Protein AF-0000000078220845 (afdb_homodimer)

Sequence (632 aa):
MKTGILKKDYKSREFAQQSPALMDVDVTKWDPEFFGVSPREAKYVDVLQRFMMRSVVRCMENAGWTSIPKETGIFIGVSGSDFNNRVYSEVKGDISGYFGVGSSASCVAGRIAHWLQAEGPAMVVDTACSSSFVALTSALDAITHGKCDHAIVGGVNVILHDTITQVLRNAGVLSAKGVCRVFDAGADGYVRSEAVGCILLSTNSSGAEFRITHWAIGHNGKASSLQVPNGSSQERLMRALNSGNIDHVECHGTGTTLGDPIEIRAVSRCYGAATISSIKSLLGHAEAASGIVSLLACLQQMKHNYRAPQSCFTCPMKTGILKKDYKSREFAQQSPALMDVDVTKWDPEFFGVSPREAKYVDVLQRFMMRSVVRCMENAGWTSIPKETGIFIGVSGSDFNNRVYSEVKGDISGYFGVGSSASCVAGRIAHWLQAEGPAMVVDTACSSSFVALTSALDAITHGKCDHAIVGGVNVILHDTITQVLRNAGVLSAKGVCRVFDAGADGYVRSEAVGCILLSTNSSGAEFRITHWAIGHNGKASSLQVPNGSSQERLMRALNSGNIDHVECHGTGTTLGDPIEIRAVSRCYGAATISSIKSLLGHAEAASGIVSLLACLQQMKHNYRAPQSCFTCP

Foldseek 3Di:
DFAWQQDDPQQQPFPPPDDQSAPPPPLVPQDCVLLVHDPVLSVQAASLLSRQLVQVVVSCVSLVHPADDQQEEEFEFDADDPCVVPCVVPDDDDDDPSNVLRVDPQNSFVSSCVSRNHDAHTGYAYPKQCRQVVSVVVNVVCCVVPRGFKYKTKYWFDDDDCVVVVVCVVVQADDPVQAQQFLAQPQRHWHEGTHIHITMDGPDNVPHLDDDDFDDDDAQPDDPDRPAHRLVVLLVRLVVRVDPAAQEDADLRGRHNRRRVSRVVSCCVRHPPHHYAYCCRGNIRHISRRVVVSVSQVSVCVVVVHDDDNPNHDHD/DAFFQQDDPQPQDFLDPDDFSAPVPPLVPQDCVLLVHDPVLVVQAASLLSVQLVQVVVSCVSLVHPADDQQEEEFEEDADDPVVVPCVVPDDDDDDPSNVLRVDPQNSFVSSCVSRNHDAHTGYAYPKQCRQVVSVVVNVVCCVVVRGFKYKTKYWFDDDDCVVVVVCVVVQADDPVQAQQFLAQPQRHWHEGTDIHITMDGPDNVSHLDDDDFDDDDAQPDDPDRPAHRLVVLLVGLVVRVDPAAQEDADLRGSHNRRRVSRVVSCCVRHPPHHYAYCCRGNIRHISRRVVVSVSQVSVCVVVVHDDDNPPHDHD

Structure (mmCIF, N/CA/C/O backbone):
data_AF-0000000078220845-model_v1
#
loop_
_entity.id
_entity.type
_entity.pdbx_description
1 polymer 'Beta-ketoacyl synthase protein'
#
loop_
_atom_site.group_PDB
_atom_site.id
_atom_site.type_symbol
_atom_site.label_atom_id
_atom_site.label_alt_id
_atom_site.label_comp_id
_atom_site.label_asym_id
_atom_site.label_entity_id
_atom_site.label_seq_id
_atom_site.pdbx_PDB_ins_code
_atom_site.Cartn_x
_atom_site.Cartn_y
_atom_site.Cartn_z
_atom_site.occupancy
_atom_site.B_iso_or_equiv
_atom_site.auth_seq_id
_atom_site.auth_comp_id
_atom_site.auth_asym_id
_atom_site.auth_atom_id
_atom_site.pdbx_PDB_model_num
ATOM 1 N N . MET A 1 1 ? -7.883 -18.891 12.102 1 25.86 1 MET A N 1
ATOM 2 C CA . MET A 1 1 ? -8.766 -17.875 11.531 1 25.86 1 MET A CA 1
ATOM 3 C C . MET A 1 1 ? -9.656 -18.484 10.445 1 25.86 1 MET A C 1
ATOM 5 O O . MET A 1 1 ? -9.203 -19.328 9.664 1 25.86 1 MET A O 1
ATOM 9 N N . LYS A 1 2 ? -10.977 -18.422 10.664 1 33.16 2 LYS A N 1
ATOM 10 C CA . LYS A 1 2 ? -12.031 -18.984 9.82 1 33.16 2 LYS A CA 1
ATOM 11 C C . LYS A 1 2 ? -11.883 -18.531 8.375 1 33.16 2 LYS A C 1
ATOM 13 O O . LYS A 1 2 ? -11.367 -17.438 8.109 1 33.16 2 LYS A O 1
ATOM 18 N N . THR A 1 3 ? -12.359 -19.641 7.352 1 35.28 3 THR A N 1
ATOM 19 C CA . THR A 1 3 ? -12.281 -19.922 5.922 1 35.28 3 THR A CA 1
ATOM 20 C C . THR A 1 3 ? -13.273 -19.062 5.148 1 35.28 3 THR A C 1
ATOM 22 O O . THR A 1 3 ? -14.32 -18.672 5.684 1 35.28 3 THR A O 1
ATOM 25 N N . GLY A 1 4 ? -12.805 -18.312 4.238 1 38 4 GLY A N 1
ATOM 26 C CA . GLY A 1 4 ? -13.602 -17.531 3.311 1 38 4 GLY A CA 1
ATOM 27 C C . GLY A 1 4 ? -14.461 -18.375 2.391 1 38 4 GLY A C 1
ATOM 28 O O . GLY A 1 4 ? -14.32 -19.594 2.352 1 38 4 GLY A O 1
ATOM 29 N N . ILE A 1 5 ? -15.68 -17.938 2.115 1 32.38 5 ILE A N 1
ATOM 30 C CA . ILE A 1 5 ? -16.656 -18.531 1.195 1 32.38 5 ILE A CA 1
ATOM 31 C C . ILE A 1 5 ? -16.188 -18.312 -0.245 1 32.38 5 ILE A C 1
ATOM 33 O O . ILE A 1 5 ? -15.953 -17.188 -0.668 1 32.38 5 ILE A O 1
ATOM 37 N N . LEU A 1 6 ? -15.664 -19.453 -0.718 1 33.78 6 LEU A N 1
ATOM 38 C CA . LEU A 1 6 ? -15.156 -19.391 -2.082 1 33.78 6 LEU A CA 1
ATOM 39 C C . LEU A 1 6 ? -16.234 -19.781 -3.086 1 33.78 6 LEU A C 1
ATOM 41 O O . LEU A 1 6 ? -16.734 -20.906 -3.057 1 33.78 6 LEU A O 1
ATOM 45 N N . LYS A 1 7 ? -17.344 -19.109 -3.281 1 30.05 7 LYS A N 1
ATOM 46 C CA . LYS A 1 7 ? -18.094 -19.688 -4.395 1 30.05 7 LYS A CA 1
ATOM 47 C C . LYS A 1 7 ? -17.312 -19.562 -5.703 1 30.05 7 LYS A C 1
ATOM 49 O O . LYS A 1 7 ? -16.484 -18.672 -5.855 1 30.05 7 LYS A O 1
ATOM 54 N N . LYS A 1 8 ? -17.656 -20.531 -6.617 1 30.11 8 LYS A N 1
ATOM 55 C CA . LYS A 1 8 ? -17.094 -20.984 -7.887 1 30.11 8 LYS A CA 1
ATOM 56 C C . LYS A 1 8 ? -16.984 -19.844 -8.891 1 30.11 8 LYS A C 1
ATOM 58 O O . LYS A 1 8 ? -16.688 -20.062 -10.062 1 30.11 8 LYS A O 1
ATOM 63 N N . ASP A 1 9 ? -17.406 -18.766 -8.562 1 27.05 9 ASP A N 1
ATOM 64 C CA . ASP A 1 9 ? -17.656 -18.125 -9.844 1 27.05 9 ASP A CA 1
ATOM 65 C C . ASP A 1 9 ? -16.359 -17.609 -10.469 1 27.05 9 ASP A C 1
ATOM 67 O O . ASP A 1 9 ? -16.188 -16.406 -10.656 1 27.05 9 ASP A O 1
ATOM 71 N N . TYR A 1 10 ? -15.336 -18.422 -10.078 1 24.97 10 TYR A N 1
ATOM 72 C CA . TYR A 1 10 ? -14.164 -17.969 -10.82 1 24.97 10 TYR A CA 1
ATOM 73 C C . TYR A 1 10 ? -14.211 -18.484 -12.258 1 24.97 10 TYR A C 1
ATOM 75 O O . TYR A 1 10 ? -14.656 -19.594 -12.516 1 24.97 10 TYR A O 1
ATOM 83 N N . LYS A 1 11 ? -14.656 -17.797 -13.141 1 25.44 11 LYS A N 1
ATOM 84 C CA . LYS A 1 11 ? -14.578 -18.219 -14.531 1 25.44 11 LYS A CA 1
ATOM 85 C C . LYS A 1 11 ? -13.133 -18.188 -15.039 1 25.44 11 LYS A C 1
ATOM 87 O O . LYS A 1 11 ? -12.445 -17.172 -14.906 1 25.44 11 LYS A O 1
ATOM 92 N N . SER A 1 12 ? -12.445 -19.281 -14.727 1 24.83 12 SER A N 1
ATOM 93 C CA . SER A 1 12 ? -11.133 -19.391 -15.367 1 24.83 12 SER A CA 1
ATOM 94 C C . SER A 1 12 ? -11.273 -19.641 -16.859 1 24.83 12 SER A C 1
ATOM 96 O O . SER A 1 12 ? -12.094 -20.469 -17.281 1 24.83 12 SER A O 1
ATOM 98 N N . ARG A 1 13 ? -11.32 -18.656 -17.703 1 27.47 13 ARG A N 1
ATOM 99 C CA . ARG A 1 13 ? -11.281 -19.031 -19.109 1 27.47 13 ARG A CA 1
ATOM 100 C C . ARG A 1 13 ? -9.977 -19.75 -19.453 1 27.47 13 ARG A C 1
ATOM 102 O O . ARG A 1 13 ? -8.922 -19.422 -18.906 1 27.47 13 ARG A O 1
ATOM 109 N N . GLU A 1 14 ? -10 -20.875 -19.75 1 26.89 14 GLU A N 1
ATOM 110 C CA . GLU A 1 14 ? -8.93 -21.578 -20.469 1 26.89 14 GLU A CA 1
ATOM 111 C C . GLU A 1 14 ? -8.141 -20.609 -21.359 1 26.89 14 GLU A C 1
ATOM 113 O O . GLU A 1 14 ? -8.719 -19.828 -22.094 1 26.89 14 GLU A O 1
ATOM 118 N N . PHE A 1 15 ? -6.984 -20.156 -20.906 1 30.08 15 PHE A N 1
ATOM 119 C CA . PHE A 1 15 ? -6.109 -19.469 -21.844 1 30.08 15 PHE A CA 1
ATOM 120 C C . PHE A 1 15 ? -5.973 -20.25 -23.141 1 30.08 15 PHE A C 1
ATOM 122 O O . PHE A 1 15 ? -4.988 -20.969 -23.328 1 30.08 15 PHE A O 1
ATOM 129 N N . ALA A 1 16 ? -6.738 -21.125 -23.656 1 29.73 16 ALA A N 1
ATOM 130 C CA . ALA A 1 16 ? -6.297 -21.375 -25.031 1 29.73 16 ALA A CA 1
ATOM 131 C C . ALA A 1 16 ? -5.664 -20.109 -25.625 1 29.73 16 ALA A C 1
ATOM 133 O O . ALA A 1 16 ? -5.855 -19.016 -25.109 1 29.73 16 ALA A O 1
ATOM 134 N N . GLN A 1 17 ? -5.145 -19.969 -27.047 1 30.25 17 GLN A N 1
ATOM 135 C CA . GLN A 1 17 ? -4.828 -18.797 -27.859 1 30.25 17 GLN A CA 1
ATOM 136 C C . GLN A 1 17 ? -5.637 -17.578 -27.391 1 30.25 17 GLN A C 1
ATOM 138 O O . GLN A 1 17 ? -5.098 -16.484 -27.266 1 30.25 17 GLN A O 1
ATOM 143 N N . GLN A 1 18 ? -6.938 -17.406 -27.672 1 28.75 18 GLN A N 1
ATOM 144 C CA . GLN A 1 18 ? -7.727 -16.188 -27.594 1 28.75 18 GLN A CA 1
ATOM 145 C C . GLN A 1 18 ? -8.141 -15.867 -26.172 1 28.75 18 GLN A C 1
ATOM 147 O O . GLN A 1 18 ? -8.711 -14.812 -25.891 1 28.75 18 GLN A O 1
ATOM 152 N N . SER A 1 19 ? -8.688 -16.797 -25.344 1 30.38 19 SER A N 1
ATOM 153 C CA . SER A 1 19 ? -9.672 -16.344 -24.359 1 30.38 19 SER A CA 1
ATOM 154 C C . SER A 1 19 ? -8.984 -15.82 -23.094 1 30.38 19 SER A C 1
ATOM 156 O O . SER A 1 19 ? -8.234 -16.547 -22.453 1 30.38 19 SER A O 1
ATOM 158 N N . PRO A 1 20 ? -8.734 -14.664 -22.875 1 33.31 20 PRO A N 1
ATOM 159 C CA . PRO A 1 20 ? -8.367 -13.977 -21.641 1 33.31 20 PRO A CA 1
ATOM 160 C C . PRO A 1 20 ? -9.172 -14.445 -20.438 1 33.31 20 PRO A C 1
ATOM 162 O O . PRO A 1 20 ? -10.406 -14.391 -20.453 1 33.31 20 PRO A O 1
ATOM 165 N N . ALA A 1 21 ? -9.102 -15.641 -19.906 1 33.94 21 ALA A N 1
ATOM 166 C CA . ALA A 1 21 ? -9.875 -16.031 -18.734 1 33.94 21 ALA A CA 1
ATOM 167 C C . ALA A 1 21 ? -10.336 -14.797 -17.953 1 33.94 21 ALA A C 1
ATOM 169 O O . ALA A 1 21 ? -10.891 -14.922 -16.859 1 33.94 21 ALA A O 1
ATOM 170 N N . LEU A 1 22 ? -9.461 -13.992 -17.953 1 41.22 22 LEU A N 1
ATOM 171 C CA . LEU A 1 22 ? -9.648 -12.898 -17.016 1 41.22 22 LEU A CA 1
ATOM 172 C C . LEU A 1 22 ? -11.102 -12.438 -17 1 41.22 22 LEU A C 1
ATOM 174 O O . LEU A 1 22 ? -11.898 -12.852 -17.844 1 41.22 22 LEU A O 1
ATOM 178 N N . MET A 1 23 ? -11.359 -11.141 -16.812 1 39.91 23 MET A N 1
ATOM 179 C CA . MET A 1 23 ? -12.547 -10.391 -16.406 1 39.91 23 MET A CA 1
ATOM 180 C C . MET A 1 23 ? -13.617 -10.438 -17.5 1 39.91 23 MET A C 1
ATOM 182 O O . MET A 1 23 ? -13.43 -9.875 -18.578 1 39.91 23 MET A O 1
ATOM 186 N N . ASP A 1 24 ? -14.141 -11.578 -17.703 1 41.84 24 ASP A N 1
ATOM 187 C CA . ASP A 1 24 ? -15.352 -11.25 -18.438 1 41.84 24 ASP A CA 1
ATOM 188 C C . ASP A 1 24 ? -16.031 -10 -17.8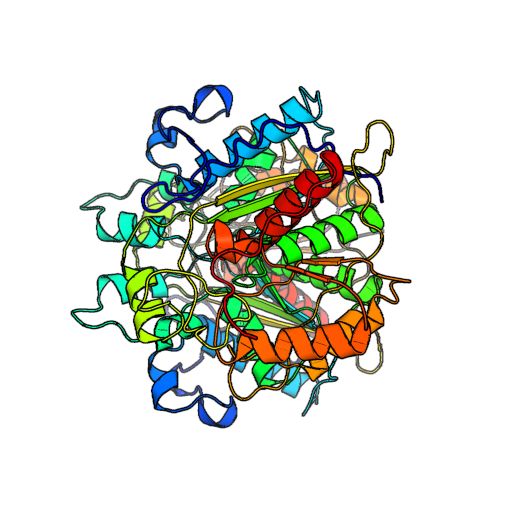59 1 41.84 24 ASP A C 1
ATOM 190 O O . ASP A 1 24 ? -17.234 -9.984 -17.656 1 41.84 24 ASP A O 1
ATOM 194 N N . VAL A 1 25 ? -15.336 -9.273 -17.172 1 46.22 25 VAL A N 1
ATOM 195 C CA . VAL A 1 25 ? -15.984 -8.078 -16.641 1 46.22 25 VAL A CA 1
ATOM 196 C C . VAL A 1 25 ? -16.234 -7.082 -17.766 1 46.22 25 VAL A C 1
ATOM 198 O O . VAL A 1 25 ? -15.289 -6.559 -18.375 1 46.22 25 VAL A O 1
ATOM 201 N N . ASP A 1 26 ? -17.344 -7.391 -18.406 1 52.75 26 ASP A N 1
ATOM 202 C CA . ASP A 1 26 ? -17.828 -6.305 -19.266 1 52.75 26 ASP A CA 1
ATOM 203 C C . ASP A 1 26 ? -17.781 -4.973 -18.516 1 52.75 26 ASP A C 1
ATOM 205 O O . ASP A 1 26 ? -18.594 -4.734 -17.625 1 52.75 26 ASP A O 1
ATOM 209 N N . VAL A 1 27 ? -16.703 -4.328 -18.703 1 57.69 27 VAL A N 1
ATOM 210 C CA . VAL A 1 27 ? -16.562 -3.002 -18.125 1 57.69 27 VAL A CA 1
ATOM 211 C C . VAL A 1 27 ? -17.875 -2.232 -18.266 1 57.69 27 VAL A C 1
ATOM 213 O O . VAL A 1 27 ? -18.188 -1.361 -17.438 1 57.69 27 VAL A O 1
ATOM 216 N N . THR A 1 28 ? -18.609 -2.648 -19.219 1 61.16 28 THR A N 1
ATOM 217 C CA . THR A 1 28 ? -19.859 -1.937 -19.453 1 61.16 28 THR A CA 1
ATOM 218 C C . THR A 1 28 ? -20.938 -2.346 -18.453 1 61.16 28 THR A C 1
ATOM 220 O O . THR A 1 28 ? -21.953 -1.673 -18.312 1 61.16 28 THR A O 1
ATOM 223 N N . LYS A 1 29 ? -20.578 -3.273 -17.688 1 73.62 29 LYS A N 1
ATOM 224 C CA . LYS A 1 29 ? -21.609 -3.77 -16.766 1 73.62 29 LYS A CA 1
ATOM 225 C C . LYS A 1 29 ? -21.406 -3.199 -15.359 1 73.62 29 LYS A C 1
ATOM 227 O O . LYS A 1 29 ? -22.047 -3.639 -14.406 1 73.62 29 LYS A O 1
ATOM 232 N N . TRP A 1 30 ? -20.562 -2.379 -15.227 1 84.88 30 TRP A N 1
ATOM 233 C CA . TRP A 1 30 ? -20.438 -1.714 -13.938 1 84.88 30 TRP A CA 1
ATOM 234 C C . TRP A 1 30 ? -21.5 -0.643 -13.766 1 84.88 30 TRP A C 1
ATOM 236 O O . TRP A 1 30 ? -21.562 0.32 -14.531 1 84.88 30 TRP A O 1
ATOM 246 N N . ASP A 1 31 ? -22.453 -0.848 -12.812 1 90.5 31 ASP A N 1
ATOM 247 C CA . ASP A 1 31 ? -23.578 0.048 -12.555 1 90.5 31 ASP A CA 1
ATOM 248 C C . ASP A 1 31 ? -23.219 1.108 -11.523 1 90.5 31 ASP A C 1
ATOM 250 O O . ASP A 1 31 ? -23.219 0.84 -10.32 1 90.5 31 ASP A O 1
ATOM 254 N N . PRO A 1 32 ? -22.938 2.258 -11.984 1 93 32 PRO A N 1
ATOM 255 C CA . PRO A 1 32 ? -22.5 3.297 -11.047 1 93 32 PRO A CA 1
ATOM 256 C C . PRO A 1 32 ? -23.516 3.57 -9.938 1 93 32 PRO A C 1
ATOM 258 O O . PRO A 1 32 ? -23.125 3.793 -8.789 1 93 32 PRO A O 1
ATOM 261 N N . GLU A 1 33 ? -24.781 3.561 -10.227 1 92.75 33 GLU A N 1
ATOM 262 C CA . GLU A 1 33 ? -25.828 3.855 -9.242 1 92.75 33 GLU A CA 1
ATOM 263 C C . GLU A 1 33 ? -25.844 2.811 -8.125 1 92.75 33 GLU A C 1
ATOM 265 O O . GLU A 1 33 ? -26 3.148 -6.953 1 92.75 33 GLU A O 1
ATOM 270 N N . PHE A 1 34 ? -25.734 1.576 -8.516 1 93.94 34 PHE A N 1
ATOM 271 C CA . PHE A 1 34 ? -25.688 0.496 -7.539 1 93.94 34 PHE A CA 1
ATOM 272 C C . PHE A 1 34 ? -24.531 0.715 -6.559 1 93.94 34 PHE A C 1
ATOM 274 O O . PHE A 1 34 ? -24.656 0.412 -5.367 1 93.94 34 PHE A O 1
ATOM 281 N N . PHE A 1 35 ? -23.406 1.302 -7.039 1 95.19 35 PHE A N 1
ATOM 282 C CA . PHE A 1 35 ? -22.203 1.485 -6.23 1 95.19 35 PHE A CA 1
ATOM 283 C C . PHE A 1 35 ? -22.188 2.873 -5.602 1 95.19 35 PHE A C 1
ATOM 285 O O . PHE A 1 35 ? -21.172 3.285 -5.031 1 95.19 35 PHE A O 1
ATOM 292 N N . GLY A 1 36 ? -23.203 3.662 -5.781 1 93.12 36 GLY A N 1
ATOM 293 C CA . GLY A 1 36 ? -23.297 4.977 -5.168 1 93.12 36 GLY A CA 1
ATOM 294 C C . GLY A 1 36 ? -22.438 6.023 -5.863 1 93.12 36 GLY A C 1
ATOM 295 O O . GLY A 1 36 ? -22 6.988 -5.238 1 93.12 36 GLY A O 1
ATOM 296 N N . VAL A 1 37 ? -22.125 5.855 -7.098 1 94.62 37 VAL A N 1
ATOM 297 C CA . VAL A 1 37 ? -21.312 6.789 -7.883 1 94.62 37 VAL A CA 1
ATOM 298 C C . VAL A 1 37 ? -22.203 7.547 -8.859 1 94.62 37 VAL A C 1
ATOM 300 O O . VAL A 1 37 ? -22.984 6.938 -9.594 1 94.62 37 VAL A O 1
ATOM 303 N N . SER A 1 38 ? -22.172 8.875 -8.875 1 93.25 38 SER A N 1
ATOM 304 C CA . SER A 1 38 ? -22.984 9.672 -9.797 1 93.25 38 SER A CA 1
ATOM 305 C C . SER A 1 38 ? -22.547 9.453 -11.242 1 93.25 38 SER A C 1
ATOM 307 O O . SER A 1 38 ? -21.391 9.102 -11.508 1 93.25 38 SER A O 1
ATOM 309 N N . PRO A 1 39 ? -23.438 9.68 -12.18 1 90.31 39 PRO A N 1
ATOM 310 C CA . PRO A 1 39 ? -23.062 9.547 -13.594 1 90.31 39 PRO A CA 1
ATOM 311 C C . PRO A 1 39 ? -21.906 10.453 -13.992 1 90.31 39 PRO A C 1
ATOM 313 O O . PRO A 1 39 ? -21.062 10.062 -14.797 1 90.31 39 PRO A O 1
ATOM 316 N N . ARG A 1 40 ? -21.875 11.625 -13.445 1 91.44 40 ARG A N 1
ATOM 317 C CA . ARG A 1 40 ? -20.812 12.57 -13.758 1 91.44 40 ARG A CA 1
ATOM 318 C C . ARG A 1 40 ? -19.453 12.039 -13.297 1 91.44 40 ARG A C 1
ATOM 320 O O . ARG A 1 40 ? -18.469 12.117 -14.023 1 91.44 40 ARG A O 1
ATOM 327 N N . GLU A 1 41 ? -19.438 11.453 -12.141 1 92.75 41 GLU A N 1
ATOM 328 C CA . GLU A 1 41 ? -18.219 10.914 -11.562 1 92.75 41 GLU A CA 1
ATOM 329 C C . GLU A 1 41 ? -17.812 9.602 -12.234 1 92.75 41 GLU A C 1
ATOM 331 O O . GLU A 1 41 ? -16.641 9.328 -12.422 1 92.75 41 GLU A O 1
ATOM 336 N N . ALA A 1 42 ? -18.734 8.836 -12.672 1 93 42 ALA A N 1
ATOM 337 C CA . ALA A 1 42 ? -18.547 7.48 -13.18 1 93 42 ALA A CA 1
ATOM 338 C C . ALA A 1 42 ? -17.625 7.473 -14.391 1 93 42 ALA A C 1
ATOM 340 O O . ALA A 1 42 ? -16.859 6.527 -14.586 1 93 42 ALA A O 1
ATOM 341 N N . LYS A 1 43 ? -17.625 8.531 -15.133 1 88.62 43 LYS A N 1
ATOM 342 C CA . LYS A 1 43 ? -16.844 8.633 -16.359 1 88.62 43 LYS A CA 1
ATOM 343 C C . LYS A 1 43 ? -15.344 8.617 -16.062 1 88.62 43 LYS A C 1
ATOM 345 O O . LYS A 1 43 ? -14.539 8.258 -16.922 1 88.62 43 LYS A O 1
ATOM 350 N N . TYR A 1 44 ? -15.062 8.914 -14.82 1 90.38 44 TYR A N 1
ATOM 351 C CA . TYR A 1 44 ? -13.656 9.148 -14.508 1 90.38 44 TYR A CA 1
ATOM 352 C C . TYR A 1 44 ? -13.117 8.055 -13.586 1 90.38 44 TYR A C 1
ATOM 354 O O . TYR A 1 44 ? -11.945 8.078 -13.203 1 90.38 44 TYR A O 1
ATOM 362 N N . VAL A 1 45 ? -13.945 7.078 -13.273 1 92.19 45 VAL A N 1
ATOM 363 C CA . VAL A 1 45 ? -13.531 6.027 -12.352 1 92.19 45 VAL A CA 1
ATOM 364 C C . VAL A 1 45 ? -12.695 4.988 -13.102 1 92.19 45 VAL A C 1
ATOM 366 O O . VAL A 1 45 ? -13.133 4.434 -14.109 1 92.19 45 VAL A O 1
ATOM 369 N N . ASP A 1 46 ? -11.523 4.758 -12.594 1 90.5 46 ASP A N 1
ATOM 370 C CA . ASP A 1 46 ? -10.562 3.805 -13.148 1 90.5 46 ASP A CA 1
ATOM 371 C C . ASP A 1 46 ? -11.164 2.402 -13.219 1 90.5 46 ASP A C 1
ATOM 373 O O . ASP A 1 46 ? -11.906 1.993 -12.32 1 90.5 46 ASP A O 1
ATOM 377 N N . VAL A 1 47 ? -10.797 1.617 -14.211 1 89.19 47 VAL A N 1
ATOM 378 C CA . VAL A 1 47 ? -11.328 0.276 -14.438 1 89.19 47 VAL A CA 1
ATOM 379 C C . VAL A 1 47 ? -10.898 -0.646 -13.297 1 89.19 47 VAL A C 1
ATOM 381 O O . VAL A 1 47 ? -11.625 -1.58 -12.945 1 89.19 47 VAL A O 1
ATOM 384 N N . LEU A 1 48 ? -9.75 -0.389 -12.656 1 92.25 48 LEU A N 1
ATOM 385 C CA . LEU A 1 48 ? -9.328 -1.2 -11.516 1 92.25 48 LEU A CA 1
ATOM 386 C C . LEU A 1 48 ? -10.359 -1.131 -10.391 1 92.25 48 LEU A C 1
ATOM 388 O O . LEU A 1 48 ? -10.695 -2.152 -9.789 1 92.25 48 LEU A O 1
ATOM 392 N N . GLN A 1 49 ? -10.812 0.102 -10.148 1 94.69 49 GLN A N 1
ATOM 393 C CA . GLN A 1 49 ? -11.812 0.281 -9.102 1 94.69 49 GLN A CA 1
ATOM 394 C C . GLN A 1 49 ? -13.117 -0.434 -9.461 1 94.69 49 GLN A C 1
ATOM 396 O O . GLN A 1 49 ? -13.703 -1.118 -8.617 1 94.69 49 GLN A O 1
ATOM 401 N N . ARG A 1 50 ? -13.477 -0.331 -10.719 1 93 50 ARG A N 1
ATOM 402 C CA . ARG A 1 50 ? -14.719 -0.934 -11.195 1 93 50 ARG A CA 1
ATOM 403 C C . ARG A 1 50 ? -14.664 -2.453 -11.078 1 93 50 ARG A C 1
ATOM 405 O O . ARG A 1 50 ? -15.57 -3.072 -10.516 1 93 50 ARG A O 1
ATOM 412 N N . PHE A 1 51 ? -13.586 -3.006 -11.547 1 91 51 PHE A N 1
ATOM 413 C CA . PHE A 1 51 ? -13.445 -4.457 -11.547 1 91 51 PHE A CA 1
ATOM 414 C C . PHE A 1 51 ? -13.359 -4.992 -10.125 1 91 51 PHE A C 1
ATOM 416 O O . PHE A 1 51 ? -13.961 -6.023 -9.805 1 91 51 PHE A O 1
ATOM 423 N N . MET A 1 52 ? -12.641 -4.297 -9.328 1 94.69 52 MET A N 1
ATOM 424 C CA . MET A 1 52 ? -12.5 -4.77 -7.949 1 94.69 52 MET A CA 1
ATOM 425 C C . MET A 1 52 ? -13.836 -4.719 -7.215 1 94.69 52 MET A C 1
ATOM 427 O O . MET A 1 52 ? -14.172 -5.637 -6.469 1 94.69 52 MET A O 1
ATOM 431 N N . MET A 1 53 ? -14.633 -3.67 -7.402 1 95.56 53 MET A N 1
ATOM 432 C CA . MET A 1 53 ? -15.945 -3.557 -6.773 1 95.56 53 MET A CA 1
ATOM 433 C C . MET A 1 53 ? -16.875 -4.68 -7.234 1 95.56 53 MET A C 1
ATOM 435 O O . MET A 1 53 ? -17.594 -5.266 -6.426 1 95.56 53 MET A O 1
ATOM 439 N N . ARG A 1 54 ? -16.812 -4.984 -8.477 1 93.19 54 ARG A N 1
ATOM 440 C CA . ARG A 1 54 ? -17.625 -6.082 -8.992 1 93.19 54 ARG A CA 1
ATOM 441 C C . ARG A 1 54 ? -17.188 -7.414 -8.391 1 93.19 54 ARG A C 1
ATOM 443 O O . ARG A 1 54 ? -18.031 -8.266 -8.094 1 93.19 54 ARG A O 1
ATOM 450 N N . SER A 1 55 ? -15.883 -7.555 -8.289 1 92.62 55 SER A N 1
ATOM 451 C CA . SER A 1 55 ? -15.375 -8.773 -7.672 1 92.62 55 SER A CA 1
ATOM 452 C C . SER A 1 55 ? -15.875 -8.914 -6.238 1 92.62 55 SER A C 1
ATOM 454 O O . SER A 1 55 ? -16.172 -10.016 -5.781 1 92.62 55 SER A O 1
ATOM 456 N N . VAL A 1 56 ? -15.992 -7.828 -5.547 1 94.69 56 VAL A N 1
ATOM 457 C CA . VAL A 1 56 ? -16.469 -7.836 -4.168 1 94.69 56 VAL A CA 1
ATOM 458 C C . VAL A 1 56 ? -17.938 -8.25 -4.129 1 94.69 56 VAL A C 1
ATOM 460 O O . VAL A 1 56 ? -18.359 -9.008 -3.25 1 94.69 56 VAL A O 1
ATOM 463 N N . VAL A 1 57 ? -18.734 -7.793 -5.098 1 92.5 57 VAL A N 1
ATOM 464 C CA . VAL A 1 57 ? -20.141 -8.18 -5.188 1 92.5 57 VAL A CA 1
ATOM 465 C C . VAL A 1 57 ? -20.25 -9.703 -5.305 1 92.5 57 VAL A C 1
ATOM 467 O O . VAL A 1 57 ? -21.016 -10.336 -4.574 1 92.5 57 VAL A O 1
ATOM 470 N N . ARG A 1 58 ? -19.438 -10.234 -6.172 1 89.94 58 ARG A N 1
ATOM 471 C CA . ARG A 1 58 ? -19.469 -11.68 -6.395 1 89.94 58 ARG A CA 1
ATOM 472 C C . ARG A 1 58 ? -19.062 -12.43 -5.137 1 89.94 58 ARG A C 1
ATOM 474 O O . ARG A 1 58 ? -19.641 -13.461 -4.793 1 89.94 58 ARG A O 1
ATOM 481 N N . CYS A 1 59 ? -18.047 -11.906 -4.516 1 89.94 59 CYS A N 1
ATOM 482 C CA . CYS A 1 59 ? -17.562 -12.516 -3.283 1 89.94 59 CYS A CA 1
ATOM 483 C C . CYS A 1 59 ? -18.641 -12.516 -2.209 1 89.94 59 CYS A C 1
ATOM 485 O O . CYS A 1 59 ? -18.844 -13.523 -1.526 1 89.94 59 CYS A O 1
ATOM 487 N N . MET A 1 60 ? -19.375 -11.453 -2.061 1 91.62 60 MET A N 1
ATOM 488 C CA . MET A 1 60 ? -20.438 -11.336 -1.081 1 91.62 60 MET A CA 1
ATOM 489 C C . MET A 1 60 ? -21.609 -12.266 -1.428 1 91.62 60 MET A C 1
ATOM 491 O O . MET A 1 60 ? -22.156 -12.922 -0.548 1 91.62 60 MET A O 1
ATOM 495 N N . GLU A 1 61 ? -21.922 -12.305 -2.727 1 89.06 61 GLU A N 1
ATOM 496 C CA . GLU A 1 61 ? -22.984 -13.195 -3.184 1 89.06 61 GLU A CA 1
ATOM 497 C C . GLU A 1 61 ? -22.656 -14.656 -2.861 1 89.06 61 GLU A C 1
ATOM 499 O O . GLU A 1 61 ? -23.516 -15.398 -2.377 1 89.06 61 GLU A O 1
ATOM 504 N N . ASN A 1 62 ? -21.406 -15.023 -3.123 1 84.62 62 ASN A N 1
ATOM 505 C CA . ASN A 1 62 ? -20.969 -16.391 -2.842 1 84.62 62 ASN A CA 1
ATOM 506 C C . ASN A 1 62 ? -21.047 -16.703 -1.352 1 84.62 62 ASN A C 1
ATOM 508 O O . ASN A 1 62 ? -21.297 -17.844 -0.969 1 84.62 62 ASN A O 1
ATOM 512 N N . ALA A 1 63 ? -20.844 -15.688 -0.543 1 86.44 63 ALA A N 1
ATOM 513 C CA . ALA A 1 63 ? -20.891 -15.867 0.905 1 86.44 63 ALA A CA 1
ATOM 514 C C . ALA A 1 63 ? -22.328 -15.766 1.424 1 86.44 63 ALA A C 1
ATOM 516 O O . ALA A 1 63 ? -22.578 -15.984 2.609 1 86.44 63 ALA A O 1
ATOM 517 N N . GLY A 1 64 ? -23.281 -15.344 0.574 1 88.25 64 GLY A N 1
ATOM 518 C CA . GLY A 1 64 ? -24.656 -15.133 0.987 1 88.25 64 GLY A CA 1
ATOM 519 C C . GLY A 1 64 ? -24.859 -13.852 1.773 1 88.25 64 GLY A C 1
ATOM 520 O O . GLY A 1 64 ? -25.781 -13.758 2.588 1 88.25 64 GLY A O 1
ATOM 521 N N . TRP A 1 65 ? -23.922 -12.945 1.562 1 88.94 65 TRP A N 1
ATOM 522 C CA . TRP A 1 65 ? -24 -11.688 2.291 1 88.94 65 TRP A CA 1
ATOM 523 C C . TRP A 1 65 ? -24.672 -10.609 1.446 1 88.94 65 TRP A C 1
ATOM 525 O O . TRP A 1 65 ? -24.344 -10.438 0.27 1 88.94 65 TRP A O 1
ATOM 535 N N . THR A 1 66 ? -25.656 -9.93 2.061 1 89.94 66 THR A N 1
ATOM 536 C CA . THR A 1 66 ? -26.281 -8.789 1.402 1 89.94 66 THR A CA 1
ATOM 537 C C . THR A 1 66 ? -25.734 -7.477 1.971 1 89.94 66 THR A C 1
ATOM 539 O O . THR A 1 66 ? -25.906 -6.414 1.369 1 89.94 66 THR A O 1
ATOM 542 N N . SER A 1 67 ? -25.172 -7.555 3.127 1 91.94 67 SER A N 1
ATOM 543 C CA . SER A 1 67 ? -24.469 -6.465 3.799 1 91.94 67 SER A CA 1
ATOM 544 C C . SER A 1 67 ? -23.297 -6.98 4.609 1 91.94 67 SER A C 1
ATOM 546 O O . SER A 1 67 ? -23.125 -8.188 4.773 1 91.94 67 SER A O 1
ATOM 548 N N . ILE A 1 68 ? -22.453 -6.023 4.953 1 92.88 68 ILE A N 1
ATOM 549 C CA . ILE A 1 68 ? -21.312 -6.445 5.746 1 92.88 68 ILE A CA 1
ATOM 550 C C . ILE A 1 68 ? -21.312 -5.719 7.086 1 92.88 68 ILE A C 1
ATOM 552 O O . ILE A 1 68 ? -21.844 -4.609 7.199 1 92.88 68 ILE A O 1
ATOM 556 N N . PRO A 1 69 ? -20.719 -6.348 8.102 1 94.88 69 PRO A N 1
ATOM 557 C CA . PRO A 1 69 ? -20.531 -5.613 9.352 1 94.88 69 PRO A CA 1
ATOM 558 C C . PRO A 1 69 ? -19.703 -4.344 9.18 1 94.88 69 PRO A C 1
ATOM 560 O O . PRO A 1 69 ? -18.75 -4.328 8.406 1 94.88 69 PRO A O 1
ATOM 563 N N . LYS A 1 70 ? -19.984 -3.35 9.969 1 95.06 70 LYS A N 1
ATOM 564 C CA . LYS A 1 70 ? -19.391 -2.018 9.875 1 95.06 70 LYS A CA 1
ATOM 565 C C . LYS A 1 70 ? -17.891 -2.068 10.078 1 95.06 70 LYS A C 1
ATOM 567 O O . LYS A 1 70 ? -17.141 -1.291 9.477 1 95.06 70 LYS A O 1
ATOM 572 N N . GLU A 1 71 ? -17.406 -2.967 10.836 1 95.19 71 GLU A N 1
ATOM 573 C CA . GLU A 1 71 ? -16 -3.016 11.211 1 95.19 71 GLU A CA 1
ATOM 574 C C . GLU A 1 71 ? -15.195 -3.84 10.211 1 95.19 71 GLU A C 1
ATOM 576 O O . GLU A 1 71 ? -14.016 -4.121 10.438 1 95.19 71 GLU A O 1
ATOM 581 N N . THR A 1 72 ? -15.781 -4.195 9.078 1 97.56 72 THR A N 1
ATOM 582 C CA . THR A 1 72 ? -15.109 -5.012 8.078 1 97.56 72 THR A CA 1
ATOM 583 C C . THR A 1 72 ? -13.93 -4.266 7.469 1 97.56 72 THR A C 1
ATOM 585 O O . THR A 1 72 ? -14.047 -3.092 7.109 1 97.56 72 THR A O 1
ATOM 588 N N . GLY A 1 73 ? -12.727 -4.957 7.391 1 98.62 73 GLY A N 1
ATOM 589 C CA . GLY A 1 73 ? -11.555 -4.379 6.746 1 98.62 73 GLY A CA 1
ATOM 590 C C . GLY A 1 73 ? -11.508 -4.641 5.25 1 98.62 73 GLY A C 1
ATOM 591 O O . GLY A 1 73 ? -12.07 -5.625 4.77 1 98.62 73 GLY A O 1
ATOM 592 N N . ILE A 1 74 ? -10.922 -3.729 4.523 1 98.88 74 ILE A N 1
ATOM 593 C CA . ILE A 1 74 ? -10.703 -3.854 3.086 1 98.88 74 ILE A CA 1
ATOM 594 C C . ILE A 1 74 ? -9.211 -3.766 2.777 1 98.88 74 ILE A C 1
ATOM 596 O O . ILE A 1 74 ? -8.586 -2.73 3.01 1 98.88 74 ILE A O 1
ATOM 600 N N . PHE A 1 75 ? -8.609 -4.812 2.275 1 98.88 75 PHE A N 1
ATOM 601 C CA . PHE A 1 75 ? -7.188 -4.891 1.951 1 98.88 75 PHE A CA 1
ATOM 602 C C . PHE A 1 75 ? -6.984 -5.316 0.502 1 98.88 75 PHE A C 1
ATOM 604 O O . PHE A 1 75 ? -7.336 -6.438 0.125 1 98.88 75 PHE A O 1
ATOM 611 N N . ILE A 1 76 ? -6.402 -4.441 -0.327 1 98.81 76 ILE A N 1
ATOM 612 C CA . ILE A 1 76 ? -6.309 -4.742 -1.75 1 98.81 76 ILE A CA 1
ATOM 613 C C . ILE A 1 76 ? -4.863 -4.59 -2.217 1 98.81 76 ILE A C 1
ATOM 615 O O . ILE A 1 76 ? -4.211 -3.588 -1.915 1 98.81 76 ILE A O 1
ATOM 619 N N . GLY A 1 77 ? -4.316 -5.617 -2.898 1 98.62 77 GLY A N 1
ATOM 620 C CA . GLY A 1 77 ? -3.029 -5.52 -3.566 1 98.62 77 GLY A CA 1
ATOM 621 C C . GLY A 1 77 ? -3.117 -4.879 -4.941 1 98.62 77 GLY A C 1
ATOM 622 O O . GLY A 1 77 ? -3.844 -5.367 -5.809 1 98.62 77 GLY A O 1
ATOM 623 N N . VAL A 1 78 ? -2.42 -3.764 -5.125 1 96.75 78 VAL A N 1
ATOM 624 C CA . VAL A 1 78 ? -2.334 -3.062 -6.402 1 96.75 78 VAL A CA 1
ATOM 625 C C . VAL A 1 78 ? -0.89 -2.639 -6.664 1 96.75 78 VAL A C 1
ATOM 627 O O . VAL A 1 78 ? -0.182 -2.227 -5.742 1 96.75 78 VAL A O 1
ATOM 630 N N . SER A 1 79 ? -0.425 -2.885 -7.828 1 92.88 79 SER A N 1
ATOM 631 C CA . SER A 1 79 ? 0.897 -2.4 -8.211 1 92.88 79 SER A CA 1
ATOM 632 C C . SER A 1 79 ? 0.85 -1.67 -9.547 1 92.88 79 SER A C 1
ATOM 634 O O . SER A 1 79 ? 0.721 -2.299 -10.602 1 92.88 79 SER A O 1
ATOM 636 N N . GLY A 1 80 ? 0.941 -0.381 -9.516 1 76.75 80 GLY A N 1
ATOM 637 C CA . GLY A 1 80 ? 0.963 0.418 -10.727 1 76.75 80 GLY A CA 1
ATOM 638 C C . GLY A 1 80 ? -0.411 0.608 -11.344 1 76.75 80 GLY A C 1
ATOM 639 O O . GLY A 1 80 ? -1.395 0.035 -10.867 1 76.75 80 GLY A O 1
ATOM 640 N N . SER A 1 81 ? -0.562 1.566 -12.148 1 67.62 81 SER A N 1
ATOM 641 C CA . SER A 1 81 ? -1.787 1.785 -12.914 1 67.62 81 SER A CA 1
ATOM 642 C C . SER A 1 81 ? -1.481 2.287 -14.32 1 67.62 81 SER A C 1
ATOM 644 O O . SER A 1 81 ? -0.887 3.355 -14.484 1 67.62 81 SER A O 1
ATOM 646 N N . ASP A 1 82 ? -1.867 1.461 -15.219 1 66.12 82 ASP A N 1
ATOM 647 C CA . ASP A 1 82 ? -1.733 1.865 -16.609 1 66.12 82 ASP A CA 1
ATOM 648 C C . ASP A 1 82 ? -2.717 2.982 -16.953 1 66.12 82 ASP A C 1
ATOM 650 O O . ASP A 1 82 ? -2.496 3.74 -17.906 1 66.12 82 ASP A O 1
ATOM 654 N N . PHE A 1 83 ? -3.744 3.006 -16.203 1 63.19 83 PHE A N 1
ATOM 655 C CA . PHE A 1 83 ? -4.781 3.994 -16.469 1 63.19 83 PHE A CA 1
ATOM 656 C C . PHE A 1 83 ? -4.234 5.41 -16.328 1 63.19 83 PHE A C 1
ATOM 658 O O . PHE A 1 83 ? -4.445 6.258 -17.188 1 63.19 83 PHE A O 1
ATOM 665 N N . ASN A 1 84 ? -3.549 5.664 -15.266 1 67.62 84 ASN A N 1
ATOM 666 C CA . ASN A 1 84 ? -2.992 6.988 -15.008 1 67.62 84 ASN A CA 1
ATOM 667 C C . ASN A 1 84 ? -1.997 7.395 -16.094 1 67.62 84 ASN A C 1
ATOM 669 O O . ASN A 1 84 ? -2.004 8.539 -16.547 1 67.62 84 ASN A O 1
ATOM 673 N N . ASN A 1 85 ? -1.282 6.492 -16.5 1 65.81 85 ASN A N 1
ATOM 674 C CA . ASN A 1 85 ? -0.315 6.758 -17.562 1 65.81 85 ASN A CA 1
ATOM 675 C C . ASN A 1 85 ? -1.004 7.145 -18.859 1 65.81 85 ASN A C 1
ATOM 677 O O . ASN A 1 85 ? -0.526 8.016 -19.594 1 65.81 85 ASN A O 1
ATOM 681 N N . ARG A 1 86 ? -2.064 6.574 -19.031 1 64.56 86 ARG A N 1
ATOM 682 C CA . ARG A 1 86 ? -2.785 6.801 -20.281 1 64.56 86 ARG A CA 1
ATOM 683 C C . ARG A 1 86 ? -3.598 8.086 -20.219 1 64.56 86 ARG A C 1
ATOM 685 O O . ARG A 1 86 ? -3.49 8.938 -21.109 1 64.56 86 ARG A O 1
ATOM 692 N N . VAL A 1 87 ? -4.336 8.195 -19.188 1 66 87 VAL A N 1
ATOM 693 C CA . VAL A 1 87 ? -5.34 9.258 -19.125 1 66 87 VAL A CA 1
ATOM 694 C C . VAL A 1 87 ? -4.648 10.617 -19.062 1 66 87 VAL A C 1
ATOM 696 O O . VAL A 1 87 ? -5.043 11.555 -19.766 1 66 87 VAL A O 1
ATOM 699 N N . TYR A 1 88 ? -3.607 10.711 -18.375 1 67.31 88 TYR A N 1
ATOM 700 C CA . TYR A 1 88 ? -2.979 12.016 -18.188 1 67.31 88 TYR A CA 1
ATOM 701 C C . TYR A 1 88 ? -2.174 12.406 -19.422 1 67.31 88 TYR A C 1
ATOM 703 O O . TYR A 1 88 ? -1.924 13.594 -19.656 1 67.31 88 TYR A O 1
ATOM 711 N N . SER A 1 89 ? -1.832 11.344 -20.125 1 67.5 89 SER A N 1
ATOM 712 C CA . SER A 1 89 ? -1.147 11.641 -21.375 1 67.5 89 SER A CA 1
ATOM 713 C C . SER A 1 89 ? -2.137 12.039 -22.469 1 67.5 89 SER A C 1
ATOM 715 O O . SER A 1 89 ? -1.792 12.789 -23.375 1 67.5 89 SER A O 1
ATOM 717 N N . GLU A 1 90 ? -3.309 11.562 -22.281 1 67.62 90 GLU A N 1
ATOM 718 C CA . GLU A 1 90 ? -4.27 11.719 -23.359 1 67.62 90 GLU A CA 1
ATOM 719 C C . GLU A 1 90 ? -5.168 12.93 -23.141 1 67.62 90 GLU A C 1
ATOM 721 O O . GLU A 1 90 ? -5.738 13.477 -24.078 1 67.62 90 GLU A O 1
ATOM 726 N N . VAL A 1 91 ? -5.363 13.258 -21.953 1 65.44 91 VAL A N 1
ATOM 727 C CA . VAL A 1 91 ? -6.273 14.359 -21.641 1 65.44 91 VAL A CA 1
ATOM 728 C C . VAL A 1 91 ? -5.703 15.664 -22.188 1 65.44 91 VAL A C 1
ATOM 730 O O . VAL A 1 91 ? -4.559 16.016 -21.906 1 65.44 91 VAL A O 1
ATOM 733 N N . LYS A 1 92 ? -6.508 16.125 -23.312 1 65.38 92 LYS A N 1
ATOM 734 C CA . LYS A 1 92 ? -6.227 17.422 -23.922 1 65.38 92 LYS A CA 1
ATOM 735 C C . LYS A 1 92 ? -7.102 18.516 -23.312 1 65.38 92 LYS A C 1
ATOM 737 O O . LYS A 1 92 ? -8.32 18.375 -23.234 1 65.38 92 LYS A O 1
ATOM 742 N N . GLY A 1 93 ? -6.5 19.406 -22.609 1 67.31 93 GLY A N 1
ATOM 743 C CA . GLY A 1 93 ? -7.285 20.516 -22.078 1 67.31 93 GLY A CA 1
ATOM 744 C C . GLY A 1 93 ? -7.473 20.453 -20.578 1 67.31 93 GLY A C 1
ATOM 745 O O . GLY A 1 93 ? -6.566 20.031 -19.844 1 67.31 93 GLY A O 1
ATOM 746 N N . ASP A 1 94 ? -8.781 20.844 -20.172 1 79.44 94 ASP A N 1
ATOM 747 C CA . ASP A 1 94 ? -9.062 20.938 -18.75 1 79.44 94 ASP A CA 1
ATOM 748 C C . ASP A 1 94 ? -9.312 19.562 -18.141 1 79.44 94 ASP A C 1
ATOM 750 O O . ASP A 1 94 ? -10.164 18.812 -18.625 1 79.44 94 ASP A O 1
ATOM 754 N N . ILE A 1 95 ? -8.562 19.219 -17.219 1 86.25 95 ILE A N 1
ATOM 755 C CA . ILE A 1 95 ? -8.648 17.906 -16.594 1 86.25 95 ILE A CA 1
ATOM 756 C C . ILE A 1 95 ? -9.633 17.969 -15.43 1 86.25 95 ILE A C 1
ATOM 758 O O . ILE A 1 95 ? -9.578 18.875 -14.602 1 86.25 95 ILE A O 1
ATOM 762 N N . SER A 1 96 ? -10.555 17.062 -15.375 1 90.25 96 SER A N 1
ATOM 763 C CA . SER A 1 96 ? -11.617 17.031 -14.367 1 90.25 96 SER A CA 1
ATOM 764 C C . SER A 1 96 ? -11.055 16.734 -12.984 1 90.25 96 SER A C 1
ATOM 766 O O . SER A 1 96 ? -10.148 15.914 -12.836 1 90.25 96 SER A O 1
ATOM 768 N N . GLY A 1 97 ? -11.688 17.312 -11.977 1 91.19 97 GLY A N 1
ATOM 769 C CA . GLY A 1 97 ? -11.352 17.031 -10.594 1 91.19 97 GLY A CA 1
ATOM 770 C C . GLY A 1 97 ? -11.727 15.625 -10.164 1 91.19 97 GLY A C 1
ATOM 771 O O . GLY A 1 97 ? -11.164 15.094 -9.203 1 91.19 97 GLY A O 1
ATOM 772 N N . TYR A 1 98 ? -12.617 14.992 -10.898 1 91.56 98 TYR A N 1
ATOM 773 C CA . TYR A 1 98 ? -13.094 13.656 -10.562 1 91.56 98 TYR A CA 1
ATOM 774 C C . TYR A 1 98 ? -12 12.617 -10.766 1 91.56 98 TYR A C 1
ATOM 776 O O . TYR A 1 98 ? -12.078 11.508 -10.234 1 91.56 98 TYR A O 1
ATOM 784 N N . PHE A 1 99 ? -10.93 12.984 -11.445 1 88.38 99 PHE A N 1
ATOM 785 C CA . PHE A 1 99 ? -9.805 12.078 -11.633 1 88.38 99 PHE A CA 1
ATOM 786 C C . PHE A 1 99 ? -9.062 11.852 -10.32 1 88.38 99 PHE A C 1
ATOM 788 O O . PHE A 1 99 ? -8.414 10.828 -10.133 1 88.38 99 PHE A O 1
ATOM 795 N N . GLY A 1 100 ? -9.172 12.82 -9.422 1 89.62 100 GLY A N 1
ATOM 796 C CA . GLY A 1 100 ? -8.531 12.641 -8.125 1 89.62 100 GLY A CA 1
ATOM 797 C C . GLY A 1 100 ? -8.914 11.344 -7.445 1 89.62 100 GLY A C 1
ATOM 798 O O . GLY A 1 100 ? -8.086 10.438 -7.305 1 89.62 100 GLY A O 1
ATOM 799 N N . VAL A 1 101 ? -10.172 11.148 -7.242 1 91.62 101 VAL A N 1
ATOM 800 C CA . VAL A 1 101 ? -10.664 9.945 -6.574 1 91.62 101 VAL A CA 1
ATOM 801 C C . VAL A 1 101 ? -10.852 8.828 -7.598 1 91.62 101 VAL A C 1
ATOM 803 O O . VAL A 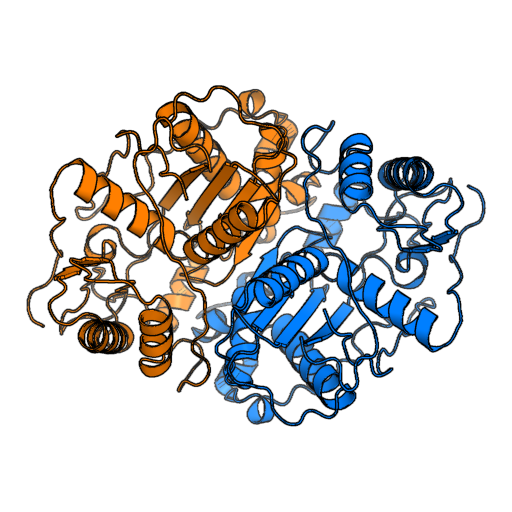1 101 ? -10.82 7.645 -7.25 1 91.62 101 VAL A O 1
ATOM 806 N N . GLY A 1 102 ? -10.984 9.195 -8.805 1 91.94 102 GLY A N 1
ATOM 807 C CA . GLY A 1 102 ? -11.281 8.219 -9.844 1 91.94 102 GLY A CA 1
ATOM 808 C C . GLY A 1 102 ? -10.07 7.414 -10.266 1 91.94 102 GLY A C 1
ATOM 809 O O . GLY A 1 102 ? -10.203 6.285 -10.734 1 91.94 102 GLY A O 1
ATOM 810 N N . SER A 1 103 ? -8.914 7.977 -10.047 1 89.31 103 SER A N 1
ATOM 811 C CA . SER A 1 103 ? -7.734 7.32 -10.609 1 89.31 103 SER A CA 1
ATOM 812 C C . SER A 1 103 ? -6.719 6.977 -9.523 1 89.31 103 SER A C 1
ATOM 814 O O . SER A 1 103 ? -5.715 6.316 -9.789 1 89.31 103 SER A O 1
ATOM 816 N N . SER A 1 104 ? -6.984 7.379 -8.312 1 92.19 104 SER A N 1
ATOM 817 C CA . SER A 1 104 ? -6.07 7.074 -7.219 1 92.19 104 SER A CA 1
ATOM 818 C C . SER A 1 104 ? -6.125 5.594 -6.852 1 92.19 104 SER A C 1
ATOM 820 O O . SER A 1 104 ? -7.207 5.02 -6.719 1 92.19 104 SER A O 1
ATOM 822 N N . ALA A 1 105 ? -4.945 5.016 -6.617 1 94.44 105 ALA A N 1
ATOM 823 C CA . ALA A 1 105 ? -4.887 3.6 -6.254 1 94.44 105 ALA A CA 1
ATOM 824 C C . ALA A 1 105 ? -5.547 3.354 -4.902 1 94.44 105 ALA A C 1
ATOM 826 O O . ALA A 1 105 ? -6.18 2.314 -4.691 1 94.44 105 ALA A O 1
ATOM 827 N N . SER A 1 106 ? -5.367 4.305 -3.996 1 96.5 106 SER A N 1
ATOM 828 C CA . SER A 1 106 ? -5.957 4.148 -2.67 1 96.5 106 SER A CA 1
ATOM 829 C C . SER A 1 106 ? -7.465 3.961 -2.754 1 96.5 106 SER A C 1
ATOM 831 O O . SER A 1 106 ? -8.062 3.303 -1.899 1 96.5 106 SER A O 1
ATOM 833 N N . CYS A 1 107 ? -8.047 4.504 -3.783 1 96.5 107 CYS A N 1
ATOM 834 C CA . CYS A 1 107 ? -9.508 4.504 -3.902 1 96.5 107 CYS A CA 1
ATOM 835 C C . CYS A 1 107 ? -10.016 3.133 -4.336 1 96.5 107 CYS A C 1
ATOM 837 O O . CYS A 1 107 ? -11.211 2.852 -4.242 1 96.5 107 CYS A O 1
ATOM 839 N N . VAL A 1 108 ? -9.125 2.246 -4.742 1 97.12 108 VAL A N 1
ATOM 840 C CA . VAL A 1 108 ? -9.562 0.882 -5.023 1 97.12 108 VAL A CA 1
ATOM 841 C C . VAL A 1 108 ? -10.117 0.244 -3.754 1 97.12 108 VAL A C 1
ATOM 843 O O . VAL A 1 108 ? -11.164 -0.408 -3.783 1 97.12 108 VAL A O 1
ATOM 846 N N . ALA A 1 109 ? -9.445 0.461 -2.682 1 98.62 109 ALA A N 1
ATOM 847 C CA . ALA A 1 109 ? -9.922 -0.029 -1.391 1 98.62 109 ALA A CA 1
ATOM 848 C C . ALA A 1 109 ? -10.898 0.958 -0.758 1 98.62 109 ALA A C 1
ATOM 850 O O . ALA A 1 109 ? -11.938 0.557 -0.218 1 98.62 109 ALA A O 1
ATOM 851 N N . GLY A 1 110 ? -10.57 2.225 -0.844 1 98.19 110 GLY A N 1
ATOM 852 C CA . GLY A 1 110 ? -11.359 3.254 -0.186 1 98.19 110 GLY A CA 1
ATOM 853 C C . GLY A 1 110 ? -12.789 3.318 -0.687 1 98.19 110 GLY A C 1
ATOM 854 O O . GLY A 1 110 ? -13.719 3.49 0.102 1 98.19 110 GLY A O 1
ATOM 855 N N . ARG A 1 111 ? -12.984 3.197 -1.963 1 97.94 111 ARG A N 1
ATOM 856 C CA . ARG A 1 111 ? -14.32 3.283 -2.541 1 97.94 111 ARG A CA 1
ATOM 857 C C . ARG A 1 111 ? -15.164 2.078 -2.146 1 97.94 111 ARG A C 1
ATOM 859 O O . ARG A 1 111 ? -16.375 2.195 -1.971 1 97.94 111 ARG A O 1
ATOM 866 N N . ILE A 1 112 ? -14.523 0.946 -2.062 1 98 112 ILE A N 1
ATOM 867 C CA . ILE A 1 112 ? -15.234 -0.242 -1.606 1 98 112 ILE A CA 1
ATOM 868 C C . ILE A 1 112 ? -15.719 -0.034 -0.174 1 98 112 ILE A C 1
ATOM 870 O O . ILE A 1 112 ? -16.875 -0.314 0.141 1 98 112 ILE A O 1
ATOM 874 N N . ALA A 1 113 ? -14.844 0.498 0.691 1 98.44 113 ALA A N 1
ATOM 875 C CA . ALA A 1 113 ? -15.211 0.762 2.08 1 98.44 113 ALA A CA 1
ATOM 876 C C . ALA A 1 113 ? -16.344 1.773 2.166 1 98.44 113 ALA A C 1
ATOM 878 O O . ALA A 1 113 ? -17.281 1.605 2.957 1 98.44 113 ALA A O 1
ATOM 879 N N . HIS A 1 114 ? -16.234 2.768 1.348 1 97.81 114 HIS A N 1
ATOM 880 C CA . HIS A 1 114 ? -17.281 3.797 1.317 1 97.81 114 HIS A CA 1
ATOM 881 C C . HIS A 1 114 ? -18.609 3.223 0.863 1 97.81 114 HIS A C 1
ATOM 883 O O . HIS A 1 114 ? -19.641 3.453 1.502 1 97.81 114 HIS A O 1
ATOM 889 N N . TRP A 1 115 ? -18.547 2.463 -0.213 1 96.94 115 TRP A N 1
ATOM 890 C CA . TRP A 1 115 ? -19.75 1.87 -0.805 1 96.94 115 TRP A CA 1
ATOM 891 C C . TRP A 1 115 ? -20.438 0.936 0.183 1 96.94 115 TRP A C 1
ATOM 893 O O . TRP A 1 115 ? -21.656 0.987 0.344 1 96.94 115 TRP A O 1
ATOM 903 N N . LEU A 1 116 ? -19.672 0.2 0.921 1 97.5 116 LEU A N 1
ATOM 904 C CA . LEU A 1 116 ? -20.203 -0.795 1.844 1 97.5 116 LEU A CA 1
ATOM 905 C C . LEU A 1 116 ? -20.406 -0.201 3.234 1 97.5 116 LEU A C 1
ATOM 907 O O . LEU A 1 116 ? -20.875 -0.879 4.145 1 97.5 116 LEU A O 1
ATOM 911 N N . GLN A 1 117 ? -19.953 1.043 3.424 1 97.5 117 GLN A N 1
ATOM 912 C CA . GLN A 1 117 ? -20.016 1.75 4.699 1 97.5 117 GLN A CA 1
ATOM 913 C C . GLN A 1 117 ? -19.219 1.021 5.77 1 97.5 117 GLN A C 1
ATOM 915 O O . GLN A 1 117 ? -19.656 0.922 6.922 1 97.5 117 GLN A O 1
ATOM 920 N N . ALA A 1 118 ? -18.125 0.423 5.34 1 97.94 118 ALA A N 1
ATOM 921 C CA . ALA A 1 118 ? -17.219 -0.277 6.242 1 97.94 118 ALA A CA 1
ATOM 922 C C . ALA A 1 118 ? -16.281 0.702 6.945 1 97.94 118 ALA A C 1
ATOM 924 O O . ALA A 1 118 ? -15.719 1.595 6.309 1 97.94 118 ALA A O 1
ATOM 925 N N . GLU A 1 119 ? -16.078 0.511 8.258 1 98 119 GLU A N 1
ATOM 926 C CA . GLU A 1 119 ? -15.266 1.445 9.023 1 98 119 GLU A CA 1
ATOM 927 C C . GLU A 1 119 ? -13.992 0.775 9.539 1 98 119 GLU A C 1
ATOM 929 O O . GLU A 1 119 ? -13.219 1.384 10.273 1 98 119 GLU A O 1
ATOM 934 N N . GLY A 1 120 ? -13.727 -0.52 9.148 1 98 120 GLY A N 1
ATOM 935 C CA . GLY A 1 120 ? -12.469 -1.179 9.469 1 98 120 GLY A CA 1
ATOM 936 C C . GLY A 1 120 ? -11.289 -0.627 8.688 1 98 120 GLY A C 1
ATOM 937 O O . GLY A 1 120 ? -11.43 0.359 7.957 1 98 120 GLY A O 1
ATOM 938 N N . PRO A 1 121 ? -10.133 -1.227 8.883 1 98.38 121 PRO A N 1
ATOM 939 C CA . PRO A 1 121 ? -8.969 -0.796 8.102 1 98.38 121 PRO A CA 1
ATOM 940 C C . PRO A 1 121 ? -9.203 -0.907 6.594 1 98.38 121 PRO A C 1
ATOM 942 O O . PRO A 1 121 ? -9.812 -1.875 6.129 1 98.38 121 PRO A O 1
ATOM 945 N N . ALA A 1 122 ? -8.852 0.091 5.875 1 98.69 122 ALA A N 1
ATOM 946 C CA . ALA A 1 122 ? -8.906 0.081 4.418 1 98.69 122 ALA A CA 1
ATOM 947 C C . ALA A 1 122 ? -7.598 0.578 3.811 1 98.69 122 ALA A C 1
ATOM 949 O O . ALA A 1 122 ? -7.168 1.701 4.086 1 98.69 122 ALA A O 1
ATOM 950 N N . MET A 1 123 ? -6.945 -0.287 3.01 1 98.69 123 MET A N 1
ATOM 951 C CA . MET A 1 123 ? -5.656 0.143 2.475 1 98.69 123 MET A CA 1
ATOM 952 C C . MET A 1 123 ? -5.324 -0.604 1.188 1 98.69 123 MET A C 1
ATOM 954 O O . MET A 1 123 ? -5.824 -1.708 0.96 1 98.69 123 MET A O 1
ATOM 958 N N . VAL A 1 124 ? -4.59 0.062 0.41 1 98.56 124 VAL A N 1
ATOM 959 C CA . VAL A 1 124 ? -3.918 -0.562 -0.724 1 98.56 124 VAL A CA 1
ATOM 960 C C . VAL A 1 124 ? -2.457 -0.833 -0.371 1 98.56 124 VAL A C 1
ATOM 962 O O . VAL A 1 124 ? -1.792 0.007 0.24 1 98.56 124 VAL A O 1
ATOM 965 N N . VAL A 1 125 ? -2.025 -2.055 -0.76 1 98.5 125 VAL A N 1
ATOM 966 C CA . VAL A 1 125 ? -0.654 -2.486 -0.509 1 98.5 125 VAL A CA 1
ATOM 967 C C . VAL A 1 125 ? 0.058 -2.744 -1.835 1 98.5 125 VAL A C 1
ATOM 969 O O . VAL A 1 125 ? -0.507 -3.363 -2.74 1 98.5 125 VAL A O 1
ATOM 972 N N . ASP A 1 126 ? 1.297 -2.207 -1.925 1 98 126 ASP A N 1
ATOM 973 C CA . ASP A 1 126 ? 2.1 -2.428 -3.123 1 98 126 ASP A CA 1
ATOM 974 C C . ASP A 1 126 ? 3.461 -3.023 -2.771 1 98 126 ASP A C 1
ATOM 976 O O . ASP A 1 126 ? 4.32 -2.336 -2.219 1 98 126 ASP A O 1
ATOM 980 N N . THR A 1 127 ? 3.604 -4.266 -3.086 1 97.94 127 THR A N 1
ATOM 981 C CA . THR A 1 127 ? 4.867 -4.988 -2.982 1 97.94 127 THR A CA 1
ATOM 982 C C . THR A 1 127 ? 5.18 -5.719 -4.285 1 97.94 127 THR A C 1
ATOM 984 O O . THR A 1 127 ? 5.703 -6.836 -4.266 1 97.94 127 THR A O 1
ATOM 987 N N . ALA A 1 128 ? 4.727 -5.195 -5.363 1 96.06 128 ALA A N 1
ATOM 988 C CA . ALA A 1 128 ? 4.879 -5.762 -6.699 1 96.06 128 ALA A CA 1
ATOM 989 C C . ALA A 1 128 ? 4.027 -7.016 -6.867 1 96.06 128 ALA A C 1
ATOM 991 O O . ALA A 1 128 ? 2.816 -6.988 -6.633 1 96.06 128 ALA A O 1
ATOM 992 N N . CYS A 1 129 ? 4.645 -8.102 -7.262 1 96.44 129 CYS A N 1
ATOM 993 C CA . CYS A 1 129 ? 3.863 -9.289 -7.602 1 96.44 129 CYS A CA 1
ATOM 994 C C . CYS A 1 129 ? 3.309 -9.953 -6.348 1 96.44 129 CYS A C 1
ATOM 996 O O . CYS A 1 129 ? 2.387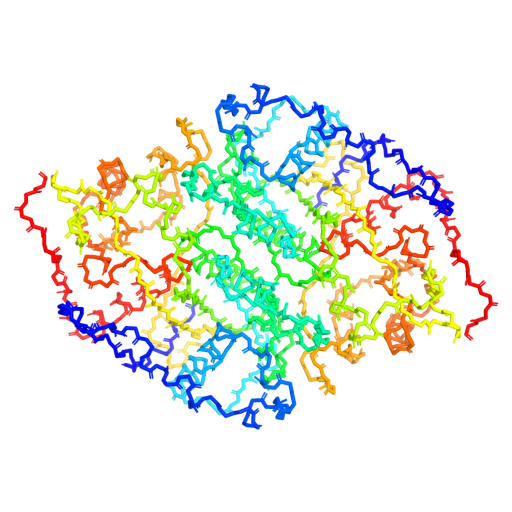 -10.766 -6.426 1 96.44 129 CYS A O 1
ATOM 998 N N . SER A 1 130 ? 3.826 -9.664 -5.184 1 97.62 130 SER A N 1
ATOM 999 C CA . SER A 1 130 ? 3.373 -10.266 -3.934 1 97.62 130 SER A CA 1
ATOM 1000 C C . SER A 1 130 ? 2.309 -9.406 -3.262 1 97.62 130 SER A C 1
ATOM 1002 O O . SER A 1 130 ? 1.902 -9.68 -2.131 1 97.62 130 SER A O 1
ATOM 1004 N N . SER A 1 131 ? 1.821 -8.383 -3.889 1 98.56 131 SER A N 1
ATOM 1005 C CA . SER A 1 131 ? 0.977 -7.355 -3.291 1 98.56 131 SER A CA 1
ATOM 1006 C C . SER A 1 131 ? -0.278 -7.961 -2.67 1 98.56 131 SER A C 1
ATOM 1008 O O . SER A 1 131 ? -0.618 -7.66 -1.524 1 98.56 131 SER A O 1
ATOM 1010 N N . SER A 1 132 ? -0.986 -8.797 -3.381 1 98.31 132 SER A N 1
ATOM 1011 C CA . SER A 1 132 ? -2.248 -9.312 -2.857 1 98.31 132 SER A CA 1
ATOM 1012 C C . SER A 1 132 ? -2.018 -10.266 -1.691 1 98.31 132 SER A C 1
ATOM 1014 O O . SER A 1 132 ? -2.844 -10.352 -0.781 1 98.31 132 SER A O 1
ATOM 1016 N N . PHE A 1 133 ? -0.874 -10.969 -1.608 1 98.25 133 PHE A N 1
ATOM 1017 C CA . PHE A 1 133 ? -0.569 -11.836 -0.476 1 98.25 133 PHE A CA 1
ATOM 1018 C C . PHE A 1 133 ? -0.129 -11.016 0.731 1 98.25 133 PHE A C 1
ATOM 1020 O O . PHE A 1 133 ? -0.407 -11.383 1.874 1 98.25 133 PHE A O 1
ATOM 1027 N N . VAL A 1 134 ? 0.567 -9.969 0.42 1 98.5 134 VAL A N 1
ATOM 1028 C CA . VAL A 1 134 ? 0.912 -9.086 1.53 1 98.5 134 VAL A CA 1
ATOM 1029 C C . VAL A 1 134 ? -0.351 -8.422 2.076 1 98.5 134 VAL A C 1
ATOM 1031 O O . VAL A 1 134 ? -0.495 -8.25 3.289 1 98.5 134 VAL A O 1
ATOM 1034 N N . ALA A 1 135 ? -1.268 -8.07 1.178 1 98.62 135 ALA A N 1
ATOM 1035 C CA . ALA A 1 135 ? -2.574 -7.602 1.631 1 98.62 135 ALA A CA 1
ATOM 1036 C C . ALA A 1 135 ? -3.256 -8.641 2.512 1 98.62 135 ALA A C 1
ATOM 1038 O O . ALA A 1 135 ? -3.855 -8.305 3.535 1 98.62 135 ALA A O 1
ATOM 1039 N N . LEU A 1 136 ? -3.129 -9.852 2.131 1 98.38 136 LEU A N 1
ATOM 1040 C CA . LEU A 1 136 ? -3.699 -10.953 2.902 1 98.38 136 LEU A CA 1
ATOM 1041 C C . LEU A 1 136 ? -3.066 -11.031 4.289 1 98.38 136 LEU A C 1
ATOM 1043 O O . LEU A 1 136 ? -3.773 -11.125 5.293 1 98.38 136 LEU A O 1
ATOM 1047 N N . THR A 1 137 ? -1.771 -10.977 4.383 1 97.19 137 THR A N 1
ATOM 1048 C CA . THR A 1 137 ? -1.094 -11.031 5.672 1 97.19 137 THR A CA 1
ATOM 1049 C C . THR A 1 137 ? -1.501 -9.852 6.551 1 97.19 137 THR A C 1
ATOM 1051 O O . THR A 1 137 ? -1.685 -10.008 7.762 1 97.19 137 THR A O 1
ATOM 1054 N N . SER A 1 138 ? -1.638 -8.719 5.902 1 97.75 138 SER A N 1
ATOM 1055 C CA . SER A 1 138 ? -2.066 -7.539 6.637 1 97.75 138 SER A CA 1
ATOM 1056 C C . SER A 1 138 ? -3.469 -7.719 7.207 1 97.75 138 SER A C 1
ATOM 1058 O O . SER A 1 138 ? -3.74 -7.324 8.344 1 97.75 138 SER A O 1
ATOM 1060 N N . ALA A 1 139 ? -4.32 -8.281 6.422 1 98.12 139 ALA A N 1
ATOM 1061 C CA . ALA A 1 139 ? -5.695 -8.523 6.859 1 98.12 139 ALA A CA 1
ATOM 1062 C C . ALA A 1 139 ? -5.734 -9.523 8.008 1 98.12 139 ALA A C 1
ATOM 1064 O O . ALA A 1 139 ? -6.453 -9.328 8.992 1 98.12 139 ALA A O 1
ATOM 1065 N N . LEU A 1 140 ? -4.957 -10.547 7.867 1 96.62 140 LEU A N 1
ATOM 1066 C CA . LEU A 1 140 ? -4.922 -11.57 8.906 1 96.62 140 LEU A CA 1
ATOM 1067 C C . LEU A 1 140 ? -4.367 -11.008 10.211 1 96.62 140 LEU A C 1
ATOM 1069 O O . LEU A 1 140 ? -4.875 -11.32 11.289 1 96.62 140 LEU A O 1
ATOM 1073 N N . ASP A 1 141 ? -3.367 -10.227 10.109 1 95.69 141 ASP A N 1
ATOM 1074 C CA . ASP A 1 141 ? -2.844 -9.555 11.297 1 95.69 141 ASP A CA 1
ATOM 1075 C C . ASP A 1 141 ? -3.908 -8.672 11.938 1 95.69 141 ASP A C 1
ATOM 1077 O O . ASP A 1 141 ? -4.055 -8.664 13.164 1 95.69 141 ASP A O 1
ATOM 1081 N N . ALA A 1 142 ? -4.617 -7.891 11.109 1 96.44 142 ALA A N 1
ATOM 1082 C CA . ALA A 1 142 ? -5.652 -7 11.617 1 96.44 142 ALA A CA 1
ATOM 1083 C C . ALA A 1 142 ? -6.73 -7.785 12.367 1 96.44 142 ALA A C 1
ATOM 1085 O O . ALA A 1 142 ? -7.18 -7.371 13.438 1 96.44 142 ALA A O 1
ATOM 1086 N N . ILE A 1 143 ? -7.09 -8.852 11.812 1 95.56 143 ILE A N 1
ATOM 1087 C CA . ILE A 1 143 ? -8.117 -9.695 12.422 1 95.56 143 ILE A CA 1
ATOM 1088 C C . ILE A 1 143 ? -7.59 -10.266 13.734 1 95.56 143 ILE A C 1
ATOM 1090 O O . ILE A 1 143 ? -8.281 -10.219 14.758 1 95.56 143 ILE A O 1
ATOM 1094 N N . THR A 1 144 ? -6.371 -10.75 13.734 1 92.81 144 THR A N 1
ATOM 1095 C CA . THR A 1 144 ? -5.805 -11.406 14.906 1 92.81 144 THR A CA 1
ATOM 1096 C C . THR A 1 144 ? -5.539 -10.391 16.016 1 92.81 144 THR A C 1
ATOM 1098 O O . THR A 1 144 ? -5.574 -10.734 17.203 1 92.81 144 THR A O 1
ATOM 1101 N N . HIS A 1 145 ? -5.363 -9.117 15.617 1 91.06 145 HIS A N 1
ATOM 1102 C CA . HIS A 1 145 ? -5.129 -8.062 16.594 1 91.06 145 HIS A CA 1
ATOM 1103 C C . HIS A 1 145 ? -6.438 -7.43 17.047 1 91.06 145 HIS A C 1
ATOM 1105 O O . HIS A 1 145 ? -6.434 -6.473 17.828 1 91.06 145 HIS A O 1
ATOM 1111 N N . GLY A 1 146 ? -7.535 -7.887 16.5 1 92.31 146 GLY A N 1
ATOM 1112 C CA . GLY A 1 146 ? -8.836 -7.418 16.938 1 92.31 146 GLY A CA 1
ATOM 1113 C C . GLY A 1 146 ? -9.242 -6.098 16.312 1 92.31 146 GLY A C 1
ATOM 1114 O O . GLY A 1 146 ? -10.117 -5.398 16.828 1 92.31 146 GLY A O 1
ATOM 1115 N N . LYS A 1 147 ? -8.594 -5.723 15.234 1 93.56 147 LYS A N 1
ATOM 1116 C CA . LYS A 1 147 ? -8.93 -4.473 14.562 1 93.56 147 LYS A CA 1
ATOM 1117 C C . LYS A 1 147 ? -10.195 -4.621 13.727 1 93.56 147 LYS A C 1
ATOM 1119 O O . LYS A 1 147 ? -10.875 -3.631 13.438 1 93.56 147 LYS A O 1
ATOM 1124 N N . CYS A 1 148 ? -10.461 -5.75 13.289 1 95.62 148 CYS A N 1
ATOM 1125 C CA . CYS A 1 148 ? -11.688 -6.113 12.594 1 95.62 148 CYS A CA 1
ATOM 1126 C C . CYS A 1 148 ? -11.977 -7.602 12.734 1 95.62 148 CYS A C 1
ATOM 1128 O O . CYS A 1 148 ? -11.07 -8.398 12.977 1 95.62 148 CYS A O 1
ATOM 1130 N N . ASP A 1 149 ? -13.227 -7.922 12.523 1 95.06 149 ASP A N 1
ATOM 1131 C CA . ASP A 1 149 ? -13.625 -9.32 12.633 1 95.06 149 ASP A CA 1
ATOM 1132 C C . ASP A 1 149 ? -13.773 -9.961 11.258 1 95.06 149 ASP A C 1
ATOM 1134 O O . ASP A 1 149 ? -13.805 -11.188 11.133 1 95.06 149 ASP A O 1
ATOM 1138 N N . HIS A 1 150 ? -13.977 -9.109 10.25 1 96.12 150 HIS A N 1
ATOM 1139 C CA . HIS A 1 150 ? -14.102 -9.523 8.859 1 96.12 150 HIS A CA 1
ATOM 1140 C C . HIS A 1 150 ? -13.219 -8.68 7.949 1 96.12 150 HIS A C 1
ATOM 1142 O O . HIS A 1 150 ? -12.914 -7.523 8.266 1 96.12 150 HIS A O 1
ATOM 1148 N N . ALA A 1 151 ? -12.797 -9.312 6.887 1 98.12 151 ALA A N 1
ATOM 1149 C CA . ALA A 1 151 ? -12 -8.555 5.922 1 98.12 151 ALA A CA 1
ATOM 1150 C C . ALA A 1 151 ? -12.234 -9.062 4.5 1 98.12 151 ALA A C 1
ATOM 1152 O O . ALA A 1 151 ? -12.367 -10.266 4.277 1 98.12 151 ALA A O 1
ATOM 1153 N N . ILE A 1 152 ? -12.375 -8.148 3.643 1 97.94 152 ILE A N 1
ATOM 1154 C CA . ILE A 1 152 ? -12.305 -8.445 2.215 1 97.94 152 ILE A CA 1
ATOM 1155 C C . ILE A 1 152 ? -10.875 -8.219 1.718 1 97.94 152 ILE A C 1
ATOM 1157 O O . ILE A 1 152 ? -10.312 -7.137 1.899 1 97.94 152 ILE A O 1
ATOM 1161 N N . VAL A 1 153 ? -10.273 -9.266 1.173 1 98.56 153 VAL A N 1
ATOM 1162 C CA . VAL A 1 153 ? -8.898 -9.227 0.686 1 98.56 153 VAL A CA 1
ATOM 1163 C C . VAL A 1 153 ? -8.867 -9.57 -0.802 1 98.56 153 VAL A C 1
ATOM 1165 O O . VAL A 1 153 ? -9.477 -10.547 -1.232 1 98.56 153 VAL A O 1
ATOM 1168 N N . GLY A 1 154 ? -8.156 -8.742 -1.589 1 97.44 154 GLY A N 1
ATOM 1169 C CA . GLY A 1 154 ? -8.141 -9.016 -3.016 1 97.44 154 GLY A CA 1
ATOM 1170 C C . GLY A 1 154 ? -6.957 -8.398 -3.732 1 97.44 154 GLY A C 1
ATOM 1171 O O . GLY A 1 154 ? -6.012 -7.938 -3.092 1 97.44 154 GLY A O 1
ATOM 1172 N N . GLY A 1 155 ? -6.922 -8.531 -4.992 1 97.06 155 GLY A N 1
ATOM 1173 C CA . GLY A 1 155 ? -5.953 -7.949 -5.91 1 97.06 155 GLY A CA 1
ATOM 1174 C C . GLY A 1 155 ? -6.492 -7.781 -7.32 1 97.06 155 GLY A C 1
ATOM 1175 O O . GLY A 1 155 ? -7.461 -8.445 -7.699 1 97.06 155 GLY A O 1
ATOM 1176 N N . VAL A 1 156 ? -5.871 -6.871 -8.016 1 93.81 156 VAL A N 1
ATOM 1177 C CA . VAL A 1 156 ? -6.328 -6.582 -9.375 1 93.81 156 VAL A CA 1
ATOM 1178 C C . VAL A 1 156 ? -5.141 -6.172 -10.242 1 93.81 156 VAL A C 1
ATOM 1180 O O . VAL A 1 156 ? -4.234 -5.477 -9.781 1 93.81 156 VAL A O 1
ATOM 1183 N N . ASN A 1 157 ? -5.109 -6.684 -11.375 1 92.38 157 ASN A N 1
ATOM 1184 C CA . ASN A 1 157 ? -4.176 -6.301 -12.43 1 92.38 157 ASN A CA 1
ATOM 1185 C C . ASN A 1 157 ? -4.855 -6.238 -13.789 1 92.38 157 ASN A C 1
ATOM 1187 O O . ASN A 1 157 ? -5.449 -7.223 -14.234 1 92.38 157 ASN A O 1
ATOM 1191 N N . VAL A 1 158 ? -4.832 -5.066 -14.383 1 87.75 158 VAL A N 1
ATOM 1192 C CA . VAL A 1 158 ? -5.375 -4.863 -15.727 1 87.75 158 VAL A CA 1
ATOM 1193 C C . VAL A 1 158 ? -4.316 -4.223 -16.625 1 87.75 158 VAL A C 1
ATOM 1195 O O . VAL A 1 158 ? -3.654 -3.262 -16.219 1 87.75 158 VAL A O 1
ATOM 1198 N N . ILE A 1 159 ? -4.148 -4.781 -17.797 1 86.19 159 ILE A N 1
ATOM 1199 C CA . ILE A 1 159 ? -3.152 -4.297 -18.75 1 86.19 159 ILE A CA 1
ATOM 1200 C C . ILE A 1 159 ? -3.814 -3.367 -19.766 1 86.19 159 ILE A C 1
ATOM 1202 O O . ILE A 1 159 ? -4.562 -3.82 -20.625 1 86.19 159 ILE A O 1
ATOM 1206 N N . LEU A 1 160 ? -3.539 -2.057 -19.641 1 78.88 160 LEU A N 1
ATOM 1207 C CA . LEU A 1 160 ? -4.27 -1.097 -20.469 1 78.88 160 LEU A CA 1
ATOM 1208 C C . LEU A 1 160 ? -3.342 -0.416 -21.469 1 78.88 160 LEU A C 1
ATOM 1210 O O . LEU A 1 160 ? -3.803 0.262 -22.391 1 78.88 160 LEU A O 1
ATOM 1214 N N . HIS A 1 161 ? -2.064 -0.543 -21.266 1 76.31 161 HIS A N 1
ATOM 1215 C CA . HIS A 1 161 ? -1.099 0.103 -22.156 1 76.31 161 HIS A CA 1
ATOM 1216 C C . HIS A 1 161 ? 0.146 -0.76 -22.328 1 76.31 161 HIS A C 1
ATOM 1218 O O . HIS A 1 161 ? 0.466 -1.583 -21.469 1 76.31 161 HIS A O 1
ATOM 1224 N N . ASP A 1 162 ? 0.888 -0.452 -23.328 1 79 162 ASP A N 1
ATOM 1225 C CA . ASP A 1 162 ? 2.006 -1.306 -23.719 1 79 162 ASP A CA 1
ATOM 1226 C C . ASP A 1 162 ? 3.295 -0.875 -23.016 1 79 162 ASP A C 1
ATOM 1228 O O . ASP A 1 162 ? 4.281 -1.613 -23.016 1 79 162 ASP A O 1
ATOM 1232 N N . THR A 1 163 ? 3.244 0.255 -22.438 1 80.94 163 THR A N 1
ATOM 1233 C CA . THR A 1 163 ? 4.484 0.81 -21.906 1 80.94 163 THR A CA 1
ATOM 1234 C C . THR A 1 163 ? 5.105 -0.135 -20.891 1 80.94 163 THR A C 1
ATOM 1236 O O . THR A 1 163 ? 6.289 -0.466 -20.984 1 80.94 163 THR A O 1
ATOM 1239 N N . ILE A 1 164 ? 4.32 -0.566 -19.969 1 85.19 164 ILE A N 1
ATOM 1240 C CA . ILE A 1 164 ? 4.84 -1.452 -18.938 1 85.19 164 ILE A CA 1
ATOM 1241 C C . ILE A 1 164 ? 5.266 -2.779 -19.562 1 85.19 164 ILE A C 1
ATOM 1243 O O . ILE A 1 164 ? 6.27 -3.369 -19.156 1 85.19 164 ILE A O 1
ATOM 1247 N N . THR A 1 165 ? 4.535 -3.215 -20.531 1 88.25 165 THR A N 1
ATOM 1248 C CA . THR A 1 165 ? 4.902 -4.434 -21.25 1 88.25 165 THR A CA 1
ATOM 1249 C C . THR A 1 165 ? 6.277 -4.285 -21.891 1 88.25 165 THR A C 1
ATOM 1251 O O . THR A 1 165 ? 7.102 -5.195 -21.828 1 88.25 165 THR A O 1
ATOM 1254 N N . GLN A 1 166 ? 6.504 -3.164 -22.484 1 88.25 166 GLN A N 1
ATOM 1255 C CA . GLN A 1 166 ? 7.793 -2.904 -23.125 1 88.25 166 GLN A CA 1
ATOM 1256 C C . GLN A 1 166 ? 8.914 -2.852 -22.094 1 88.25 166 GLN A C 1
ATOM 1258 O O . GLN A 1 166 ? 10.008 -3.375 -22.328 1 88.25 166 GLN A O 1
ATOM 1263 N N . VAL A 1 167 ? 8.648 -2.203 -21.016 1 89.5 167 VAL A N 1
ATOM 1264 C CA . VAL A 1 167 ? 9.633 -2.109 -19.938 1 89.5 167 VAL A CA 1
ATOM 1265 C C . VAL A 1 167 ? 10.008 -3.51 -19.453 1 89.5 167 VAL A C 1
ATOM 1267 O O . VAL A 1 167 ? 11.188 -3.828 -19.328 1 89.5 167 VAL A O 1
ATOM 1270 N N . LEU A 1 168 ? 9.031 -4.332 -19.25 1 91.31 168 LEU A N 1
ATOM 1271 C CA . LEU A 1 168 ? 9.25 -5.68 -18.734 1 91.31 168 LEU A CA 1
ATOM 1272 C C . LEU A 1 168 ? 9.945 -6.551 -19.781 1 91.31 168 LEU A C 1
ATOM 1274 O O . LEU A 1 168 ? 10.781 -7.391 -19.438 1 91.31 168 LEU A O 1
ATOM 1278 N N . ARG A 1 169 ? 9.578 -6.359 -21 1 92.19 169 ARG A N 1
ATOM 1279 C CA . ARG A 1 169 ? 10.258 -7.066 -22.078 1 92.19 169 ARG A CA 1
ATOM 1280 C C . ARG A 1 169 ? 11.734 -6.707 -22.125 1 92.19 169 ARG A C 1
ATOM 1282 O O . ARG A 1 169 ? 12.594 -7.594 -22.219 1 92.19 169 ARG A O 1
ATOM 1289 N N . ASN A 1 170 ? 11.992 -5.453 -22.031 1 92.88 170 ASN A N 1
ATOM 1290 C CA . ASN A 1 170 ? 13.367 -4.969 -22.094 1 92.88 170 ASN A CA 1
ATOM 1291 C C . ASN A 1 170 ? 14.156 -5.348 -20.844 1 92.88 170 ASN A C 1
ATOM 1293 O O . ASN A 1 170 ? 15.383 -5.387 -20.875 1 92.88 170 ASN A O 1
ATOM 1297 N N . ALA A 1 171 ? 13.406 -5.602 -19.781 1 92.38 171 ALA A N 1
ATOM 1298 C CA . ALA A 1 171 ? 14.031 -6.09 -18.562 1 92.38 171 ALA A CA 1
ATOM 1299 C C . ALA A 1 171 ? 14.352 -7.578 -18.656 1 92.38 171 ALA A C 1
ATOM 1301 O O . ALA A 1 171 ? 15.047 -8.133 -17.797 1 92.38 171 ALA A O 1
ATOM 1302 N N . GLY A 1 172 ? 13.805 -8.25 -19.609 1 92.38 172 GLY A N 1
ATOM 1303 C CA . GLY A 1 172 ? 14.125 -9.648 -19.875 1 92.38 172 GLY A CA 1
ATOM 1304 C C . GLY A 1 172 ? 13.305 -10.617 -19.047 1 92.38 172 GLY A C 1
ATOM 1305 O O . GLY A 1 172 ? 13.695 -11.773 -18.859 1 92.38 172 GLY A O 1
ATOM 1306 N N . VAL A 1 173 ? 12.133 -10.125 -18.547 1 92.81 173 VAL A N 1
ATOM 1307 C CA . VAL A 1 173 ? 11.391 -10.984 -17.625 1 92.81 173 VAL A CA 1
ATOM 1308 C C . VAL A 1 173 ? 10.203 -11.609 -18.344 1 92.81 173 VAL A C 1
ATOM 1310 O O . VAL A 1 173 ? 9.586 -12.547 -17.844 1 92.81 173 VAL A O 1
ATOM 1313 N N . LEU A 1 174 ? 9.938 -11.141 -19.562 1 94.44 174 LEU A N 1
ATOM 1314 C CA . LEU A 1 174 ? 8.812 -11.703 -20.312 1 94.44 174 LEU A CA 1
ATOM 1315 C C . LEU A 1 174 ? 9.289 -12.812 -21.25 1 94.44 174 LEU A C 1
ATOM 1317 O O . LEU A 1 174 ? 10.359 -12.711 -21.844 1 94.44 174 LEU A O 1
ATOM 1321 N N . SER A 1 175 ? 8.461 -13.781 -21.375 1 94.31 175 SER A N 1
ATOM 1322 C CA . SER A 1 175 ? 8.758 -14.891 -22.281 1 94.31 175 SER A CA 1
ATOM 1323 C C . SER A 1 175 ? 8.734 -14.445 -23.734 1 94.31 175 SER A C 1
ATOM 1325 O O . SER A 1 175 ? 7.773 -13.812 -24.172 1 94.31 175 SER A O 1
ATOM 1327 N N . ALA A 1 176 ? 9.734 -14.828 -24.453 1 91.88 176 ALA A N 1
ATOM 1328 C CA . ALA A 1 176 ? 9.781 -14.562 -25.891 1 91.88 176 ALA A CA 1
ATOM 1329 C C . ALA A 1 176 ? 8.859 -15.516 -26.656 1 91.88 176 ALA A C 1
ATOM 1331 O O . ALA A 1 176 ? 8.383 -15.188 -27.75 1 91.88 176 ALA A O 1
ATOM 1332 N N . LYS A 1 177 ? 8.555 -16.625 -26.062 1 88.69 177 LYS A N 1
ATOM 1333 C CA . LYS A 1 177 ? 7.75 -17.656 -26.703 1 88.69 177 LYS A CA 1
ATOM 1334 C C . LYS A 1 177 ? 6.266 -17.469 -26.406 1 88.69 177 LYS A C 1
ATOM 1336 O O . LYS A 1 177 ? 5.414 -18.156 -26.984 1 88.69 177 LYS A O 1
ATOM 1341 N N . GLY A 1 178 ? 5.961 -16.609 -25.453 1 88.12 178 GLY A N 1
ATOM 1342 C CA . GLY A 1 178 ? 4.57 -16.281 -25.172 1 88.12 178 GLY A CA 1
ATOM 1343 C C . GLY A 1 178 ? 3.881 -17.328 -24.312 1 88.12 178 GLY A C 1
ATOM 1344 O O . GLY A 1 178 ? 2.656 -17.469 -24.359 1 88.12 178 GLY A O 1
ATOM 1345 N N . VAL A 1 179 ? 4.664 -18.094 -23.656 1 87.25 179 VAL A N 1
ATOM 1346 C CA . VAL A 1 179 ? 4.129 -19.109 -22.75 1 87.25 179 VAL A CA 1
ATOM 1347 C C . VAL A 1 179 ? 4.934 -19.109 -21.453 1 87.25 179 VAL A C 1
ATOM 1349 O O . VAL A 1 179 ? 6.148 -18.906 -21.469 1 87.25 179 VAL A O 1
ATOM 1352 N N . CYS A 1 180 ? 4.234 -19.266 -20.375 1 89.75 180 CYS A N 1
ATOM 1353 C CA . CYS A 1 180 ? 4.918 -19.422 -19.094 1 89.75 180 CYS A CA 1
ATOM 1354 C C . CYS A 1 180 ? 5.32 -20.875 -18.875 1 89.75 180 CYS A C 1
ATOM 1356 O O . CYS A 1 180 ? 4.504 -21.703 -18.453 1 89.75 180 CYS A O 1
ATOM 1358 N N . ARG A 1 181 ? 6.523 -21.219 -19.047 1 89.56 181 ARG A N 1
ATOM 1359 C CA . ARG A 1 181 ? 7.016 -22.578 -18.859 1 89.56 181 ARG A CA 1
ATOM 1360 C C . ARG A 1 181 ? 7.555 -22.781 -17.438 1 89.56 181 ARG A C 1
ATOM 1362 O O . ARG A 1 181 ? 8.75 -23.016 -17.25 1 89.56 181 ARG A O 1
ATOM 1369 N N . VAL A 1 182 ? 6.703 -22.797 -16.562 1 90.5 182 VAL A N 1
ATOM 1370 C CA . VAL A 1 182 ? 7.027 -22.844 -15.141 1 90.5 182 VAL A CA 1
ATOM 1371 C C . VAL A 1 182 ? 7.832 -24.109 -14.836 1 90.5 182 VAL A C 1
ATOM 1373 O O . VAL A 1 182 ? 7.449 -25.203 -15.227 1 90.5 182 VAL A O 1
ATOM 1376 N N . PHE A 1 183 ? 9 -23.938 -14.172 1 89.5 183 PHE A N 1
ATOM 1377 C CA . PHE A 1 183 ? 9.891 -24.969 -13.656 1 89.5 183 PHE A CA 1
ATOM 1378 C C . PHE A 1 183 ? 10.469 -25.812 -14.797 1 89.5 183 PHE A C 1
ATOM 1380 O O . PHE A 1 183 ? 11.023 -26.891 -14.562 1 89.5 183 PHE A O 1
ATOM 1387 N N . ASP A 1 184 ? 10.32 -25.344 -15.984 1 88.5 184 ASP A N 1
ATOM 1388 C CA . ASP A 1 184 ? 10.836 -26.047 -17.156 1 88.5 184 ASP A CA 1
ATOM 1389 C C . ASP A 1 184 ? 12.219 -25.531 -17.531 1 88.5 184 ASP A C 1
ATOM 1391 O O . ASP A 1 184 ? 12.539 -24.359 -17.328 1 88.5 184 ASP A O 1
ATOM 1395 N N . ALA A 1 185 ? 13.008 -26.453 -18.094 1 89.25 185 ALA A N 1
ATOM 1396 C CA . ALA A 1 185 ? 14.352 -26.078 -18.531 1 89.25 185 ALA A CA 1
ATOM 1397 C C . ALA A 1 185 ? 14.281 -24.984 -19.609 1 89.25 185 ALA A C 1
ATOM 1399 O O . ALA A 1 185 ? 15.234 -24.219 -19.766 1 89.25 185 ALA A O 1
ATOM 1400 N N . GLY A 1 186 ? 13.25 -24.922 -20.266 1 90 186 GLY A N 1
ATOM 1401 C CA . GLY A 1 186 ? 13.062 -23.938 -21.312 1 90 186 GLY A CA 1
ATOM 1402 C C . GLY A 1 186 ? 12.445 -22.641 -20.812 1 90 186 GLY A C 1
ATOM 1403 O O . GLY A 1 186 ? 12.047 -21.797 -21.609 1 90 186 GLY A O 1
ATOM 1404 N N . ALA A 1 187 ? 12.352 -22.516 -19.469 1 92.69 187 ALA A N 1
ATOM 1405 C CA . ALA A 1 187 ? 11.781 -21.297 -18.906 1 92.69 187 ALA A CA 1
ATOM 1406 C C . ALA A 1 187 ? 12.555 -20.062 -19.359 1 92.69 187 ALA A C 1
ATOM 1408 O O . ALA A 1 187 ? 13.789 -20.047 -19.312 1 92.69 187 ALA A O 1
ATOM 1409 N N . ASP A 1 188 ? 11.766 -19.078 -19.859 1 93.69 188 ASP A N 1
ATOM 1410 C CA . ASP A 1 188 ? 12.445 -17.875 -20.328 1 93.69 188 ASP A CA 1
ATOM 1411 C C . ASP A 1 188 ? 11.68 -16.609 -19.922 1 93.69 188 ASP A C 1
ATOM 1413 O O . ASP A 1 188 ? 11.883 -15.547 -20.5 1 93.69 188 ASP A O 1
ATOM 1417 N N . GLY A 1 189 ? 10.742 -16.75 -19.031 1 94.12 189 GLY A N 1
ATOM 1418 C CA . GLY A 1 189 ? 9.992 -15.594 -18.562 1 94.12 189 GLY A CA 1
ATOM 1419 C C . GLY A 1 189 ? 8.5 -15.859 -18.438 1 94.12 189 GLY A C 1
ATOM 1420 O O . GLY A 1 189 ? 8.039 -16.969 -18.734 1 94.12 189 GLY A O 1
ATOM 1421 N N . TYR A 1 190 ? 7.812 -14.797 -17.938 1 93 190 TYR A N 1
ATOM 1422 C CA . TYR A 1 190 ? 6.379 -14.977 -17.766 1 93 190 TYR A CA 1
ATOM 1423 C C . TYR A 1 190 ? 5.598 -14.211 -18.828 1 93 190 TYR A C 1
ATOM 1425 O O . TYR A 1 190 ? 6.184 -13.461 -19.609 1 93 190 TYR A O 1
ATOM 1433 N N . VAL A 1 191 ? 4.348 -14.562 -18.969 1 92.69 191 VAL A N 1
ATOM 1434 C CA . VAL A 1 191 ? 3.379 -13.828 -19.781 1 92.69 191 VAL A CA 1
ATOM 1435 C C . VAL A 1 191 ? 2.441 -13.047 -18.859 1 92.69 191 VAL A C 1
ATOM 1437 O O . VAL A 1 191 ? 1.883 -13.602 -17.906 1 92.69 191 VAL A O 1
ATOM 1440 N N . ARG A 1 192 ? 2.301 -11.781 -19.141 1 91.88 192 ARG A N 1
ATOM 1441 C CA . ARG A 1 192 ? 1.421 -10.953 -18.328 1 91.88 192 ARG A CA 1
ATOM 1442 C C . ARG A 1 192 ? -0.035 -11.383 -18.484 1 91.88 192 ARG A C 1
ATOM 1444 O O . ARG A 1 192 ? -0.446 -11.812 -19.562 1 91.88 192 ARG A O 1
ATOM 1451 N N . SER A 1 193 ? -0.73 -11.289 -17.438 1 90.25 193 SER A N 1
ATOM 1452 C CA . SER A 1 193 ? -2.152 -11.602 -17.5 1 90.25 193 SER A CA 1
ATOM 1453 C C . SER A 1 193 ? -2.977 -10.625 -16.672 1 90.25 193 SER A C 1
ATOM 1455 O O . SER A 1 193 ? -2.428 -9.852 -15.883 1 90.25 193 SER A O 1
ATOM 1457 N N . GLU A 1 194 ? -4.203 -10.555 -16.953 1 89.25 194 GLU A N 1
ATOM 1458 C CA . GLU A 1 194 ? -5.164 -9.734 -16.219 1 89.25 194 GLU A CA 1
ATOM 1459 C C . GLU A 1 194 ? -6.008 -10.586 -15.273 1 89.25 194 GLU A C 1
ATOM 1461 O O . GLU A 1 194 ? -6.379 -11.719 -15.609 1 89.25 194 GLU A O 1
ATOM 1466 N N . ALA A 1 195 ? -6.199 -10.031 -14.102 1 90.94 195 ALA A N 1
ATOM 1467 C CA . ALA A 1 195 ? -7.008 -10.773 -13.133 1 90.94 195 ALA A CA 1
ATOM 1468 C C . ALA A 1 195 ? -7.531 -9.844 -12.039 1 90.94 195 ALA A C 1
ATOM 1470 O O . ALA A 1 195 ? -6.922 -8.812 -11.75 1 90.94 195 ALA A O 1
ATOM 1471 N N . VAL A 1 196 ? -8.664 -10.18 -11.578 1 93.19 196 VAL A N 1
ATOM 1472 C CA . VAL A 1 196 ? -9.203 -9.594 -10.359 1 93.19 196 VAL A CA 1
ATOM 1473 C C . VAL A 1 196 ? -9.828 -10.68 -9.492 1 93.19 196 VAL A C 1
ATOM 1475 O O . VAL A 1 196 ? -10.43 -11.625 -10.008 1 93.19 196 VAL A O 1
ATOM 1478 N N . GLY A 1 197 ? -9.633 -10.602 -8.211 1 92.31 197 GLY A N 1
ATOM 1479 C CA . GLY A 1 197 ? -10.227 -11.555 -7.289 1 92.31 197 GLY A CA 1
ATOM 1480 C C . GLY A 1 197 ? -10.156 -11.109 -5.84 1 92.31 197 GLY A C 1
ATOM 1481 O O . GLY A 1 197 ? -9.375 -10.219 -5.5 1 92.31 197 GLY A O 1
ATOM 1482 N N . CYS A 1 198 ? -11.016 -11.648 -5.078 1 95 198 CYS A N 1
ATOM 1483 C CA . CYS A 1 198 ? -10.977 -11.359 -3.65 1 95 198 CYS A CA 1
ATOM 1484 C C . CYS A 1 198 ? -11.586 -12.5 -2.846 1 95 198 CYS A C 1
ATOM 1486 O O . CYS A 1 198 ? -12.227 -13.391 -3.408 1 95 198 CYS A O 1
ATOM 1488 N N . ILE A 1 199 ? -11.289 -12.516 -1.629 1 94.94 199 ILE A N 1
ATOM 1489 C CA . ILE A 1 199 ? -11.844 -13.453 -0.663 1 94.94 199 ILE A CA 1
ATOM 1490 C C . ILE A 1 199 ? -12.398 -12.695 0.538 1 94.94 199 ILE A C 1
ATOM 1492 O O . ILE A 1 199 ? -12.055 -11.531 0.757 1 94.94 199 ILE A O 1
ATOM 1496 N N . LEU A 1 200 ? -13.305 -13.32 1.202 1 95.38 200 LEU A N 1
ATOM 1497 C CA . LEU A 1 200 ? -13.852 -12.828 2.461 1 95.38 200 LEU A CA 1
ATOM 1498 C C . LEU A 1 200 ? -13.328 -13.641 3.639 1 95.38 200 LEU A C 1
ATOM 1500 O O . LEU A 1 200 ? -13.422 -14.867 3.637 1 95.38 200 LEU A O 1
ATOM 1504 N N . LEU A 1 201 ? -12.68 -12.953 4.59 1 96.06 201 LEU A N 1
ATOM 1505 C CA . LEU A 1 201 ? -12.195 -13.562 5.824 1 96.06 201 LEU A CA 1
ATOM 1506 C C . LEU A 1 201 ? -13.109 -13.219 6.996 1 96.06 201 LEU A C 1
ATOM 1508 O O . LEU A 1 201 ? -13.664 -12.125 7.055 1 96.06 201 LEU A O 1
ATOM 1512 N N . SER A 1 202 ? -13.211 -14.156 7.922 1 93.38 202 SER A N 1
ATOM 1513 C CA . SER A 1 202 ? -14.023 -13.945 9.117 1 93.38 202 SER A CA 1
ATOM 1514 C C . SER A 1 202 ? -13.477 -14.75 10.297 1 93.38 202 SER A C 1
ATOM 1516 O O . SER A 1 202 ? -12.945 -15.844 10.117 1 93.38 202 SER A O 1
ATOM 1518 N N . THR A 1 203 ? -13.625 -14.195 11.469 1 91.06 203 THR A N 1
ATOM 1519 C CA . THR A 1 203 ? -13.289 -14.938 12.68 1 91.06 203 THR A CA 1
ATOM 1520 C C . THR A 1 203 ? -14.359 -15.992 12.977 1 91.06 203 THR A C 1
ATOM 1522 O O . THR A 1 203 ? -14.117 -16.938 13.727 1 91.06 203 THR A O 1
ATOM 1525 N N . ASN A 1 204 ? -15.539 -15.75 12.461 1 82.62 204 ASN A N 1
ATOM 1526 C CA . ASN A 1 204 ? -16.641 -16.703 12.633 1 82.62 204 ASN A CA 1
ATOM 1527 C C . ASN A 1 204 ? -16.516 -17.891 11.68 1 82.62 204 ASN A C 1
ATOM 1529 O O . ASN A 1 204 ? -16.484 -17.703 10.461 1 82.62 204 ASN A O 1
ATOM 1533 N N . SER A 1 205 ? -16.469 -19.031 12.227 1 79.31 205 SER A N 1
ATOM 1534 C CA . SER A 1 205 ? -16.219 -20.234 11.43 1 79.31 205 SER A CA 1
ATOM 1535 C C . SER A 1 205 ? -17.5 -20.734 10.773 1 79.31 205 SER A C 1
ATOM 1537 O O . SER A 1 205 ? -17.453 -21.578 9.875 1 79.31 205 SER A O 1
ATOM 1539 N N . SER A 1 206 ? -18.547 -20.141 11.117 1 77.31 206 SER A N 1
ATOM 1540 C CA . SER A 1 206 ? -19.781 -20.656 10.531 1 77.31 206 SER A CA 1
ATOM 1541 C C . SER A 1 206 ? -19.828 -20.422 9.023 1 77.31 206 SER A C 1
ATOM 1543 O O . SER A 1 206 ? -19.734 -19.281 8.57 1 77.31 206 SER A O 1
ATOM 1545 N N . GLY A 1 207 ? -19.844 -21.453 8.289 1 80.69 207 GLY A N 1
ATOM 1546 C CA . GLY A 1 207 ? -19.953 -21.375 6.844 1 80.69 207 GLY A CA 1
ATOM 1547 C C . GLY A 1 207 ? -18.609 -21.172 6.164 1 80.69 207 GLY A C 1
ATOM 1548 O O . GLY A 1 207 ? -18.547 -20.891 4.965 1 80.69 207 GLY A O 1
ATOM 1549 N N . ALA A 1 208 ? -17.562 -21.344 6.934 1 87.25 208 ALA A N 1
ATOM 1550 C CA . ALA A 1 208 ? -16.219 -21.156 6.371 1 87.25 208 ALA A CA 1
ATOM 1551 C C . ALA A 1 208 ? -15.859 -22.281 5.406 1 87.25 208 ALA A C 1
ATOM 1553 O O . ALA A 1 208 ? -16.172 -23.438 5.66 1 87.25 208 ALA A O 1
ATOM 1554 N N . GLU A 1 209 ? -15.258 -21.891 4.285 1 87.19 209 GLU A N 1
ATOM 1555 C CA . GLU A 1 209 ? -14.875 -22.859 3.258 1 87.19 209 GLU A CA 1
ATOM 1556 C C . GLU A 1 209 ? -13.414 -23.266 3.398 1 87.19 209 GLU A C 1
ATOM 1558 O O . GLU A 1 209 ? -13 -24.297 2.879 1 87.19 209 GLU A O 1
ATOM 1563 N N . PHE A 1 210 ? -12.617 -22.5 4.012 1 91.44 210 PHE A N 1
ATOM 1564 C CA . PHE A 1 210 ? -11.195 -22.766 4.203 1 91.44 210 PHE A CA 1
ATOM 1565 C C . PHE A 1 210 ? -10.68 -22.078 5.461 1 91.44 210 PHE A C 1
ATOM 1567 O O . PHE A 1 210 ? -11.383 -21.266 6.059 1 91.44 210 PHE A O 1
ATOM 1574 N N . ARG A 1 211 ? -9.523 -22.5 5.902 1 93.06 211 ARG A N 1
ATOM 1575 C CA . ARG A 1 211 ? -8.852 -21.891 7.043 1 93.06 211 ARG A CA 1
ATOM 1576 C C . ARG A 1 211 ? -7.395 -21.578 6.715 1 93.06 211 ARG A C 1
ATOM 1578 O O . ARG A 1 211 ? -6.703 -22.375 6.094 1 93.06 211 ARG A O 1
ATOM 1585 N N . ILE A 1 212 ? -7.004 -20.422 7.012 1 93.88 212 ILE A N 1
ATOM 1586 C CA . ILE A 1 212 ? -5.594 -20.047 6.98 1 93.88 212 ILE A CA 1
ATOM 1587 C C . ILE A 1 212 ? -5.027 -20.047 8.398 1 93.88 212 ILE A C 1
ATOM 1589 O O . ILE A 1 212 ? -5.512 -19.312 9.266 1 93.88 212 ILE A O 1
ATOM 1593 N N . THR A 1 213 ? -3.973 -20.828 8.602 1 92.44 213 THR A N 1
ATOM 1594 C CA . THR A 1 213 ? -3.553 -21.094 9.977 1 92.44 213 THR A CA 1
ATOM 1595 C C . THR A 1 213 ? -2.268 -20.344 10.305 1 92.44 213 THR A C 1
ATOM 1597 O O . THR A 1 213 ? -2.029 -19.984 11.461 1 92.44 213 THR A O 1
ATOM 1600 N N . HIS A 1 214 ? -1.438 -20.203 9.266 1 93.75 214 HIS A N 1
ATOM 1601 C CA . HIS A 1 214 ? -0.157 -19.531 9.461 1 93.75 214 HIS A CA 1
ATOM 1602 C C . HIS A 1 214 ? 0.166 -18.609 8.289 1 93.75 214 HIS A C 1
ATOM 1604 O O . HIS A 1 214 ? -0.229 -18.875 7.148 1 93.75 214 HIS A O 1
ATOM 1610 N N . TRP A 1 215 ? 0.783 -17.594 8.555 1 95.12 215 TRP A N 1
ATOM 1611 C CA . TRP A 1 215 ? 1.224 -16.656 7.523 1 95.12 215 TRP A CA 1
ATOM 1612 C C . TRP A 1 215 ? 2.48 -15.922 7.957 1 95.12 215 TRP A C 1
ATOM 1614 O O . TRP A 1 215 ? 2.727 -15.75 9.156 1 95.12 215 TRP A O 1
ATOM 1624 N N . ALA A 1 216 ? 3.287 -15.547 7 1 95.38 216 ALA A N 1
ATOM 1625 C CA . ALA A 1 216 ? 4.523 -14.805 7.227 1 95.38 216 ALA A CA 1
ATOM 1626 C C . ALA A 1 216 ? 4.816 -13.859 6.062 1 95.38 216 ALA A C 1
ATOM 1628 O O . ALA A 1 216 ? 4.32 -14.055 4.953 1 95.38 216 ALA A O 1
ATOM 1629 N N . ILE A 1 217 ? 5.48 -12.852 6.344 1 96.56 217 ILE A N 1
ATOM 1630 C CA . ILE A 1 217 ? 5.93 -11.875 5.359 1 96.56 217 ILE A CA 1
ATOM 1631 C C . ILE A 1 217 ? 7.402 -11.547 5.594 1 96.56 217 ILE A C 1
ATOM 1633 O O . ILE A 1 217 ? 7.855 -11.469 6.738 1 96.56 217 ILE A O 1
ATOM 1637 N N . GLY A 1 218 ? 8.148 -11.438 4.535 1 97.06 218 GLY A N 1
ATOM 1638 C CA . GLY A 1 218 ? 9.547 -11.031 4.574 1 97.06 218 GLY A CA 1
ATOM 1639 C C . GLY A 1 218 ? 10.047 -10.484 3.254 1 97.06 218 GLY A C 1
ATOM 1640 O O . GLY A 1 218 ? 9.281 -10.375 2.291 1 97.06 218 GLY A O 1
ATOM 1641 N N . HIS A 1 219 ? 11.258 -10.055 3.248 1 97.62 219 HIS A N 1
ATOM 1642 C CA . HIS A 1 219 ? 11.953 -9.547 2.07 1 97.62 219 HIS A CA 1
ATOM 1643 C C . HIS A 1 219 ? 13.227 -10.344 1.788 1 97.62 219 HIS A C 1
ATOM 1645 O O . HIS A 1 219 ? 13.789 -10.953 2.695 1 97.62 219 HIS A O 1
ATOM 1651 N N . ASN A 1 220 ? 13.633 -10.258 0.599 1 96.06 220 ASN A N 1
ATOM 1652 C CA . ASN A 1 220 ? 14.805 -10.992 0.146 1 96.06 220 ASN A CA 1
ATOM 1653 C C . ASN A 1 220 ? 16.062 -10.578 0.911 1 96.06 220 ASN A C 1
ATOM 1655 O O . ASN A 1 220 ? 16.938 -11.398 1.169 1 96.06 220 ASN A O 1
ATOM 1659 N N . GLY A 1 221 ? 16.109 -9.352 1.323 1 95.94 221 GLY A N 1
ATOM 1660 C CA . GLY A 1 221 ? 17.344 -8.812 1.85 1 95.94 221 GLY A CA 1
ATOM 1661 C C . GLY A 1 221 ? 18.453 -8.727 0.811 1 95.94 221 GLY A C 1
ATOM 1662 O O . GLY A 1 221 ? 18.25 -8.164 -0.267 1 95.94 221 GLY A O 1
ATOM 1663 N N . LYS A 1 222 ? 19.516 -9.414 1.092 1 93.56 222 LYS A N 1
ATOM 1664 C CA . LYS A 1 222 ? 20.672 -9.398 0.197 1 93.56 222 LYS A CA 1
ATOM 1665 C C . LYS A 1 222 ? 20.422 -10.281 -1.027 1 93.56 222 LYS A C 1
ATOM 1667 O O . LYS A 1 222 ? 19.969 -11.414 -0.901 1 93.56 222 LYS A O 1
ATOM 1672 N N . ALA A 1 223 ? 20.688 -9.781 -2.193 1 93.31 223 ALA A N 1
ATOM 1673 C CA . ALA A 1 223 ? 20.672 -10.477 -3.477 1 93.31 223 ALA A CA 1
ATOM 1674 C C . ALA A 1 223 ? 21.516 -9.742 -4.508 1 93.31 223 ALA A C 1
ATOM 1676 O O . ALA A 1 223 ? 21.984 -8.625 -4.254 1 93.31 223 ALA A O 1
ATOM 1677 N N . SER A 1 224 ? 21.797 -10.406 -5.605 1 90.5 224 SER A N 1
ATOM 1678 C CA . SER A 1 224 ? 22.641 -9.789 -6.617 1 90.5 224 SER A CA 1
ATOM 1679 C C . SER A 1 224 ? 21.984 -8.531 -7.191 1 90.5 224 SER A C 1
ATOM 1681 O O . SER A 1 224 ? 22.672 -7.605 -7.613 1 90.5 224 SER A O 1
ATOM 1683 N N . SER A 1 225 ? 20.688 -8.547 -7.27 1 90.5 225 SER A N 1
ATOM 1684 C CA . SER A 1 225 ? 19.891 -7.375 -7.633 1 90.5 225 SER A CA 1
ATOM 1685 C C . SER A 1 225 ? 18.516 -7.414 -6.984 1 90.5 225 SER A C 1
ATOM 1687 O O . SER A 1 225 ? 18.125 -8.438 -6.41 1 90.5 225 SER A O 1
ATOM 1689 N N . LEU A 1 226 ? 17.828 -6.328 -7.035 1 91 226 LEU A N 1
ATOM 1690 C CA . LEU A 1 226 ? 16.562 -6.152 -6.348 1 91 226 LEU A CA 1
ATOM 1691 C C . LEU A 1 226 ? 15.539 -7.184 -6.824 1 91 226 LEU A C 1
ATOM 1693 O O . LEU A 1 226 ? 14.68 -7.617 -6.051 1 91 226 LEU A O 1
ATOM 1697 N N . GLN A 1 227 ? 15.68 -7.637 -8.047 1 89.19 227 GLN A N 1
ATOM 1698 C CA . GLN A 1 227 ? 14.648 -8.492 -8.633 1 89.19 227 GLN A CA 1
ATOM 1699 C C . GLN A 1 227 ? 15.039 -9.961 -8.531 1 89.19 227 GLN A C 1
ATOM 1701 O O . GLN A 1 227 ? 14.281 -10.836 -8.961 1 89.19 227 GLN A O 1
ATOM 1706 N N . VAL A 1 228 ? 16.203 -10.219 -8.055 1 92 228 VAL A N 1
ATOM 1707 C CA . VAL A 1 228 ? 16.672 -11.594 -7.938 1 92 228 VAL A CA 1
ATOM 1708 C C . VAL A 1 228 ? 16.25 -12.164 -6.586 1 92 228 VAL A C 1
ATOM 1710 O O . VAL A 1 228 ? 16.516 -11.562 -5.543 1 92 228 VAL A O 1
ATOM 1713 N N . PRO A 1 229 ? 15.609 -13.273 -6.617 1 94.88 229 PRO A N 1
ATOM 1714 C CA . PRO A 1 229 ? 15.219 -13.883 -5.344 1 94.88 229 PRO A CA 1
ATOM 1715 C C . PRO A 1 229 ? 16.422 -14.359 -4.527 1 94.88 229 PRO A C 1
ATOM 1717 O O . PRO A 1 229 ? 17.5 -14.594 -5.086 1 94.88 229 PRO A O 1
ATOM 1720 N N . ASN A 1 230 ? 16.266 -14.398 -3.258 1 97.31 230 ASN A N 1
ATOM 1721 C CA . ASN A 1 230 ? 17.203 -14.977 -2.301 1 97.31 230 ASN A CA 1
ATOM 1722 C C . ASN A 1 230 ? 16.672 -16.266 -1.694 1 97.31 230 ASN A C 1
ATOM 1724 O O . ASN A 1 230 ? 15.844 -16.234 -0.779 1 97.31 230 ASN A O 1
ATOM 1728 N N . GLY A 1 231 ? 17.25 -17.406 -2.17 1 96.88 231 GLY A N 1
ATOM 1729 C CA . GLY A 1 231 ? 16.766 -18.703 -1.743 1 96.88 231 GLY A CA 1
ATOM 1730 C C . GLY A 1 231 ? 16.891 -18.922 -0.247 1 96.88 231 GLY A C 1
ATOM 1731 O O . GLY A 1 231 ? 16 -19.516 0.374 1 96.88 231 GLY A O 1
ATOM 1732 N N . SER A 1 232 ? 17.953 -18.438 0.349 1 96.81 232 SER A N 1
ATOM 1733 C CA . SER A 1 232 ? 18.172 -18.594 1.783 1 96.81 232 SER A CA 1
ATOM 1734 C C . SER A 1 232 ? 17.125 -17.828 2.588 1 96.81 232 SER A C 1
ATOM 1736 O O . SER A 1 232 ? 16.641 -18.312 3.617 1 96.81 232 SER A O 1
ATOM 1738 N N . SER A 1 233 ? 16.797 -16.672 2.16 1 96.62 233 SER A N 1
ATOM 1739 C CA . SER A 1 233 ? 15.758 -15.891 2.811 1 96.62 233 SER A CA 1
ATOM 1740 C C . SER A 1 233 ? 14.398 -16.562 2.684 1 96.62 233 SER A C 1
ATOM 1742 O O . SER A 1 233 ? 13.617 -16.578 3.637 1 96.62 233 SER A O 1
ATOM 1744 N N . GLN A 1 234 ? 14.125 -17.094 1.467 1 96.25 234 GLN A N 1
ATOM 1745 C CA . GLN A 1 234 ? 12.875 -17.828 1.257 1 96.25 234 GLN A CA 1
ATOM 1746 C C . GLN A 1 234 ? 12.773 -19.031 2.195 1 96.25 234 GLN A C 1
ATOM 1748 O O . GLN A 1 234 ? 11.719 -19.266 2.787 1 96.25 234 GLN A O 1
ATOM 1753 N N . GLU A 1 235 ? 13.875 -19.766 2.344 1 96.12 235 GLU A N 1
ATOM 1754 C CA . GLU A 1 235 ? 13.914 -20.922 3.238 1 96.12 235 GLU A CA 1
ATOM 1755 C C . GLU A 1 235 ? 13.641 -20.5 4.684 1 96.12 235 GLU A C 1
ATOM 1757 O O . GLU A 1 235 ? 12.875 -21.156 5.387 1 96.12 235 GLU A O 1
ATOM 1762 N N . ARG A 1 236 ? 14.281 -19.422 5.121 1 95.44 236 ARG A N 1
ATOM 1763 C CA . ARG A 1 236 ? 14.102 -18.969 6.492 1 95.44 236 ARG A CA 1
ATOM 1764 C C . ARG A 1 236 ? 12.648 -18.594 6.758 1 95.44 236 ARG A C 1
ATOM 1766 O O . ARG A 1 236 ? 12.109 -18.891 7.82 1 95.44 236 ARG A O 1
ATOM 1773 N N . LEU A 1 237 ? 12.023 -17.984 5.773 1 95.19 237 LEU A N 1
ATOM 1774 C CA . LEU A 1 237 ? 10.625 -17.594 5.918 1 95.19 237 LEU A CA 1
ATOM 1775 C C . LEU A 1 237 ? 9.727 -18.812 6.004 1 95.19 237 LEU A C 1
ATOM 1777 O O . LEU A 1 237 ? 8.82 -18.875 6.844 1 95.19 237 LEU A O 1
ATOM 1781 N N . MET A 1 238 ? 9.969 -19.797 5.121 1 94.69 238 MET A N 1
ATOM 1782 C CA . MET A 1 238 ? 9.164 -21.016 5.109 1 94.69 238 MET A CA 1
ATOM 1783 C C . MET A 1 238 ? 9.344 -21.797 6.406 1 94.69 238 MET A C 1
ATOM 1785 O O . MET A 1 238 ? 8.367 -22.297 6.965 1 94.69 238 MET A O 1
ATOM 1789 N N . ARG A 1 239 ? 10.523 -21.812 6.914 1 93.19 239 ARG A N 1
ATOM 1790 C CA . ARG A 1 239 ? 10.797 -22.531 8.148 1 93.19 239 ARG A CA 1
ATOM 1791 C C . ARG A 1 239 ? 10.172 -21.844 9.352 1 93.19 239 ARG A C 1
ATOM 1793 O O . ARG A 1 239 ? 9.734 -22.5 10.297 1 93.19 239 ARG A O 1
ATOM 1800 N N . ALA A 1 240 ? 10.148 -20.578 9.289 1 89.06 240 ALA A N 1
ATOM 1801 C CA . ALA A 1 240 ? 9.578 -19.797 10.383 1 89.06 240 ALA A CA 1
ATOM 1802 C C . ALA A 1 240 ? 8.086 -20.062 10.531 1 89.06 240 ALA A C 1
ATOM 1804 O O . ALA A 1 240 ? 7.52 -19.906 11.617 1 89.06 240 ALA A O 1
ATOM 1805 N N . LEU A 1 241 ? 7.402 -20.422 9.445 1 89.12 241 LEU A N 1
ATOM 1806 C CA . LEU A 1 241 ? 5.973 -20.719 9.484 1 89.12 241 LEU A CA 1
ATOM 1807 C C . LEU A 1 241 ? 5.703 -22.016 10.25 1 89.12 241 LEU A C 1
ATOM 1809 O O . LEU A 1 241 ? 4.586 -22.234 10.727 1 89.12 241 LEU A O 1
ATOM 1813 N N . ASN A 1 242 ? 6.773 -22.766 10.547 1 77.75 242 ASN A N 1
ATOM 1814 C CA . ASN A 1 242 ? 6.688 -24.016 11.289 1 77.75 242 ASN A CA 1
ATOM 1815 C C . ASN A 1 242 ? 5.434 -24.797 10.922 1 77.75 242 ASN A C 1
ATOM 1817 O O . ASN A 1 242 ? 4.684 -25.219 11.805 1 77.75 242 ASN A O 1
ATOM 1821 N N . SER A 1 243 ? 5.277 -24.844 9.664 1 74.12 243 SER A N 1
ATOM 1822 C CA . SER A 1 243 ? 4.094 -25.562 9.195 1 74.12 243 SER A CA 1
ATOM 1823 C C . SER A 1 243 ? 4.324 -27.078 9.211 1 74.12 243 SER A C 1
ATOM 1825 O O . SER A 1 243 ? 5.461 -27.531 9.102 1 74.12 243 SER A O 1
ATOM 1827 N N . GLY A 1 244 ? 3.537 -27.875 9.867 1 79 244 GLY A N 1
ATOM 1828 C CA . GLY A 1 244 ? 3.617 -29.328 9.852 1 79 244 GLY A CA 1
ATOM 1829 C C . GLY A 1 244 ? 3.826 -29.906 8.469 1 79 244 GLY A C 1
ATOM 1830 O O . GLY A 1 244 ? 4.508 -29.297 7.637 1 79 244 GLY A O 1
ATOM 1831 N N . ASN A 1 245 ? 3.441 -31.016 8.227 1 86.5 245 ASN A N 1
ATOM 1832 C CA . ASN A 1 245 ? 3.561 -31.688 6.941 1 86.5 245 ASN A CA 1
ATOM 1833 C C . ASN A 1 245 ? 2.746 -30.984 5.859 1 86.5 245 ASN A C 1
ATOM 1835 O O . ASN A 1 245 ? 1.558 -30.719 6.047 1 86.5 245 ASN A O 1
ATOM 1839 N N . ILE A 1 246 ? 3.432 -30.578 4.766 1 91.75 246 ILE A N 1
ATOM 1840 C CA . ILE A 1 246 ? 2.805 -29.906 3.635 1 91.75 246 ILE A CA 1
ATOM 1841 C C . ILE A 1 246 ? 2.674 -30.875 2.461 1 91.75 246 ILE A C 1
ATOM 1843 O O . ILE A 1 246 ? 3.658 -31.484 2.041 1 91.75 246 ILE A O 1
ATOM 1847 N N . ASP A 1 247 ? 1.472 -31 1.993 1 89.5 247 ASP A N 1
ATOM 1848 C CA . ASP A 1 247 ? 1.223 -31.922 0.894 1 89.5 247 ASP A CA 1
ATOM 1849 C C . ASP A 1 247 ? 1.535 -31.281 -0.453 1 89.5 247 ASP A C 1
ATOM 1851 O O . ASP A 1 247 ? 1.961 -31.953 -1.39 1 89.5 247 ASP A O 1
ATOM 1855 N N . HIS A 1 248 ? 1.249 -30 -0.548 1 91.62 248 HIS A N 1
ATOM 1856 C CA . HIS A 1 248 ? 1.361 -29.297 -1.829 1 91.62 248 HIS A CA 1
ATOM 1857 C C . HIS A 1 248 ? 1.746 -27.844 -1.636 1 91.62 248 HIS A C 1
ATOM 1859 O O . HIS A 1 248 ? 1.273 -27.188 -0.703 1 91.62 248 HIS A O 1
ATOM 1865 N N . VAL A 1 249 ? 2.633 -27.406 -2.516 1 93.5 249 VAL A N 1
ATOM 1866 C CA . VAL A 1 249 ? 3.033 -26 -2.5 1 93.5 249 VAL A CA 1
ATOM 1867 C C . VAL A 1 249 ? 2.66 -25.344 -3.826 1 93.5 249 VAL A C 1
ATOM 1869 O O . VAL A 1 249 ? 3.123 -25.766 -4.887 1 93.5 249 VAL A O 1
ATOM 1872 N N . GLU A 1 250 ? 1.737 -24.406 -3.805 1 94.75 250 GLU A N 1
ATOM 1873 C CA . GLU A 1 250 ? 1.538 -23.5 -4.922 1 94.75 250 GLU A CA 1
ATOM 1874 C C . GLU A 1 250 ? 2.598 -22.391 -4.93 1 94.75 250 GLU A C 1
ATOM 1876 O O . GLU A 1 250 ? 2.566 -21.484 -4.094 1 94.75 250 GLU A O 1
ATOM 1881 N N . CYS A 1 251 ? 3.486 -22.453 -5.871 1 95.31 251 CYS A N 1
ATOM 1882 C CA . CYS A 1 251 ? 4.648 -21.562 -5.922 1 95.31 251 CYS A CA 1
ATOM 1883 C C . CYS A 1 251 ? 4.32 -20.281 -6.672 1 95.31 251 CYS A C 1
ATOM 1885 O O . CYS A 1 251 ? 3.285 -20.188 -7.336 1 95.31 251 CYS A O 1
ATOM 1887 N N . HIS A 1 252 ? 5.156 -19.281 -6.418 1 95.88 252 HIS A N 1
ATOM 1888 C CA . HIS A 1 252 ? 5.102 -18.125 -7.297 1 95.88 252 HIS A CA 1
ATOM 1889 C C . HIS A 1 252 ? 5.336 -18.516 -8.75 1 95.88 252 HIS A C 1
ATOM 1891 O O . HIS A 1 252 ? 4.52 -18.203 -9.625 1 95.88 252 HIS A O 1
ATOM 1897 N N . GLY A 1 253 ? 6.473 -19.266 -9.062 1 93.56 253 GLY A N 1
ATOM 1898 C CA . GLY A 1 253 ? 6.695 -19.938 -10.328 1 93.56 253 GLY A CA 1
ATOM 1899 C C . GLY A 1 253 ? 6.449 -19.047 -11.531 1 93.56 253 GLY A C 1
ATOM 1900 O O . GLY A 1 253 ? 5.527 -19.281 -12.312 1 93.56 253 GLY A O 1
ATOM 1901 N N . THR A 1 254 ? 7.277 -18.109 -11.789 1 90.5 254 THR A N 1
ATOM 1902 C CA . THR A 1 254 ? 7.047 -17.141 -12.852 1 90.5 254 THR A CA 1
ATOM 1903 C C . THR A 1 254 ? 7.535 -17.688 -14.195 1 90.5 254 THR A C 1
ATOM 1905 O O . THR A 1 254 ? 7.301 -17.078 -15.242 1 90.5 254 THR A O 1
ATOM 1908 N N . GLY A 1 255 ? 8.164 -18.828 -14.18 1 91.56 255 GLY A N 1
ATOM 1909 C CA . GLY A 1 255 ? 8.695 -19.375 -15.422 1 91.56 255 GLY A CA 1
ATOM 1910 C C . GLY A 1 255 ? 9.984 -18.703 -15.867 1 91.56 255 GLY A C 1
ATOM 1911 O O . GLY A 1 255 ? 10.195 -18.5 -17.062 1 91.56 255 GLY A O 1
ATOM 1912 N N . THR A 1 256 ? 10.742 -18.297 -14.938 1 92.19 256 THR A N 1
ATOM 1913 C CA . THR A 1 256 ? 12.008 -17.656 -15.25 1 92.19 256 THR A CA 1
ATOM 1914 C C . THR A 1 256 ? 13.18 -18.594 -14.977 1 92.19 256 THR A C 1
ATOM 1916 O O . THR A 1 256 ? 13.117 -19.422 -14.062 1 92.19 256 THR A O 1
ATOM 1919 N N . THR A 1 257 ? 14.234 -18.391 -15.711 1 91.19 257 THR A N 1
ATOM 1920 C CA . THR A 1 257 ? 15.414 -19.25 -15.625 1 91.19 257 THR A CA 1
ATOM 1921 C C . THR A 1 257 ? 16.078 -19.109 -14.258 1 91.19 257 THR A C 1
ATOM 1923 O O . THR A 1 257 ? 16.641 -20.078 -13.734 1 91.19 257 THR A O 1
ATOM 1926 N N . LEU A 1 258 ? 16.031 -18 -13.648 1 91.31 258 LEU A N 1
ATOM 1927 C CA . LEU A 1 258 ? 16.719 -17.734 -12.391 1 91.31 258 LEU A CA 1
ATOM 1928 C C . LEU A 1 258 ? 15.789 -18 -11.203 1 91.31 258 LEU A C 1
ATOM 1930 O O . LEU A 1 258 ? 16.172 -18.688 -10.25 1 91.31 258 LEU A O 1
ATOM 1934 N N . GLY A 1 259 ? 14.609 -17.484 -11.195 1 93.56 259 GLY A N 1
ATOM 1935 C CA . GLY A 1 259 ? 13.688 -17.531 -10.07 1 93.56 259 GLY A CA 1
ATOM 1936 C C . GLY A 1 259 ? 13.164 -18.922 -9.781 1 93.56 259 GLY A C 1
ATOM 1937 O O . GLY A 1 259 ? 13.102 -19.344 -8.617 1 93.56 259 GLY A O 1
ATOM 1938 N N . ASP A 1 260 ? 12.836 -19.688 -10.805 1 94.5 260 ASP A N 1
ATOM 1939 C CA . ASP A 1 260 ? 12.18 -20.984 -10.633 1 94.5 260 ASP A CA 1
ATOM 1940 C C . ASP A 1 260 ? 13.078 -21.969 -9.906 1 94.5 260 ASP A C 1
ATOM 1942 O O . ASP A 1 260 ? 12.68 -22.562 -8.906 1 94.5 260 ASP A O 1
ATOM 1946 N N . PRO A 1 261 ? 14.32 -22.156 -10.352 1 94.88 261 PRO A N 1
ATOM 1947 C CA . PRO A 1 261 ? 15.195 -23.094 -9.648 1 94.88 261 PRO A CA 1
ATOM 1948 C C . PRO A 1 261 ? 15.461 -22.688 -8.203 1 94.88 261 PRO A C 1
ATOM 1950 O O . PRO A 1 261 ? 15.531 -23.531 -7.316 1 94.88 261 PRO A O 1
ATOM 1953 N N . ILE A 1 262 ? 15.602 -21.406 -7.945 1 95.88 262 ILE A N 1
ATOM 1954 C CA . ILE A 1 262 ? 15.859 -20.922 -6.594 1 95.88 262 ILE A CA 1
ATOM 1955 C C . ILE A 1 262 ? 14.664 -21.234 -5.695 1 95.88 262 ILE A C 1
ATOM 1957 O O . ILE A 1 262 ? 14.836 -21.75 -4.586 1 95.88 262 ILE A O 1
ATOM 1961 N N . GLU A 1 263 ? 13.508 -20.984 -6.18 1 95.56 263 GLU A N 1
ATOM 1962 C CA . GLU A 1 263 ? 12.289 -21.219 -5.41 1 95.56 263 GLU A CA 1
ATOM 1963 C C . GLU A 1 263 ? 12.078 -22.703 -5.152 1 95.56 263 GLU A C 1
ATOM 1965 O O . GLU A 1 263 ? 11.766 -23.109 -4.031 1 95.56 263 GLU A O 1
ATOM 1970 N N . ILE A 1 264 ? 12.242 -23.562 -6.141 1 93.94 264 ILE A N 1
ATOM 1971 C CA . ILE A 1 264 ? 12.023 -25 -6 1 93.94 264 ILE A CA 1
ATOM 1972 C C . ILE A 1 264 ? 13.016 -25.578 -4.988 1 93.94 264 ILE A C 1
ATOM 1974 O O . ILE A 1 264 ? 12.664 -26.453 -4.188 1 93.94 264 ILE A O 1
ATOM 1978 N N . ARG A 1 265 ? 14.25 -25.125 -5.082 1 95.69 265 ARG A N 1
ATOM 1979 C CA . ARG A 1 265 ? 15.258 -25.578 -4.133 1 95.69 265 ARG A CA 1
ATOM 1980 C C . ARG A 1 265 ? 14.875 -25.219 -2.705 1 95.69 265 ARG A C 1
ATOM 1982 O O . ARG A 1 265 ? 15.023 -26.031 -1.789 1 95.69 265 ARG A O 1
ATOM 1989 N N . ALA A 1 266 ? 14.414 -24 -2.525 1 95.25 266 ALA A N 1
ATOM 1990 C CA . ALA A 1 266 ? 13.977 -23.562 -1.199 1 95.25 266 ALA A CA 1
ATOM 1991 C C . ALA A 1 266 ? 12.812 -24.422 -0.7 1 95.25 266 ALA A C 1
ATOM 1993 O O . ALA A 1 266 ? 12.812 -24.875 0.45 1 95.25 266 ALA A O 1
ATOM 1994 N N . VAL A 1 267 ? 11.875 -24.688 -1.581 1 94.38 267 VAL A N 1
ATOM 1995 C CA . VAL A 1 267 ? 10.703 -25.484 -1.226 1 94.38 267 VAL A CA 1
ATOM 1996 C C . VAL A 1 267 ? 11.133 -26.906 -0.884 1 94.38 267 VAL A C 1
ATOM 1998 O O . VAL A 1 267 ? 10.68 -27.484 0.111 1 94.38 267 VAL A O 1
ATOM 2001 N N . SER A 1 268 ? 12 -27.469 -1.695 1 94.25 268 SER A N 1
ATOM 2002 C CA . SER A 1 268 ? 12.469 -28.828 -1.493 1 94.25 268 SER A CA 1
ATOM 2003 C C . SER A 1 268 ? 13.188 -28.984 -0.157 1 94.25 268 SER A C 1
ATOM 2005 O O . SER A 1 268 ? 13.008 -29.969 0.546 1 94.25 268 SER A O 1
ATOM 2007 N N . ARG A 1 269 ? 13.922 -28.047 0.23 1 94 269 ARG A N 1
ATOM 2008 C CA . ARG A 1 269 ? 14.688 -28.078 1.471 1 94 269 ARG A CA 1
ATOM 2009 C C . ARG A 1 269 ? 13.766 -27.969 2.684 1 94 269 ARG A C 1
ATOM 2011 O O . ARG A 1 269 ? 14.062 -28.547 3.74 1 94 269 ARG A O 1
ATOM 2018 N N . CYS A 1 270 ? 12.703 -27.297 2.494 1 94.5 270 CYS A N 1
ATOM 2019 C CA . CYS A 1 270 ? 11.812 -27.062 3.625 1 94.5 270 CYS A CA 1
ATOM 2020 C C . CYS A 1 270 ? 10.742 -28.141 3.709 1 94.5 270 CYS A C 1
ATOM 2022 O O . CYS A 1 270 ? 10.328 -28.531 4.805 1 94.5 270 CYS A O 1
ATOM 2024 N N . TYR A 1 271 ? 10.266 -28.594 2.502 1 92.62 271 TYR A N 1
ATOM 2025 C CA . TYR A 1 271 ? 9.055 -29.391 2.541 1 92.62 271 TYR A CA 1
ATOM 2026 C C . TYR A 1 271 ? 9.266 -30.734 1.845 1 92.62 271 TYR A C 1
ATOM 2028 O O . TYR A 1 271 ? 8.32 -31.5 1.661 1 92.62 271 TYR A O 1
ATOM 2036 N N . GLY A 1 272 ? 10.414 -31.062 1.519 1 85.56 272 GLY A N 1
ATOM 2037 C CA . GLY A 1 272 ? 10.781 -32.375 1.049 1 85.56 272 GLY A CA 1
ATOM 2038 C C . GLY A 1 272 ? 9.977 -32.844 -0.151 1 85.56 272 GLY A C 1
ATOM 2039 O O . GLY A 1 272 ? 10.023 -32.219 -1.213 1 85.56 272 GLY A O 1
ATOM 2040 N N . ALA A 1 273 ? 9.008 -33.75 0.235 1 84.38 273 ALA A N 1
ATOM 2041 C CA . ALA A 1 273 ? 8.297 -34.5 -0.801 1 84.38 273 ALA A CA 1
ATOM 2042 C C . ALA A 1 273 ? 7.016 -33.781 -1.216 1 84.38 273 ALA A C 1
ATOM 2044 O O . ALA A 1 273 ? 6.191 -34.344 -1.948 1 84.38 273 ALA A O 1
ATOM 2045 N N . ALA A 1 274 ? 6.879 -32.594 -0.85 1 89.44 274 ALA A N 1
ATOM 2046 C CA . ALA A 1 274 ? 5.668 -31.875 -1.259 1 89.44 274 ALA A CA 1
ATOM 2047 C C . ALA A 1 274 ? 5.605 -31.734 -2.777 1 89.44 274 ALA A C 1
ATOM 2049 O O . ALA A 1 274 ? 6.629 -31.484 -3.426 1 89.44 274 ALA A O 1
ATOM 2050 N N . THR A 1 275 ? 4.379 -31.938 -3.332 1 89.81 275 THR A N 1
ATOM 2051 C CA . THR A 1 275 ? 4.195 -31.609 -4.742 1 89.81 275 THR A CA 1
ATOM 2052 C C . THR A 1 275 ? 4.156 -30.094 -4.957 1 89.81 275 THR A C 1
ATOM 2054 O O . THR A 1 275 ? 3.879 -29.344 -4.023 1 89.81 275 THR A O 1
ATOM 2057 N N . ILE A 1 276 ? 4.551 -29.719 -6.199 1 90.75 276 ILE A N 1
ATOM 2058 C CA . ILE A 1 276 ? 4.605 -28.281 -6.469 1 90.75 276 ILE A CA 1
ATOM 2059 C C . ILE A 1 276 ? 3.812 -27.969 -7.734 1 90.75 276 ILE A C 1
ATOM 2061 O O . ILE A 1 276 ? 3.68 -28.812 -8.617 1 90.75 276 ILE A O 1
ATOM 2065 N N . SER A 1 277 ? 3.236 -26.797 -7.816 1 88.94 277 SER A N 1
ATOM 2066 C CA . SER A 1 277 ? 2.596 -26.25 -9.008 1 88.94 277 SER A CA 1
ATOM 2067 C C . SER A 1 277 ? 2.605 -24.719 -8.992 1 88.94 277 SER A C 1
ATOM 2069 O O . SER A 1 277 ? 3.043 -24.109 -8.016 1 88.94 277 SER A O 1
ATOM 2071 N N . SER A 1 278 ? 2.289 -24.156 -10.086 1 92.56 278 SER A N 1
ATOM 2072 C CA . SER A 1 278 ? 1.961 -22.75 -10.203 1 92.56 278 SER A CA 1
ATOM 2073 C C . SER A 1 278 ? 0.89 -22.516 -11.266 1 92.56 278 SER A C 1
ATOM 2075 O O . SER A 1 278 ? 1.038 -22.938 -12.414 1 92.56 278 SER A O 1
ATOM 2077 N N . ILE A 1 279 ? -0.063 -21.797 -10.875 1 90.94 279 ILE A N 1
ATOM 2078 C CA . ILE A 1 279 ? -1.205 -21.562 -11.75 1 90.94 279 ILE A CA 1
ATOM 2079 C C . ILE A 1 279 ? -0.785 -20.672 -12.922 1 90.94 279 ILE A C 1
ATOM 2081 O O . ILE A 1 279 ? -1.514 -20.562 -13.914 1 90.94 279 ILE A O 1
ATOM 2085 N N . LYS A 1 280 ? 0.376 -20.078 -12.852 1 90.62 280 LYS A N 1
ATOM 2086 C CA . LYS A 1 280 ? 0.838 -19.156 -13.891 1 90.62 280 LYS A CA 1
ATOM 2087 C C . LYS A 1 280 ? 1.097 -19.891 -15.203 1 90.62 280 LYS A C 1
ATOM 2089 O O . LYS A 1 280 ? 1.113 -19.281 -16.266 1 90.62 280 LYS A O 1
ATOM 2094 N N . SER A 1 281 ? 1.352 -21.156 -15.109 1 87.94 281 SER A N 1
ATOM 2095 C CA . SER A 1 281 ? 1.519 -21.938 -16.328 1 87.94 281 SER A CA 1
ATOM 2096 C C . SER A 1 281 ? 0.243 -21.938 -17.156 1 87.94 281 SER A C 1
ATOM 2098 O O . SER A 1 281 ? 0.292 -22.141 -18.375 1 87.94 281 SER A O 1
ATOM 2100 N N . LEU A 1 282 ? -0.863 -21.719 -16.516 1 85.56 282 LEU A N 1
ATOM 2101 C CA . LEU A 1 282 ? -2.15 -21.75 -17.188 1 85.56 282 LEU A CA 1
ATOM 2102 C C . LEU A 1 282 ? -2.686 -20.344 -17.406 1 85.56 282 LEU A C 1
ATOM 2104 O O . LEU A 1 282 ? -3.273 -20.047 -18.453 1 85.56 282 LEU A O 1
ATOM 2108 N N . LEU A 1 283 ? -2.432 -19.453 -16.453 1 87.38 283 LEU A N 1
ATOM 2109 C CA . LEU A 1 283 ? -3.156 -18.188 -16.453 1 87.38 283 LEU A CA 1
ATOM 2110 C C . LEU A 1 283 ? -2.203 -17.016 -16.688 1 87.38 283 LEU A C 1
ATOM 2112 O O . LEU A 1 283 ? -2.637 -15.875 -16.797 1 87.38 283 LEU A O 1
ATOM 2116 N N . GLY A 1 284 ? -0.986 -17.281 -16.797 1 91.06 284 GLY A N 1
ATOM 2117 C CA . GLY A 1 284 ? -0.022 -16.188 -16.844 1 91.06 284 GLY A CA 1
ATOM 2118 C C . GLY A 1 284 ? 0.216 -15.539 -15.508 1 91.06 284 GLY A C 1
ATOM 2119 O O . GLY A 1 284 ? -0.186 -16.062 -14.469 1 91.06 284 GLY A O 1
ATOM 2120 N N . HIS A 1 285 ? 0.99 -14.508 -15.539 1 93.62 285 HIS A N 1
ATOM 2121 C CA . HIS A 1 285 ? 1.367 -13.789 -14.336 1 93.62 285 HIS A CA 1
ATOM 2122 C C . HIS A 1 285 ? 0.532 -12.523 -14.164 1 93.62 285 HIS A C 1
ATOM 2124 O O . HIS A 1 285 ? 0.687 -11.562 -14.93 1 93.62 285 HIS A O 1
ATOM 2130 N N . ALA A 1 286 ? -0.244 -12.531 -13.125 1 93.12 286 ALA A N 1
ATOM 2131 C CA . ALA A 1 286 ? -1.209 -11.453 -12.914 1 93.12 286 ALA A CA 1
ATOM 2132 C C . ALA A 1 286 ? -0.622 -10.359 -12.031 1 93.12 286 ALA A C 1
ATOM 2134 O O . ALA A 1 286 ? -1.361 -9.609 -11.391 1 93.12 286 ALA A O 1
ATOM 2135 N N . GLU A 1 287 ? 0.622 -10.344 -11.898 1 94.12 287 GLU A N 1
ATOM 2136 C CA . GLU A 1 287 ? 1.349 -9.281 -11.203 1 94.12 287 GLU A CA 1
ATOM 2137 C C . GLU A 1 287 ? 0.778 -9.047 -9.805 1 94.12 287 GLU A C 1
ATOM 2139 O O . GLU A 1 287 ? 0.705 -9.977 -9 1 94.12 287 GLU A O 1
ATOM 2144 N N . ALA A 1 288 ? 0.216 -7.906 -9.516 1 96.75 288 ALA A N 1
ATOM 2145 C CA . ALA A 1 288 ? -0.225 -7.598 -8.156 1 96.75 288 ALA A CA 1
ATOM 2146 C C . ALA A 1 288 ? -1.33 -8.555 -7.707 1 96.75 288 ALA A C 1
ATOM 2148 O O . ALA A 1 288 ? -1.546 -8.742 -6.508 1 96.75 288 ALA A O 1
ATOM 2149 N N . ALA A 1 289 ? -2.021 -9.125 -8.641 1 95.69 289 ALA A N 1
ATOM 2150 C CA . ALA A 1 289 ? -3.121 -10.023 -8.32 1 95.69 289 ALA A CA 1
ATOM 2151 C C . ALA A 1 289 ? -2.652 -11.477 -8.297 1 95.69 289 ALA A C 1
ATOM 2153 O O . ALA A 1 289 ? -3.443 -12.391 -8.039 1 95.69 289 ALA A O 1
ATOM 2154 N N . SER A 1 290 ? -1.354 -11.703 -8.484 1 95.88 290 SER A N 1
ATOM 2155 C CA . SER A 1 290 ? -0.842 -13.062 -8.656 1 95.88 290 SER A CA 1
ATOM 2156 C C . SER A 1 290 ? -1.098 -13.906 -7.418 1 95.88 290 SER A C 1
ATOM 2158 O O . SER A 1 290 ? -1.455 -15.086 -7.527 1 95.88 290 SER A O 1
ATOM 2160 N N . GLY A 1 291 ? -0.917 -13.328 -6.234 1 96.44 291 GLY A N 1
ATOM 2161 C CA . GLY A 1 291 ? -1.138 -14.062 -4.996 1 96.44 291 GLY A CA 1
ATOM 2162 C C . GLY A 1 291 ? -2.57 -14.531 -4.832 1 96.44 291 GLY A C 1
ATOM 2163 O O . GLY A 1 291 ? -2.814 -15.711 -4.574 1 96.44 291 GLY A O 1
ATOM 2164 N N . ILE A 1 292 ? -3.473 -13.633 -5.035 1 95.12 292 ILE A N 1
ATOM 2165 C CA . ILE A 1 292 ? -4.879 -13.961 -4.824 1 95.12 292 ILE A CA 1
ATOM 2166 C C . ILE A 1 292 ? -5.34 -14.961 -5.883 1 95.12 292 ILE A C 1
ATOM 2168 O O . ILE A 1 292 ? -6.172 -15.828 -5.605 1 95.12 292 ILE A O 1
ATOM 2172 N N . VAL A 1 293 ? -4.836 -14.859 -7.113 1 92.56 293 VAL A N 1
ATOM 2173 C CA . VAL A 1 293 ? -5.156 -15.805 -8.18 1 92.56 293 VAL A CA 1
ATOM 2174 C C . VAL A 1 293 ? -4.672 -17.203 -7.789 1 92.56 293 VAL A C 1
ATOM 2176 O O . VAL A 1 293 ? -5.406 -18.188 -7.941 1 92.56 293 VAL A O 1
ATOM 2179 N N . SER A 1 294 ? -3.471 -17.297 -7.301 1 94.62 294 SER A N 1
ATOM 2180 C CA . SER A 1 294 ? -2.92 -18.578 -6.852 1 94.62 294 SER A CA 1
ATOM 2181 C C . SER A 1 294 ? -3.756 -19.172 -5.727 1 94.62 294 SER A C 1
ATOM 2183 O O . SER A 1 294 ? -4.031 -20.375 -5.719 1 94.62 294 SER A O 1
ATOM 2185 N N . LEU A 1 295 ? -4.105 -18.359 -4.766 1 94.19 295 LEU A N 1
ATOM 2186 C CA . LEU A 1 295 ? -4.902 -18.828 -3.637 1 94.19 295 LEU A CA 1
ATOM 2187 C C . LEU A 1 295 ? -6.258 -19.344 -4.105 1 94.19 295 LEU A C 1
ATOM 2189 O O . LEU A 1 295 ? -6.676 -20.438 -3.713 1 94.19 295 LEU A O 1
ATOM 2193 N N . LEU A 1 296 ? -6.906 -18.578 -4.938 1 91.06 296 LEU A N 1
ATOM 2194 C CA . LEU A 1 296 ? -8.219 -18.969 -5.438 1 91.06 296 LEU A CA 1
ATOM 2195 C C . LEU A 1 296 ? -8.133 -20.25 -6.246 1 91.06 296 LEU A C 1
ATOM 2197 O O . LEU A 1 296 ? -9.008 -21.109 -6.145 1 91.06 296 LEU A O 1
ATOM 2201 N N . ALA A 1 297 ? -7.105 -20.359 -7.043 1 88.31 297 ALA A N 1
ATOM 2202 C CA . ALA A 1 297 ? -6.895 -21.578 -7.809 1 88.31 297 ALA A CA 1
ATOM 2203 C C . ALA A 1 297 ? -6.723 -22.781 -6.883 1 88.31 297 ALA A C 1
ATOM 2205 O O . ALA A 1 297 ? -7.289 -23.844 -7.125 1 88.31 297 ALA A O 1
ATOM 2206 N N . CYS A 1 298 ? -5.93 -22.625 -5.844 1 90.5 298 CYS A N 1
ATOM 2207 C CA . CYS A 1 298 ? -5.719 -23.688 -4.871 1 90.5 298 CYS A CA 1
ATOM 2208 C C . CYS A 1 298 ? -7.027 -24.094 -4.199 1 90.5 298 CYS A C 1
ATOM 2210 O O . CYS A 1 298 ? -7.312 -25.281 -4.035 1 90.5 298 CYS A O 1
ATOM 2212 N N . LEU A 1 299 ? -7.785 -23.125 -3.797 1 87.69 299 LEU A N 1
ATOM 2213 C CA . LEU A 1 299 ? -9.047 -23.375 -3.111 1 87.69 299 LEU A CA 1
ATOM 2214 C C . LEU A 1 299 ? -10.016 -24.125 -4.023 1 87.69 299 LEU A C 1
ATOM 2216 O O . LEU A 1 299 ? -10.727 -25.031 -3.574 1 87.69 299 LEU A O 1
ATOM 2220 N N . GLN A 1 300 ? -10.039 -23.734 -5.285 1 85.25 300 GLN A N 1
ATOM 2221 C CA . GLN A 1 300 ? -10.898 -24.422 -6.242 1 85.25 300 GLN A CA 1
ATOM 2222 C C . GLN A 1 300 ? -10.445 -25.859 -6.449 1 85.25 300 GLN A C 1
ATOM 2224 O O . GLN A 1 300 ? -11.273 -26.766 -6.559 1 85.25 300 GLN A O 1
ATOM 2229 N N . GLN A 1 301 ? -9.18 -26.062 -6.508 1 83.62 301 GLN A N 1
ATOM 2230 C CA . GLN A 1 301 ? -8.633 -27.406 -6.648 1 83.62 301 GLN A CA 1
ATOM 2231 C C . GLN A 1 301 ? -8.977 -28.281 -5.438 1 83.62 301 GLN A C 1
ATOM 2233 O O . GLN A 1 301 ? -9.32 -29.453 -5.582 1 83.62 301 GLN A O 1
ATOM 2238 N N . MET A 1 302 ? -8.859 -27.734 -4.277 1 84.62 302 MET A N 1
ATOM 2239 C CA . MET A 1 302 ? -9.188 -28.438 -3.045 1 84.62 302 MET A CA 1
ATOM 2240 C C . MET A 1 302 ? -10.672 -28.766 -2.984 1 84.62 302 MET A C 1
ATOM 2242 O O . MET A 1 302 ? -11.055 -29.875 -2.572 1 84.62 302 MET A O 1
ATOM 2246 N N . LYS A 1 303 ? -11.477 -27.859 -3.375 1 82.62 303 LYS A N 1
ATOM 2247 C CA . LYS A 1 303 ? -12.93 -28.016 -3.332 1 82.62 303 LYS A CA 1
ATOM 2248 C C . LYS A 1 303 ? -13.391 -29.125 -4.281 1 82.62 303 LYS A C 1
ATOM 2250 O O . LYS A 1 303 ? -14.289 -29.891 -3.955 1 82.62 303 LYS A O 1
ATOM 2255 N N . HIS A 1 304 ? -12.75 -29.234 -5.41 1 81.5 304 HIS A N 1
ATOM 2256 C CA . HIS A 1 304 ? -13.195 -30.156 -6.441 1 81.5 304 HIS A CA 1
ATOM 2257 C C . HIS A 1 304 ? -12.305 -31.391 -6.492 1 81.5 304 HIS A C 1
ATOM 2259 O O . HIS A 1 304 ? -12.477 -32.25 -7.367 1 81.5 304 HIS A O 1
ATOM 2265 N N . ASN A 1 305 ? -11.391 -31.438 -5.637 1 78.94 305 ASN A N 1
ATOM 2266 C CA . ASN A 1 305 ? -10.492 -32.594 -5.488 1 78.94 305 ASN A CA 1
ATOM 2267 C C . ASN A 1 305 ? -9.758 -32.906 -6.789 1 78.94 305 ASN A C 1
ATOM 2269 O O . ASN A 1 305 ? -9.75 -34.031 -7.258 1 78.94 305 ASN A O 1
ATOM 2273 N N . TYR A 1 306 ? -9.328 -31.828 -7.457 1 69.88 306 TYR A N 1
ATOM 2274 C CA . TYR A 1 306 ? -8.492 -31.984 -8.641 1 69.88 306 TYR A CA 1
ATOM 2275 C C . TYR A 1 306 ? -7.234 -31.125 -8.523 1 69.88 306 TYR A C 1
ATOM 2277 O O . TYR A 1 306 ? -7.137 -30.281 -7.641 1 69.88 306 TYR A O 1
ATOM 2285 N N . ARG A 1 307 ? -6.195 -31.609 -9.273 1 69.5 307 ARG A N 1
ATOM 2286 C CA . ARG A 1 307 ? -4.996 -30.781 -9.383 1 69.5 307 ARG A CA 1
ATOM 2287 C C . ARG A 1 307 ? -4.793 -30.297 -10.82 1 69.5 307 ARG A C 1
ATOM 2289 O O . ARG A 1 307 ? -4.855 -31.094 -11.758 1 69.5 307 ARG A O 1
ATOM 2296 N N . ALA A 1 308 ? -4.758 -29.016 -10.938 1 63.47 308 ALA A N 1
ATOM 2297 C CA . ALA A 1 308 ? -4.5 -28.484 -12.266 1 63.47 308 ALA A CA 1
ATOM 2298 C C . ALA A 1 308 ? -3.15 -28.953 -12.805 1 63.47 308 ALA A C 1
ATOM 2300 O O . ALA A 1 308 ? -2.176 -29.047 -12.055 1 63.47 308 ALA A O 1
ATOM 2301 N N . PRO A 1 309 ? -3.217 -29.359 -14.086 1 56.56 309 PRO A N 1
ATOM 2302 C CA . PRO A 1 309 ? -1.929 -29.75 -14.656 1 56.56 309 PRO A CA 1
ATOM 2303 C C . PRO A 1 309 ? -0.964 -28.578 -14.82 1 56.56 309 PRO A C 1
ATOM 2305 O O . PRO A 1 309 ? -1.396 -27.438 -14.914 1 56.56 309 PRO A O 1
ATOM 2308 N N . GLN A 1 310 ? 0.323 -28.875 -14.555 1 58.31 310 GLN A N 1
ATOM 2309 C CA . GLN A 1 310 ? 1.345 -27.906 -14.945 1 58.31 310 GLN A CA 1
ATOM 2310 C C . GLN A 1 310 ? 1.52 -27.875 -16.469 1 58.31 310 GLN A C 1
ATOM 2312 O O . GLN A 1 310 ? 2.186 -28.75 -17.031 1 58.31 310 GLN A O 1
ATOM 2317 N N . SER A 1 311 ? 0.866 -26.859 -17 1 54.66 311 SER A N 1
ATOM 2318 C CA . SER A 1 311 ? 0.907 -26.797 -18.469 1 54.66 311 SER A CA 1
ATOM 2319 C C . SER A 1 311 ? 2.301 -26.422 -18.969 1 54.66 311 SER A C 1
ATOM 2321 O O . SER A 1 311 ? 3.018 -25.672 -18.312 1 54.66 311 SER A O 1
ATOM 2323 N N . CYS A 1 312 ? 2.732 -27.062 -20 1 49.28 312 CYS A N 1
ATOM 2324 C CA . CYS A 1 312 ? 3.928 -26.734 -20.781 1 49.28 312 CYS A CA 1
ATOM 2325 C C . CYS A 1 312 ? 5.188 -27.188 -20.047 1 49.28 312 CYS A C 1
ATOM 2327 O O . CYS A 1 312 ? 6.258 -26.609 -20.234 1 49.28 312 CYS A O 1
ATOM 2329 N N . PHE A 1 313 ? 4.922 -28.062 -19.078 1 45.72 313 PHE A N 1
ATOM 2330 C CA . PHE A 1 313 ? 6.074 -28.672 -18.422 1 45.72 313 PHE A CA 1
ATOM 2331 C C . PHE A 1 313 ? 6.59 -29.859 -19.219 1 45.72 313 PHE A C 1
ATOM 2333 O O . PHE A 1 313 ? 5.848 -30.812 -19.469 1 45.72 313 PHE A O 1
ATOM 2340 N N . THR A 1 314 ? 7.703 -29.766 -19.844 1 39.25 314 THR A N 1
ATOM 2341 C CA . THR A 1 314 ? 8.242 -30.875 -20.625 1 39.25 314 THR A CA 1
ATOM 2342 C C . THR A 1 314 ? 9.414 -31.531 -19.891 1 39.25 314 THR A C 1
ATOM 2344 O O . THR A 1 314 ? 9.5 -32.75 -19.828 1 39.25 314 THR A O 1
ATOM 2347 N N . CYS A 1 315 ? 10.414 -30.812 -19.422 1 43.81 315 CYS A N 1
ATOM 2348 C CA . CYS A 1 315 ? 11.586 -31.312 -18.703 1 43.81 315 CYS A CA 1
ATOM 2349 C C . CYS A 1 315 ? 11.984 -30.359 -17.594 1 43.81 315 CYS A C 1
ATOM 2351 O O . CYS A 1 315 ? 11.961 -29.141 -17.766 1 43.81 315 CYS A O 1
ATOM 2353 N N . PRO A 1 316 ? 12.359 -31.172 -16.344 1 55.78 316 PRO A N 1
ATOM 2354 C CA . PRO A 1 316 ? 12.805 -30.328 -15.242 1 55.78 316 PRO A CA 1
ATOM 2355 C C . PRO A 1 316 ? 14.125 -29.609 -15.523 1 55.78 316 PRO A C 1
ATOM 2357 O O . PRO A 1 316 ? 14.93 -30.109 -16.312 1 55.78 316 PRO A O 1
ATOM 2360 N N . MET B 1 1 ? 5.699 0.178 23.406 1 22.09 1 MET B N 1
ATOM 2361 C CA . MET B 1 1 ? 6.562 0.077 22.219 1 22.09 1 MET B CA 1
ATOM 2362 C C . MET B 1 1 ? 7.523 1.258 22.156 1 22.09 1 MET B C 1
ATOM 2364 O O . MET B 1 1 ? 7.145 2.391 22.453 1 22.09 1 MET B O 1
ATOM 2368 N N . LYS B 1 2 ? 8.883 0.892 22.172 1 28.11 2 LYS B N 1
ATOM 2369 C CA . LYS B 1 2 ? 10.031 1.793 22.266 1 28.11 2 LYS B CA 1
ATOM 2370 C C . LYS B 1 2 ? 10.039 2.787 21.109 1 28.11 2 LYS B C 1
ATOM 2372 O O . LYS B 1 2 ? 9.562 2.482 20.016 1 28.11 2 LYS B O 1
ATOM 2377 N N . THR B 1 3 ? 10.523 4.168 21.562 1 30.02 3 THR B N 1
ATOM 2378 C CA . THR B 1 3 ? 10.625 5.52 21.031 1 30.02 3 THR B CA 1
ATOM 2379 C C . THR B 1 3 ? 11.727 5.602 19.969 1 30.02 3 THR B C 1
ATOM 2381 O O . THR B 1 3 ? 12.703 4.855 20.031 1 30.02 3 THR B O 1
ATOM 2384 N N . GLY B 1 4 ? 11.367 5.98 18.859 1 32.28 4 GLY B N 1
ATOM 2385 C CA . GLY B 1 4 ? 12.312 6.297 17.797 1 32.28 4 GLY B CA 1
ATOM 2386 C C . GLY B 1 4 ? 13.219 7.465 18.141 1 32.28 4 GLY B C 1
ATOM 2387 O O . GLY B 1 4 ? 12.945 8.227 19.062 1 32.28 4 GLY B O 1
ATOM 2388 N N . ILE B 1 5 ? 14.492 7.324 17.891 1 28.48 5 ILE B N 1
ATOM 2389 C CA . ILE B 1 5 ? 15.547 8.305 18.109 1 28.48 5 ILE B CA 1
ATOM 2390 C C . ILE B 1 5 ? 15.43 9.422 17.062 1 28.48 5 ILE B C 1
ATOM 2392 O O . ILE B 1 5 ? 15.461 9.164 15.867 1 28.48 5 ILE B O 1
ATOM 2396 N N . LEU B 1 6 ? 14.867 10.539 17.562 1 30.7 6 LEU B N 1
ATOM 2397 C CA . LEU B 1 6 ? 14.68 11.68 16.672 1 30.7 6 LEU B CA 1
ATOM 2398 C C . LEU B 1 6 ? 15.914 12.578 16.672 1 30.7 6 LEU B C 1
ATOM 2400 O O . LEU B 1 6 ? 16.266 13.156 17.703 1 30.7 6 LEU B O 1
ATOM 2404 N N . LYS B 1 7 ? 17.047 12.273 16.203 1 28.73 7 LYS B N 1
ATOM 2405 C CA . LYS B 1 7 ? 18 13.383 16.281 1 28.73 7 LYS B CA 1
ATOM 2406 C C . LYS B 1 7 ? 17.531 14.57 15.453 1 28.73 7 LYS B C 1
ATOM 2408 O O . LYS B 1 7 ? 16.797 14.406 14.484 1 28.73 7 LYS B O 1
ATOM 2413 N N . LYS B 1 8 ? 18.062 15.812 15.812 1 29.86 8 LYS B N 1
ATOM 2414 C CA . LYS B 1 8 ? 17.875 17.25 15.594 1 29.86 8 LYS B CA 1
ATOM 2415 C C . LYS B 1 8 ? 17.969 17.594 14.117 1 29.86 8 LYS B C 1
ATOM 2417 O O . LYS B 1 8 ? 17.891 18.766 13.742 1 29.86 8 LYS B O 1
ATOM 2422 N N . ASP B 1 9 ? 18.375 16.812 13.305 1 26.69 9 ASP B N 1
ATOM 2423 C CA . ASP B 1 9 ? 18.875 17.609 12.188 1 26.69 9 ASP B CA 1
ATOM 2424 C C . ASP B 1 9 ? 17.75 17.969 11.219 1 26.69 9 ASP B C 1
ATOM 2426 O O . ASP B 1 9 ? 17.766 17.562 10.062 1 26.69 9 ASP B O 1
ATOM 2430 N N . TYR B 1 10 ? 16.531 18.031 11.867 1 25.23 10 TYR B N 1
ATOM 2431 C CA . TYR B 1 10 ? 15.539 18.469 10.898 1 25.23 10 TYR B CA 1
ATOM 2432 C C . TYR B 1 10 ? 15.672 19.953 10.633 1 25.23 10 TYR B C 1
ATOM 2434 O O . TYR B 1 10 ? 15.828 20.75 11.562 1 25.23 10 TYR B O 1
ATOM 2442 N N . LYS B 1 11 ? 16.344 20.375 9.641 1 26.78 11 LYS B N 1
ATOM 2443 C CA . LYS B 1 11 ? 16.328 21.766 9.219 1 26.78 11 LYS B CA 1
ATOM 2444 C C . LYS B 1 11 ? 14.938 22.188 8.734 1 26.78 11 LYS B C 1
ATOM 2446 O O . LYS B 1 11 ? 14.375 21.562 7.836 1 26.78 11 LYS B O 1
ATOM 2451 N N . SER B 1 12 ? 14.07 22.438 9.734 1 25.95 12 SER B N 1
ATOM 2452 C CA . SER B 1 12 ? 12.812 23.047 9.312 1 25.95 12 SER B CA 1
ATOM 2453 C C . SER B 1 12 ? 13.047 24.422 8.688 1 25.95 12 SER B C 1
ATOM 2455 O O . SER B 1 12 ? 13.758 25.25 9.258 1 25.95 12 SER B O 1
ATOM 2457 N N . ARG B 1 13 ? 13.289 24.484 7.41 1 28.2 13 ARG B N 1
ATOM 2458 C CA . ARG B 1 13 ? 13.305 25.844 6.887 1 28.2 13 ARG B CA 1
ATOM 2459 C C . ARG B 1 13 ? 11.969 26.531 7.133 1 28.2 13 ARG B C 1
ATOM 2461 O O . ARG B 1 13 ? 10.914 25.891 7.098 1 28.2 13 ARG B O 1
ATOM 2468 N N . GLU B 1 14 ? 11.891 27.5 7.816 1 26.44 14 GLU B N 1
ATOM 2469 C CA . GLU B 1 14 ? 10.797 28.469 7.875 1 26.44 14 GLU B CA 1
ATOM 2470 C C . GLU B 1 14 ? 10.086 28.578 6.531 1 26.44 14 GLU B C 1
ATOM 2472 O O . GLU B 1 14 ? 10.727 28.75 5.492 1 26.44 14 GLU B O 1
ATOM 2477 N N . PHE B 1 15 ? 8.953 27.938 6.355 1 29.84 15 PHE B N 1
ATOM 2478 C CA . PHE B 1 15 ? 8.109 28.109 5.18 1 29.84 15 PHE B CA 1
ATOM 2479 C C . PHE B 1 15 ? 7.93 29.594 4.855 1 29.84 15 PHE B C 1
ATOM 2481 O O . PHE B 1 15 ? 6.859 30.156 5.078 1 29.84 15 PHE B O 1
ATOM 2488 N N . ALA B 1 16 ? 8.523 30.594 5.254 1 30.02 16 ALA B N 1
ATOM 2489 C CA . ALA B 1 16 ? 7.977 31.797 4.613 1 30.02 16 ALA B CA 1
ATOM 2490 C C . ALA B 1 16 ? 7.492 31.484 3.199 1 30.02 16 ALA B C 1
ATOM 2492 O O . ALA B 1 16 ? 7.828 30.453 2.635 1 30.02 16 ALA B O 1
ATOM 2493 N N . GLN B 1 17 ? 7.094 32.562 2.135 1 30 17 GLN B N 1
ATOM 2494 C CA . GLN B 1 17 ? 6.609 32.656 0.761 1 30 17 GLN B CA 1
ATOM 2495 C C . GLN B 1 17 ? 7.23 31.562 -0.114 1 30 17 GLN B C 1
ATOM 2497 O O . GLN B 1 17 ? 6.551 30.984 -0.965 1 30 17 GLN B O 1
ATOM 2502 N N . GLN B 1 18 ? 8.445 31.609 -0.543 1 28.56 18 GLN B N 1
ATOM 2503 C CA . GLN B 1 18 ? 9.055 30.891 -1.654 1 28.56 18 GLN B CA 1
ATOM 2504 C C . GLN B 1 18 ? 9.414 29.469 -1.252 1 28.56 18 GLN B C 1
ATOM 2506 O O . GLN B 1 18 ? 9.898 28.688 -2.074 1 28.56 18 GLN B O 1
ATOM 2511 N N . SER B 1 19 ? 9.961 29.109 -0.046 1 30.08 19 SER B N 1
ATOM 2512 C CA . SER B 1 19 ? 10.867 27.969 0.002 1 30.08 19 SER B CA 1
ATOM 2513 C C . SER B 1 19 ? 10.102 26.656 0.198 1 30.08 19 SER B C 1
ATOM 2515 O O . SER B 1 19 ? 9.281 26.547 1.111 1 30.08 19 SER B O 1
ATOM 2517 N N . PRO B 1 20 ? 9.914 25.812 -0.733 1 32.78 20 PRO B N 1
ATOM 2518 C CA . PRO B 1 20 ? 9.508 24.406 -0.762 1 32.78 20 PRO B CA 1
ATOM 2519 C C . PRO B 1 20 ? 10.07 23.594 0.404 1 32.78 20 PRO B C 1
ATOM 2521 O O . PRO B 1 20 ? 11.211 23.828 0.824 1 32.78 20 PRO B O 1
ATOM 2524 N N . ALA B 1 21 ? 9.469 23.453 1.502 1 34.66 21 ALA B N 1
ATOM 2525 C CA . ALA B 1 21 ? 9.891 22.531 2.559 1 34.66 21 ALA B CA 1
ATOM 2526 C C . ALA B 1 21 ? 10.703 21.375 1.989 1 34.66 21 ALA B C 1
ATOM 2528 O O . ALA B 1 21 ? 10.742 20.281 2.574 1 34.66 21 ALA B O 1
ATOM 2529 N N . LEU B 1 22 ? 10.812 21.234 0.719 1 39.03 22 LEU B N 1
ATOM 2530 C CA . LEU B 1 22 ? 11.656 20.141 0.274 1 39.03 22 LEU B CA 1
ATOM 2531 C C . LEU B 1 22 ? 12.992 20.141 1.002 1 39.03 22 LEU B C 1
ATOM 2533 O O . LEU B 1 22 ? 13.625 21.188 1.142 1 39.03 22 LEU B O 1
ATOM 2537 N N . MET B 1 23 ? 13.195 19.312 1.921 1 39.34 23 MET B N 1
ATOM 2538 C CA . MET B 1 23 ? 14.555 19.062 2.381 1 39.34 23 MET B CA 1
ATOM 2539 C C . MET B 1 23 ? 15.57 19.375 1.281 1 39.34 23 MET B C 1
ATOM 2541 O O . MET B 1 23 ? 15.258 19.25 0.095 1 39.34 23 MET B O 1
ATOM 2545 N N . ASP B 1 24 ? 16.406 20.359 1.447 1 40.16 24 ASP B N 1
ATOM 2546 C CA . ASP B 1 24 ? 17.625 20.594 0.687 1 40.16 24 ASP B CA 1
ATOM 2547 C C . ASP B 1 24 ? 18.172 19.297 0.113 1 40.16 24 ASP B C 1
ATOM 2549 O O . ASP B 1 24 ? 19.281 18.875 0.448 1 40.16 24 ASP B O 1
ATOM 2553 N N . VAL B 1 25 ? 17.281 18.422 -0.175 1 45.78 25 VAL B N 1
ATOM 2554 C CA . VAL B 1 25 ? 17.891 17.219 -0.735 1 45.78 25 VAL B CA 1
ATOM 2555 C C . VAL B 1 25 ? 18.328 17.484 -2.174 1 45.78 25 VAL B C 1
ATOM 2557 O O . VAL B 1 25 ? 17.5 17.719 -3.049 1 45.78 25 VAL B O 1
ATOM 2560 N N . ASP B 1 26 ? 19.484 18.016 -2.281 1 53.12 26 ASP B N 1
ATOM 2561 C CA . ASP B 1 26 ? 20.125 18.031 -3.594 1 53.12 26 ASP B CA 1
ATOM 2562 C C . ASP B 1 26 ? 20.016 16.672 -4.273 1 53.12 26 ASP B C 1
ATOM 2564 O O . ASP B 1 26 ? 20.688 15.719 -3.865 1 53.12 26 ASP B O 1
ATOM 2568 N N . VAL B 1 27 ? 18.984 16.578 -5.078 1 58 27 VAL B N 1
ATOM 2569 C CA . VAL B 1 27 ? 18.797 15.359 -5.863 1 58 27 VAL B CA 1
ATOM 2570 C C . VAL B 1 27 ? 20.141 14.891 -6.43 1 58 27 VAL B C 1
ATOM 2572 O O . VAL B 1 27 ? 20.344 13.703 -6.66 1 58 27 VAL B O 1
ATOM 2575 N N . THR B 1 28 ? 21 15.82 -6.551 1 61.44 28 THR B N 1
ATOM 2576 C CA . THR B 1 28 ? 22.281 15.492 -7.148 1 61.44 28 THR B CA 1
ATOM 2577 C C . THR B 1 28 ? 23.203 14.82 -6.129 1 61.44 28 THR B C 1
ATOM 2579 O O . THR B 1 28 ? 24.219 14.227 -6.492 1 61.44 28 THR B O 1
ATOM 2582 N N . LYS B 1 29 ? 22.734 14.781 -4.98 1 74.06 29 LYS B N 1
ATOM 2583 C CA . LYS B 1 29 ? 23.609 14.258 -3.945 1 74.06 29 LYS B CA 1
ATOM 2584 C C . LYS B 1 29 ? 23.281 12.797 -3.639 1 74.06 29 LYS B C 1
ATOM 2586 O O . LYS B 1 29 ? 23.781 12.242 -2.652 1 74.06 29 LYS B O 1
ATOM 2591 N N . TRP B 1 30 ? 22.5 12.273 -4.379 1 84.75 30 TRP B N 1
ATOM 2592 C CA . TRP B 1 30 ? 22.25 10.844 -4.195 1 84.75 30 TRP B CA 1
ATOM 2593 C C . TRP B 1 30 ? 23.359 10.016 -4.836 1 84.75 30 TRP B C 1
ATOM 2595 O O . TRP B 1 30 ? 23.594 10.094 -6.047 1 84.75 30 TRP B O 1
ATOM 2605 N N . ASP B 1 31 ? 24.188 9.297 -4.023 1 90.62 31 ASP B N 1
ATOM 2606 C CA . ASP B 1 31 ? 25.328 8.5 -4.461 1 90.62 31 ASP B CA 1
ATOM 2607 C C . ASP B 1 31 ? 24.891 7.066 -4.781 1 90.62 31 ASP B C 1
ATOM 2609 O O . ASP B 1 31 ? 24.734 6.242 -3.877 1 90.62 31 ASP B O 1
ATOM 2613 N N . PRO B 1 32 ? 24.75 6.785 -6.012 1 93.12 32 PRO B N 1
ATOM 2614 C CA . PRO B 1 32 ? 24.266 5.453 -6.383 1 93.12 32 PRO B CA 1
ATOM 2615 C C . PRO B 1 32 ? 25.156 4.332 -5.859 1 93.12 32 PRO B C 1
ATOM 2617 O O . PRO B 1 32 ? 24.656 3.285 -5.434 1 93.12 32 PRO B O 1
ATOM 2620 N N . GLU B 1 33 ? 26.469 4.508 -5.848 1 92.69 33 GLU B N 1
ATOM 2621 C CA . GLU B 1 33 ? 27.391 3.471 -5.406 1 92.69 33 GLU B CA 1
ATOM 2622 C C . GLU B 1 33 ? 27.219 3.168 -3.92 1 92.69 33 GLU B C 1
ATOM 2624 O O . GLU B 1 33 ? 27.25 2.006 -3.51 1 92.69 33 GLU B O 1
ATOM 2629 N N . PHE B 1 34 ? 27.047 4.191 -3.143 1 94.44 34 PHE B N 1
ATOM 2630 C CA . PHE B 1 34 ? 26.812 4.02 -1.715 1 94.44 34 PHE B CA 1
ATOM 2631 C C . PHE B 1 34 ? 25.578 3.158 -1.473 1 94.44 34 PHE B C 1
ATOM 2633 O O . PHE B 1 34 ? 25.547 2.361 -0.532 1 94.44 34 PHE B O 1
ATOM 2640 N N . PHE B 1 35 ? 24.547 3.268 -2.363 1 95.25 35 PHE B N 1
ATOM 2641 C CA . PHE B 1 35 ? 23.281 2.576 -2.197 1 95.25 35 PHE B CA 1
ATOM 2642 C C . PHE B 1 35 ? 23.266 1.266 -2.977 1 95.25 35 PHE B C 1
ATOM 2644 O O . PHE B 1 35 ? 22.234 0.624 -3.109 1 95.25 35 PHE B O 1
ATOM 2651 N N . GLY B 1 36 ? 24.344 0.899 -3.605 1 93.19 36 GLY B N 1
ATOM 2652 C CA . GLY B 1 36 ? 24.453 -0.362 -4.32 1 93.19 36 GLY B CA 1
ATOM 2653 C C . GLY B 1 36 ? 23.75 -0.346 -5.668 1 93.19 36 GLY B C 1
ATOM 2654 O O . GLY B 1 36 ? 23.297 -1.386 -6.148 1 93.19 36 GLY B O 1
ATOM 2655 N N . VAL B 1 37 ? 23.578 0.762 -6.285 1 94.56 37 VAL B N 1
ATOM 2656 C CA . VAL B 1 37 ? 22.938 0.915 -7.582 1 94.56 37 VAL B CA 1
ATOM 2657 C C . VAL B 1 37 ? 23.984 1.221 -8.648 1 94.56 37 VAL B C 1
ATOM 2659 O O . VAL B 1 37 ? 24.797 2.125 -8.484 1 94.56 37 VAL B O 1
ATOM 2662 N N . SER B 1 38 ? 24.031 0.485 -9.734 1 93.25 38 SER B N 1
ATOM 2663 C CA . SER B 1 38 ? 24.984 0.724 -10.805 1 93.25 38 SER B CA 1
ATOM 2664 C C . SER B 1 38 ? 24.719 2.055 -11.5 1 93.25 38 SER B C 1
ATOM 2666 O O . SER B 1 38 ? 23.594 2.541 -11.508 1 93.25 38 SER B O 1
ATOM 2668 N N . PRO B 1 39 ? 25.719 2.615 -12.117 1 90.5 39 PRO B N 1
ATOM 2669 C CA . PRO B 1 39 ? 25.516 3.867 -12.852 1 90.5 39 PRO B CA 1
ATOM 2670 C C . PRO B 1 39 ? 24.484 3.736 -13.961 1 90.5 39 PRO B C 1
ATOM 2672 O O . PRO B 1 39 ? 23.703 4.668 -14.203 1 90.5 39 PRO B O 1
ATOM 2675 N N . ARG B 1 40 ? 24.453 2.629 -14.602 1 91.5 40 ARG B N 1
ATOM 2676 C CA . ARG B 1 40 ? 23.484 2.404 -15.672 1 91.5 40 ARG B CA 1
ATOM 2677 C C . ARG B 1 40 ? 22.062 2.416 -15.141 1 91.5 40 ARG B C 1
ATOM 2679 O O . ARG B 1 40 ? 21.172 3.027 -15.734 1 91.5 40 ARG B O 1
ATOM 2686 N N . GLU B 1 41 ? 21.875 1.815 -14.008 1 92.62 41 GLU B N 1
ATOM 2687 C CA . GLU B 1 41 ? 20.547 1.734 -13.383 1 92.62 41 GLU B CA 1
ATOM 2688 C C . GLU B 1 41 ? 20.156 3.066 -12.75 1 92.62 41 GLU B C 1
ATOM 2690 O O . GLU B 1 41 ? 18.984 3.445 -12.766 1 92.62 41 GLU B O 1
ATOM 2695 N N . ALA B 1 42 ? 21.078 3.811 -12.266 1 93 42 ALA B N 1
ATOM 2696 C CA . ALA B 1 42 ? 20.875 5.02 -11.477 1 93 42 ALA B CA 1
ATOM 2697 C C . ALA B 1 42 ? 20.094 6.066 -12.266 1 93 42 ALA B C 1
ATOM 2699 O O . ALA B 1 42 ? 19.297 6.82 -11.703 1 93 42 ALA B O 1
ATOM 2700 N N . LYS B 1 43 ? 20.266 6.055 -13.555 1 88.75 43 LYS B N 1
ATOM 2701 C CA . LYS B 1 43 ? 19.641 7.043 -14.43 1 88.75 43 LYS B CA 1
ATOM 2702 C C . LYS B 1 43 ? 18.125 6.902 -14.422 1 88.75 43 LYS B C 1
ATOM 2704 O O . LYS B 1 43 ? 17.406 7.855 -14.719 1 88.75 43 LYS B O 1
ATOM 2709 N N . TYR B 1 44 ? 17.703 5.742 -13.992 1 90.19 44 TYR B N 1
ATOM 2710 C CA . TYR B 1 44 ? 16.281 5.441 -14.172 1 90.19 44 TYR B CA 1
ATOM 2711 C C . TYR B 1 44 ? 15.57 5.359 -12.828 1 90.19 44 TYR B C 1
ATOM 2713 O O . TYR B 1 44 ? 14.367 5.098 -12.766 1 90.19 44 TYR B O 1
ATOM 2721 N N . VAL B 1 45 ? 16.297 5.621 -11.75 1 92.19 45 VAL B N 1
ATOM 2722 C CA . VAL B 1 45 ? 15.711 5.504 -10.414 1 92.19 45 VAL B CA 1
ATOM 2723 C C . VAL B 1 45 ? 14.906 6.762 -10.094 1 92.19 45 VAL B C 1
ATOM 2725 O O . VAL B 1 45 ? 15.43 7.875 -10.156 1 92.19 45 VAL B O 1
ATOM 2728 N N . ASP B 1 46 ? 13.672 6.551 -9.766 1 90.5 46 ASP B N 1
ATOM 2729 C CA . ASP B 1 46 ? 12.727 7.609 -9.414 1 90.5 46 ASP B CA 1
ATOM 2730 C C . ASP B 1 46 ? 13.242 8.438 -8.242 1 90.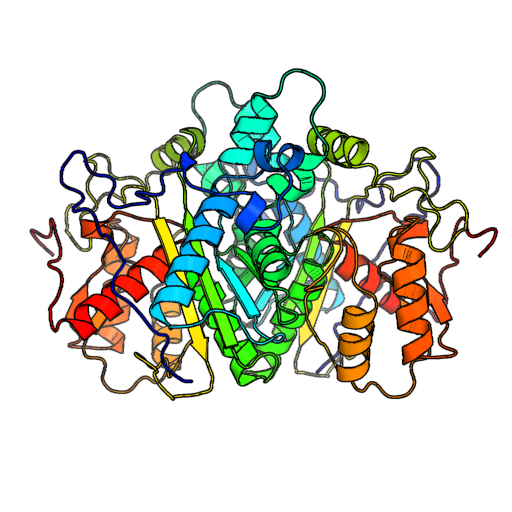5 46 ASP B C 1
ATOM 2732 O O . ASP B 1 46 ? 13.852 7.898 -7.312 1 90.5 46 ASP B O 1
ATOM 2736 N N . VAL B 1 47 ? 12.93 9.727 -8.203 1 89.19 47 VAL B N 1
ATOM 2737 C CA . VAL B 1 47 ? 13.398 10.648 -7.176 1 89.19 47 VAL B CA 1
ATOM 2738 C C . VAL B 1 47 ? 12.781 10.273 -5.828 1 89.19 47 VAL B C 1
ATOM 2740 O O . VAL B 1 47 ? 13.391 10.484 -4.781 1 89.19 47 VAL B O 1
ATOM 2743 N N . LEU B 1 48 ? 11.578 9.672 -5.816 1 92 48 LEU B N 1
ATOM 2744 C CA . LEU B 1 48 ? 10.977 9.234 -4.559 1 92 48 LEU B CA 1
ATOM 2745 C C . LEU B 1 48 ? 11.867 8.211 -3.855 1 92 48 LEU B C 1
ATOM 2747 O O . LEU B 1 48 ? 12.07 8.297 -2.641 1 92 48 LEU B O 1
ATOM 2751 N N . GLN B 1 49 ? 12.367 7.285 -4.668 1 94.56 49 GLN B N 1
ATOM 2752 C CA . GLN B 1 49 ? 13.25 6.27 -4.102 1 94.56 49 GLN B CA 1
ATOM 2753 C C . GLN B 1 49 ? 14.539 6.895 -3.57 1 94.56 49 GLN B C 1
ATOM 2755 O O . GLN B 1 49 ? 14.984 6.57 -2.467 1 94.56 49 GLN B O 1
ATOM 2760 N N . ARG B 1 50 ? 15.062 7.84 -4.332 1 93.06 50 ARG B N 1
ATOM 2761 C CA . ARG B 1 50 ? 16.312 8.492 -3.963 1 93.06 50 ARG B CA 1
ATOM 2762 C C . ARG B 1 50 ? 16.156 9.281 -2.668 1 93.06 50 ARG B C 1
ATOM 2764 O O . ARG B 1 50 ? 16.953 9.125 -1.738 1 93.06 50 ARG B O 1
ATOM 2771 N N . PHE B 1 51 ? 15.094 10.039 -2.607 1 90.94 51 PHE B N 1
ATOM 2772 C CA . PHE B 1 51 ? 14.867 10.891 -1.442 1 90.94 51 PHE B CA 1
ATOM 2773 C C . PHE B 1 51 ? 14.578 10.047 -0.208 1 90.94 51 PHE B C 1
ATOM 2775 O O . PHE B 1 51 ? 15.07 10.344 0.883 1 90.94 51 PHE B O 1
ATOM 2782 N N . MET B 1 52 ? 13.82 9.039 -0.403 1 94.44 52 MET B N 1
ATOM 2783 C CA . MET B 1 52 ? 13.484 8.195 0.745 1 94.44 52 MET B CA 1
ATOM 2784 C C . MET B 1 52 ? 14.727 7.488 1.277 1 94.44 52 MET B C 1
ATOM 2786 O O . MET B 1 52 ? 14.914 7.391 2.49 1 94.44 52 MET B O 1
ATOM 2790 N N . MET B 1 53 ? 15.602 6.992 0.412 1 95.38 53 MET B N 1
ATOM 2791 C CA . MET B 1 53 ? 16.844 6.332 0.83 1 95.38 53 MET B CA 1
ATOM 2792 C C . MET B 1 53 ? 17.734 7.297 1.593 1 95.38 53 MET B C 1
ATOM 2794 O O . MET B 1 53 ? 18.328 6.93 2.615 1 95.38 53 MET B O 1
ATOM 2798 N N . ARG B 1 54 ? 17.828 8.492 1.123 1 93.06 54 ARG B N 1
ATOM 2799 C CA . ARG B 1 54 ? 18.625 9.492 1.82 1 93.06 54 ARG B CA 1
ATOM 2800 C C . ARG B 1 54 ? 18.031 9.797 3.197 1 93.06 54 ARG B C 1
ATOM 2802 O O . ARG B 1 54 ? 18.781 9.992 4.16 1 93.06 54 ARG B O 1
ATOM 2809 N N . SER B 1 55 ? 16.719 9.867 3.211 1 92.38 55 SER B N 1
ATOM 2810 C CA . SER B 1 55 ? 16.062 10.094 4.496 1 92.38 55 SER B CA 1
ATOM 2811 C C . SER B 1 55 ? 16.391 8.969 5.484 1 92.38 55 SER B C 1
ATOM 2813 O O . SER B 1 55 ? 16.562 9.219 6.676 1 92.38 55 SER B O 1
ATOM 2815 N N . VAL B 1 56 ? 16.469 7.781 5.008 1 94.38 56 VAL B N 1
ATOM 2816 C CA . VAL B 1 56 ? 16.781 6.633 5.852 1 94.38 56 VAL B CA 1
ATOM 2817 C C . VAL B 1 56 ? 18.219 6.746 6.383 1 94.38 56 VAL B C 1
ATOM 2819 O O . VAL B 1 56 ? 18.469 6.441 7.547 1 94.38 56 VAL B O 1
ATOM 2822 N N . VAL B 1 57 ? 19.141 7.234 5.559 1 92.31 57 VAL B N 1
ATOM 2823 C CA . VAL B 1 57 ? 20.516 7.449 5.992 1 92.31 57 VAL B CA 1
ATOM 2824 C C . VAL B 1 57 ? 20.547 8.406 7.176 1 92.31 57 VAL B C 1
ATOM 2826 O O . VAL B 1 57 ? 21.172 8.133 8.195 1 92.31 57 VAL B O 1
ATOM 2829 N N . ARG B 1 58 ? 19.828 9.469 7.012 1 89.44 58 ARG B N 1
ATOM 2830 C CA . ARG B 1 58 ? 19.797 10.477 8.062 1 89.44 58 ARG B CA 1
ATOM 2831 C C . ARG B 1 58 ? 19.172 9.914 9.344 1 89.44 58 ARG B C 1
ATOM 2833 O O . ARG B 1 58 ? 19.656 10.188 10.445 1 89.44 58 ARG B O 1
ATOM 2840 N N . CYS B 1 59 ? 18.141 9.156 9.148 1 89.06 59 CYS B N 1
ATOM 2841 C CA . CYS B 1 59 ? 17.469 8.539 10.289 1 89.06 59 CYS B CA 1
ATOM 2842 C C . CYS B 1 59 ? 18.406 7.594 11.023 1 89.06 59 CYS B C 1
ATOM 2844 O O . CYS B 1 59 ? 18.469 7.605 12.258 1 89.06 59 CYS B O 1
ATOM 2846 N N . MET B 1 60 ? 19.172 6.824 10.328 1 91.25 60 MET B N 1
ATOM 2847 C CA . MET B 1 60 ? 20.125 5.891 10.922 1 91.25 60 MET B CA 1
ATOM 2848 C C . MET B 1 60 ? 21.266 6.633 11.609 1 91.25 60 MET B C 1
ATOM 2850 O O . MET B 1 60 ? 21.672 6.266 12.719 1 91.25 60 MET B O 1
ATOM 2854 N N . GLU B 1 61 ? 21.75 7.688 10.945 1 88.44 61 GLU B N 1
ATOM 2855 C CA . GLU B 1 61 ? 22.797 8.508 11.539 1 88.44 61 GLU B CA 1
ATOM 2856 C C . GLU B 1 61 ? 22.344 9.109 12.867 1 88.44 61 GLU B C 1
ATOM 2858 O O . GLU B 1 61 ? 23.094 9.102 13.844 1 88.44 61 GLU B O 1
ATOM 2863 N N . ASN B 1 62 ? 21.125 9.609 12.859 1 83.88 62 ASN B N 1
ATOM 2864 C CA . ASN B 1 62 ? 20.578 10.203 14.078 1 83.88 62 ASN B CA 1
ATOM 2865 C C . ASN B 1 62 ? 20.453 9.164 15.195 1 83.88 62 ASN B C 1
ATOM 2867 O O . ASN B 1 62 ? 20.594 9.5 16.375 1 83.88 62 ASN B O 1
ATOM 2871 N N . ALA B 1 63 ? 20.203 7.934 14.805 1 85.38 63 ALA B N 1
ATOM 2872 C CA . ALA B 1 63 ? 20.062 6.855 15.781 1 85.38 63 ALA B CA 1
ATOM 2873 C C . ALA B 1 63 ? 21.422 6.285 16.156 1 85.38 63 ALA B C 1
ATOM 2875 O O . ALA B 1 63 ? 21.516 5.434 17.047 1 85.38 63 ALA B O 1
ATOM 2876 N N . GLY B 1 64 ? 22.5 6.684 15.477 1 88.06 64 GLY B N 1
ATOM 2877 C CA . GLY B 1 64 ? 23.828 6.141 15.703 1 88.06 64 GLY B CA 1
ATOM 2878 C C . GLY B 1 64 ? 24.016 4.75 15.125 1 88.06 64 GLY B C 1
ATOM 2879 O O . GLY B 1 64 ? 24.844 3.975 15.609 1 88.06 64 GLY B O 1
ATOM 2880 N N . TRP B 1 65 ? 23.156 4.445 14.156 1 88.81 65 TRP B N 1
ATOM 2881 C CA . TRP B 1 65 ? 23.219 3.123 13.547 1 88.81 65 TRP B CA 1
ATOM 2882 C C . TRP B 1 65 ? 24.062 3.152 12.273 1 88.81 65 TRP B C 1
ATOM 2884 O O . TRP B 1 65 ? 23.875 4.039 11.43 1 88.81 65 TRP B O 1
ATOM 2894 N N . THR B 1 66 ? 25 2.191 12.164 1 90 66 THR B N 1
ATOM 2895 C CA . THR B 1 66 ? 25.75 2.033 10.93 1 90 66 THR B CA 1
ATOM 2896 C C . THR B 1 66 ? 25.234 0.848 10.125 1 90 66 THR B C 1
ATOM 2898 O O . THR B 1 66 ? 25.547 0.71 8.938 1 90 66 THR B O 1
ATOM 2901 N N . SER B 1 67 ? 24.547 -0.016 10.781 1 92.19 67 SER B N 1
ATOM 2902 C CA . SER B 1 67 ? 23.844 -1.151 10.195 1 92.19 67 SER B CA 1
ATOM 2903 C C . SER B 1 67 ? 22.531 -1.443 10.938 1 92.19 67 SER B C 1
ATOM 2905 O O . SER B 1 67 ? 22.281 -0.865 12 1 92.19 67 SER B O 1
ATOM 2907 N N . ILE B 1 68 ? 21.734 -2.217 10.258 1 93 68 ILE B N 1
ATOM 2908 C CA . ILE B 1 68 ? 20.469 -2.551 10.922 1 93 68 ILE B CA 1
ATOM 2909 C C . ILE B 1 68 ? 20.359 -4.062 11.094 1 93 68 ILE B C 1
ATOM 2911 O O . ILE B 1 68 ? 20.938 -4.824 10.312 1 93 68 ILE B O 1
ATOM 2915 N N . PRO B 1 69 ? 19.625 -4.488 12.109 1 95 69 PRO B N 1
ATOM 2916 C CA . PRO B 1 69 ? 19.344 -5.922 12.203 1 95 69 PRO B CA 1
ATOM 2917 C C . PRO B 1 69 ? 18.625 -6.465 10.977 1 95 69 PRO B C 1
ATOM 2919 O O . PRO B 1 69 ? 17.766 -5.781 10.406 1 95 69 PRO B O 1
ATOM 2922 N N . LYS B 1 70 ? 18.875 -7.707 10.633 1 95.19 70 LYS B N 1
ATOM 2923 C CA . LYS B 1 70 ? 18.391 -8.359 9.43 1 95.19 70 LYS B CA 1
ATOM 2924 C C . LYS B 1 70 ? 16.859 -8.406 9.406 1 95.19 70 LYS B C 1
ATOM 2926 O O . LYS B 1 70 ? 16.25 -8.32 8.344 1 95.19 70 LYS B O 1
ATOM 2931 N N . GLU B 1 71 ? 16.234 -8.484 10.516 1 95.31 71 GLU B N 1
ATOM 2932 C CA . GLU B 1 71 ? 14.797 -8.672 10.602 1 95.31 71 GLU B CA 1
ATOM 2933 C C . GLU B 1 71 ? 14.062 -7.336 10.609 1 95.31 71 GLU B C 1
ATOM 2935 O O . GLU B 1 71 ? 12.852 -7.289 10.828 1 95.31 71 GLU B O 1
ATOM 2940 N N . THR B 1 72 ? 14.75 -6.238 10.32 1 97.62 72 THR B N 1
ATOM 2941 C CA . THR B 1 72 ? 14.156 -4.91 10.344 1 97.62 72 THR B CA 1
ATOM 2942 C C . THR B 1 72 ? 13.102 -4.77 9.25 1 97.62 72 THR B C 1
ATOM 2944 O O . THR B 1 72 ? 13.336 -5.16 8.102 1 97.62 72 THR B O 1
ATOM 2947 N N . GLY B 1 73 ? 11.875 -4.234 9.625 1 98.62 73 GLY B N 1
ATOM 2948 C CA . GLY B 1 73 ? 10.828 -3.967 8.648 1 98.62 73 GLY B CA 1
ATOM 2949 C C . GLY B 1 73 ? 10.953 -2.598 8.008 1 98.62 73 GLY B C 1
ATOM 2950 O O . GLY B 1 73 ? 11.5 -1.671 8.609 1 98.62 73 GLY B O 1
ATOM 2951 N N . ILE B 1 74 ? 10.508 -2.488 6.777 1 98.88 74 ILE B N 1
ATOM 2952 C CA . ILE B 1 74 ? 10.461 -1.231 6.039 1 98.88 74 ILE B CA 1
ATOM 2953 C C . ILE B 1 74 ? 9.023 -0.936 5.613 1 98.88 74 ILE B C 1
ATOM 2955 O O . ILE B 1 74 ? 8.438 -1.678 4.82 1 98.88 74 ILE B O 1
ATOM 2959 N N . PHE B 1 75 ? 8.406 0.106 6.121 1 98.88 75 PHE B N 1
ATOM 2960 C CA . PHE B 1 75 ? 7.035 0.503 5.832 1 98.88 75 PHE B CA 1
ATOM 2961 C C . PHE B 1 75 ? 6.98 1.943 5.336 1 98.88 75 PHE B C 1
ATOM 2963 O O . PHE B 1 75 ? 7.301 2.873 6.078 1 98.88 75 PHE B O 1
ATOM 2970 N N . ILE B 1 76 ? 6.559 2.154 4.086 1 98.81 76 ILE B N 1
ATOM 2971 C CA . ILE B 1 76 ? 6.617 3.496 3.516 1 98.81 76 ILE B CA 1
ATOM 2972 C C . ILE B 1 76 ? 5.25 3.877 2.951 1 98.81 76 ILE B C 1
ATOM 2974 O O . ILE B 1 76 ? 4.629 3.094 2.23 1 98.81 76 ILE B O 1
ATOM 2978 N N . GLY B 1 77 ? 4.727 5.059 3.34 1 98.62 77 GLY B N 1
ATOM 2979 C CA . GLY B 1 77 ? 3.539 5.625 2.725 1 98.62 77 GLY B CA 1
ATOM 2980 C C . GLY B 1 77 ? 3.832 6.367 1.435 1 98.62 77 GLY B C 1
ATOM 2981 O O . GLY B 1 77 ? 4.629 7.309 1.421 1 98.62 77 GLY B O 1
ATOM 2982 N N . VAL B 1 78 ? 3.227 5.926 0.344 1 96.75 78 VAL B N 1
ATOM 2983 C CA . VAL B 1 78 ? 3.338 6.562 -0.963 1 96.75 78 VAL B CA 1
ATOM 2984 C C . VAL B 1 78 ? 1.965 6.621 -1.628 1 96.75 78 VAL B C 1
ATOM 2986 O O . VAL B 1 78 ? 1.182 5.672 -1.533 1 96.75 78 VAL B O 1
ATOM 2989 N N . SER B 1 79 ? 1.621 7.758 -2.139 1 92.75 79 SER B N 1
ATOM 2990 C CA . SER B 1 79 ? 0.387 7.871 -2.908 1 92.75 79 SER B CA 1
ATOM 2991 C C . SER B 1 79 ? 0.638 8.539 -4.258 1 92.75 79 SER B C 1
ATOM 2993 O O . SER B 1 79 ? 0.87 9.75 -4.324 1 92.75 79 SER B O 1
ATOM 2995 N N . GLY B 1 80 ? 0.621 7.773 -5.305 1 76.56 80 GLY B N 1
ATOM 2996 C CA . GLY B 1 80 ? 0.791 8.305 -6.645 1 76.56 80 GLY B CA 1
ATOM 2997 C C . GLY B 1 80 ? 2.238 8.602 -6.992 1 76.56 80 GLY B C 1
ATOM 2998 O O . GLY B 1 80 ? 3.123 8.477 -6.141 1 76.56 80 GLY B O 1
ATOM 2999 N N . SER B 1 81 ? 2.543 8.688 -8.211 1 67.25 81 SER B N 1
ATOM 3000 C CA . SER B 1 81 ? 3.865 9.094 -8.68 1 67.25 81 SER B CA 1
ATOM 3001 C C . SER B 1 81 ? 3.77 9.977 -9.914 1 67.25 81 SER B C 1
ATOM 3003 O O . SER B 1 81 ? 3.277 9.539 -10.961 1 67.25 81 SER B O 1
ATOM 3005 N N . ASP B 1 82 ? 4.195 11.125 -9.703 1 66.06 82 ASP B N 1
ATOM 3006 C CA . ASP B 1 82 ? 4.266 12.039 -10.836 1 66.06 82 ASP B CA 1
ATOM 3007 C C . ASP B 1 82 ? 5.355 11.617 -11.82 1 66.06 82 ASP B C 1
ATOM 3009 O O . ASP B 1 82 ? 5.305 11.961 -13 1 66.06 82 ASP B O 1
ATOM 3013 N N . PHE B 1 83 ? 6.27 10.945 -11.266 1 61.44 83 PHE B N 1
ATOM 3014 C CA . PHE B 1 83 ? 7.395 10.523 -12.094 1 61.44 83 PHE B CA 1
ATOM 3015 C C . PHE B 1 83 ? 6.926 9.625 -13.227 1 61.44 83 PHE B C 1
ATOM 3017 O O . PHE B 1 83 ? 7.297 9.828 -14.383 1 61.44 83 PHE B O 1
ATOM 3024 N N . ASN B 1 84 ? 6.141 8.672 -12.906 1 68.12 84 ASN B N 1
ATOM 3025 C CA . ASN B 1 84 ? 5.652 7.738 -13.922 1 68.12 84 ASN B CA 1
ATOM 3026 C C . ASN B 1 84 ? 4.828 8.453 -14.992 1 68.12 84 ASN B C 1
ATOM 3028 O O . ASN B 1 84 ? 4.969 8.164 -16.172 1 68.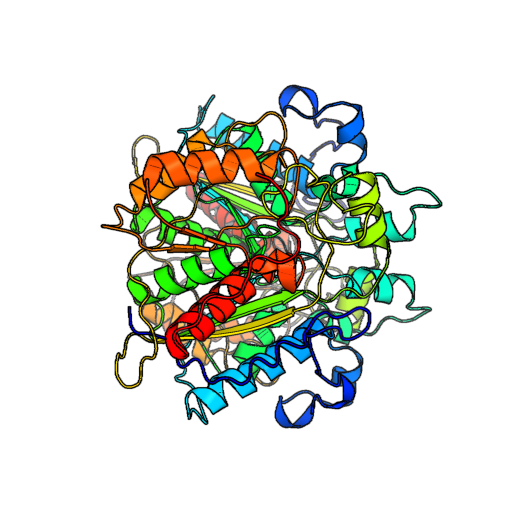12 84 ASN B O 1
ATOM 3032 N N . ASN B 1 85 ? 4.102 9.352 -14.578 1 65.69 85 ASN B N 1
ATOM 3033 C CA . ASN B 1 85 ? 3.283 10.117 -15.508 1 65.69 85 ASN B CA 1
ATOM 3034 C C . ASN B 1 85 ? 4.145 10.914 -16.484 1 65.69 85 ASN B C 1
ATOM 3036 O O . ASN B 1 85 ? 3.812 11.031 -17.656 1 65.69 85 ASN B O 1
ATOM 3040 N N . ARG B 1 86 ? 5.195 11.328 -15.984 1 64.75 86 ARG B N 1
ATOM 3041 C CA . ARG B 1 86 ? 6.074 12.164 -16.797 1 64.75 86 ARG B CA 1
ATOM 3042 C C . ARG B 1 86 ? 6.953 11.312 -17.703 1 64.75 86 ARG B C 1
ATOM 3044 O O . ARG B 1 86 ? 7.008 11.547 -18.906 1 64.75 86 ARG B O 1
ATOM 3051 N N . VAL B 1 87 ? 7.562 10.359 -17.141 1 66.31 87 VAL B N 1
ATOM 3052 C CA . VAL B 1 87 ? 8.609 9.625 -17.844 1 66.31 87 VAL B CA 1
ATOM 3053 C C . VAL B 1 87 ? 8 8.828 -19 1 66.31 87 VAL B C 1
ATOM 3055 O O . VAL B 1 87 ? 8.531 8.836 -20.109 1 66.31 87 VAL B O 1
ATOM 3058 N N . TYR B 1 88 ? 6.883 8.289 -18.797 1 66.88 88 TYR B N 1
ATOM 3059 C CA . TYR B 1 88 ? 6.324 7.418 -19.828 1 66.88 88 TYR B CA 1
ATOM 3060 C C . TYR B 1 88 ? 5.699 8.234 -20.953 1 66.88 88 TYR B C 1
ATOM 3062 O O . TYR B 1 88 ? 5.562 7.746 -22.078 1 66.88 88 TYR B O 1
ATOM 3070 N N . SER B 1 89 ? 5.387 9.445 -20.531 1 67.38 89 SER B N 1
ATOM 3071 C CA . SER B 1 89 ? 4.875 10.32 -21.578 1 67.38 89 SER B CA 1
ATOM 3072 C C . SER B 1 89 ? 6.008 10.922 -22.406 1 67.38 89 SER B C 1
ATOM 3074 O O . SER B 1 89 ? 5.824 11.242 -23.578 1 67.38 89 SER B O 1
ATOM 3076 N N . GLU B 1 90 ? 7.125 10.953 -21.766 1 67.88 90 GLU B N 1
ATOM 3077 C CA . GLU B 1 90 ? 8.219 11.688 -22.406 1 67.88 90 GLU B CA 1
ATOM 3078 C C . GLU B 1 90 ? 9.156 10.734 -23.141 1 67.88 90 GLU B C 1
ATOM 3080 O O . GLU B 1 90 ? 9.875 11.156 -24.047 1 67.88 90 GLU B O 1
ATOM 3085 N N . VAL B 1 91 ? 9.195 9.57 -22.703 1 66.5 91 VAL B N 1
ATOM 3086 C CA . VAL B 1 91 ? 10.125 8.633 -23.312 1 66.5 91 VAL B CA 1
ATOM 3087 C C . VAL B 1 91 ? 9.695 8.359 -24.75 1 66.5 91 VAL B C 1
ATOM 3089 O O . VAL B 1 91 ? 8.547 7.973 -25 1 66.5 91 VAL B O 1
ATOM 3092 N N . LYS B 1 92 ? 10.633 8.922 -25.656 1 65.19 92 LYS B N 1
ATOM 3093 C CA . LYS B 1 92 ? 10.492 8.68 -27.094 1 65.19 92 LYS B CA 1
ATOM 3094 C C . LYS B 1 92 ? 11.352 7.504 -27.531 1 65.19 92 LYS B C 1
ATOM 3096 O O . LYS B 1 92 ? 12.547 7.457 -27.25 1 65.19 92 LYS B O 1
ATOM 3101 N N . GLY B 1 93 ? 10.773 6.449 -27.984 1 68.25 93 GLY B N 1
ATOM 3102 C CA . GLY B 1 93 ? 11.547 5.324 -28.484 1 68.25 93 GLY B CA 1
ATOM 3103 C C . GLY B 1 93 ? 11.562 4.137 -27.547 1 68.25 93 GLY B C 1
ATOM 3104 O O . GLY B 1 93 ? 10.562 3.855 -26.875 1 68.25 93 GLY B O 1
ATOM 3105 N N . ASP B 1 94 ? 12.867 3.537 -27.453 1 78.62 94 ASP B N 1
ATOM 3106 C CA . ASP B 1 94 ? 13.016 2.311 -26.672 1 78.62 94 ASP B CA 1
ATOM 3107 C C . ASP B 1 94 ? 13.094 2.615 -25.188 1 78.62 94 ASP B C 1
ATOM 3109 O O . ASP B 1 94 ? 13.938 3.396 -24.75 1 78.62 94 ASP B O 1
ATOM 3113 N N . ILE B 1 95 ? 12.219 2.125 -24.5 1 86.31 95 ILE B N 1
ATOM 3114 C CA . ILE B 1 95 ? 12.141 2.365 -23.062 1 86.31 95 ILE B CA 1
ATOM 3115 C C . ILE B 1 95 ? 12.977 1.324 -22.328 1 86.31 95 ILE B C 1
ATOM 3117 O O . ILE B 1 95 ? 12.875 0.127 -22.609 1 86.31 95 ILE B O 1
ATOM 3121 N N . SER B 1 96 ? 13.828 1.76 -21.453 1 90.5 96 SER B N 1
ATOM 3122 C CA . SER B 1 96 ? 14.758 0.894 -20.734 1 90.5 96 SER B CA 1
ATOM 3123 C C . SER B 1 96 ? 14.016 -0.03 -19.766 1 90.5 96 SER B C 1
ATOM 3125 O O . SER B 1 96 ? 13.047 0.381 -19.125 1 90.5 96 SER B O 1
ATOM 3127 N N . GLY B 1 97 ? 14.547 -1.228 -19.594 1 91.25 97 GLY B N 1
ATOM 3128 C CA . GLY B 1 97 ? 14.023 -2.168 -18.609 1 91.25 97 GLY B CA 1
ATOM 3129 C C . GLY B 1 97 ? 14.258 -1.728 -17.172 1 91.25 97 GLY B C 1
ATOM 3130 O O . GLY B 1 97 ? 13.555 -2.162 -16.266 1 91.25 97 GLY B O 1
ATOM 3131 N N . TYR B 1 98 ? 15.188 -0.811 -16.984 1 91.44 98 TYR B N 1
ATOM 3132 C CA . TYR B 1 98 ? 15.539 -0.335 -15.656 1 91.44 98 TYR B CA 1
ATOM 3133 C C . TYR B 1 98 ? 14.414 0.501 -15.062 1 91.44 98 TYR B C 1
ATOM 3135 O O . TYR B 1 98 ? 14.359 0.708 -13.844 1 91.44 98 TYR B O 1
ATOM 3143 N N . PHE B 1 99 ? 13.453 0.906 -15.875 1 88.44 99 PHE B N 1
ATOM 3144 C CA . PHE B 1 99 ? 12.305 1.654 -15.375 1 88.44 99 PHE B CA 1
ATOM 3145 C C . PHE B 1 99 ? 11.406 0.762 -14.531 1 88.44 99 PHE B C 1
ATOM 3147 O O . PHE B 1 99 ? 10.672 1.249 -13.672 1 88.44 99 PHE B O 1
ATOM 3154 N N . GLY B 1 100 ? 11.453 -0.542 -14.789 1 89.62 100 GLY B N 1
ATOM 3155 C CA . GLY B 1 100 ? 10.656 -1.449 -13.984 1 89.62 100 GLY B CA 1
ATOM 3156 C C . GLY B 1 100 ? 10.875 -1.273 -12.492 1 89.62 100 GLY B C 1
ATOM 3157 O O . GLY B 1 100 ? 9.984 -0.803 -11.781 1 89.62 100 GLY B O 1
ATOM 3158 N N . VAL B 1 101 ? 12.078 -1.415 -12.078 1 91.81 101 VAL B N 1
ATOM 3159 C CA . VAL B 1 101 ? 12.422 -1.297 -10.664 1 91.81 101 VAL B CA 1
ATOM 3160 C C . VAL B 1 101 ? 12.664 0.169 -10.312 1 91.81 101 VAL B C 1
ATOM 3162 O O . VAL B 1 101 ? 12.516 0.569 -9.156 1 91.81 101 VAL B O 1
ATOM 3165 N N . GLY B 1 102 ? 12.953 0.936 -11.281 1 91.75 102 GLY B N 1
ATOM 3166 C CA . GLY B 1 102 ? 13.312 2.324 -11.047 1 91.75 102 GLY B CA 1
ATOM 3167 C C . GLY B 1 102 ? 12.117 3.215 -10.781 1 91.75 102 GLY B C 1
ATOM 3168 O O . GLY B 1 102 ? 12.234 4.242 -10.109 1 91.75 102 GLY B O 1
ATOM 3169 N N . SER B 1 103 ? 10.969 2.77 -11.242 1 89.31 103 SER B N 1
ATOM 3170 C CA . SER B 1 103 ? 9.828 3.68 -11.172 1 89.31 103 SER B CA 1
ATOM 3171 C C . SER B 1 103 ? 8.672 3.057 -10.398 1 89.31 103 SER B C 1
ATOM 3173 O O . SER B 1 103 ? 7.664 3.719 -10.141 1 89.31 103 SER B O 1
ATOM 3175 N N . SER B 1 104 ? 8.82 1.824 -10 1 92.19 104 SER B N 1
ATOM 3176 C CA . SER B 1 104 ? 7.762 1.165 -9.242 1 92.19 104 SER B CA 1
ATOM 3177 C C . SER B 1 104 ? 7.672 1.714 -7.824 1 92.19 104 SER B C 1
ATOM 3179 O O . SER B 1 104 ? 8.695 1.866 -7.148 1 92.19 104 SER B O 1
ATOM 3181 N N . ALA B 1 105 ? 6.445 1.94 -7.363 1 94.5 105 ALA B N 1
ATOM 3182 C CA . ALA B 1 105 ? 6.254 2.459 -6.012 1 94.5 105 ALA B CA 1
ATOM 3183 C C . ALA B 1 105 ? 6.73 1.457 -4.965 1 94.5 105 ALA B C 1
ATOM 3185 O O . ALA B 1 105 ? 7.266 1.844 -3.924 1 94.5 105 ALA B O 1
ATOM 3186 N N . SER B 1 106 ? 6.504 0.174 -5.242 1 96.56 106 SER B N 1
ATOM 3187 C CA . SER B 1 106 ? 6.918 -0.855 -4.297 1 96.56 106 SER B CA 1
ATOM 3188 C C . SER B 1 106 ? 8.414 -0.773 -4.012 1 96.56 106 SER B C 1
ATOM 3190 O O . SER B 1 106 ? 8.867 -1.129 -2.922 1 96.56 106 SER B O 1
ATOM 3192 N N . CYS B 1 107 ? 9.156 -0.28 -4.969 1 96.56 107 CYS B N 1
ATOM 3193 C CA . CYS B 1 107 ? 10.609 -0.271 -4.863 1 96.56 107 CYS B CA 1
ATOM 3194 C C . CYS B 1 107 ? 11.078 0.842 -3.934 1 96.56 107 CYS B C 1
ATOM 3196 O O . CYS B 1 107 ? 12.242 0.853 -3.512 1 96.56 107 CYS B O 1
ATOM 3198 N N . VAL B 1 108 ? 10.195 1.738 -3.551 1 97.06 108 VAL B N 1
ATOM 3199 C CA . VAL B 1 108 ? 10.578 2.727 -2.549 1 97.06 108 VAL B CA 1
ATOM 3200 C C . VAL B 1 108 ? 10.938 2.021 -1.242 1 97.06 108 VAL B C 1
ATOM 3202 O O . VAL B 1 108 ? 11.938 2.357 -0.604 1 97.06 108 VAL B O 1
ATOM 3205 N N . ALA B 1 109 ? 10.164 1.065 -0.884 1 98.62 109 ALA B N 1
ATOM 3206 C CA . ALA B 1 109 ? 10.461 0.268 0.305 1 98.62 109 ALA B CA 1
ATOM 3207 C C . ALA B 1 109 ? 11.414 -0.878 -0.023 1 98.62 109 ALA B C 1
ATOM 3209 O O . ALA B 1 109 ? 12.344 -1.15 0.732 1 98.62 109 ALA B O 1
ATOM 3210 N N . GLY B 1 110 ? 11.164 -1.521 -1.146 1 98.19 110 GLY B N 1
ATOM 3211 C CA . GLY B 1 110 ? 11.938 -2.697 -1.517 1 98.19 110 GLY B CA 1
ATOM 3212 C C . GLY B 1 110 ? 13.414 -2.414 -1.686 1 98.19 110 GLY B C 1
ATOM 3213 O O . GLY B 1 110 ? 14.258 -3.211 -1.264 1 98.19 110 GLY B O 1
ATOM 3214 N N . ARG B 1 111 ? 13.75 -1.316 -2.293 1 97.94 111 ARG B N 1
ATOM 3215 C CA . ARG B 1 111 ? 15.148 -0.975 -2.533 1 97.94 111 ARG B CA 1
ATOM 3216 C C . ARG B 1 111 ? 15.867 -0.657 -1.226 1 97.94 111 ARG B C 1
ATOM 3218 O O . ARG B 1 111 ? 17.047 -0.948 -1.076 1 97.94 111 ARG B O 1
ATOM 3225 N N . ILE B 1 112 ? 15.156 -0.025 -0.329 1 97.94 112 ILE B N 1
ATOM 3226 C CA . ILE B 1 112 ? 15.734 0.242 0.984 1 97.94 112 ILE B CA 1
ATOM 3227 C C . ILE B 1 112 ? 16.047 -1.076 1.686 1 97.94 112 ILE B C 1
ATOM 3229 O O . ILE B 1 112 ? 17.141 -1.246 2.236 1 97.94 112 ILE B O 1
ATOM 3233 N N . ALA B 1 113 ? 15.102 -2.031 1.642 1 98.44 113 ALA B N 1
ATOM 3234 C CA . ALA B 1 113 ? 15.312 -3.34 2.258 1 98.44 113 ALA B CA 1
ATOM 3235 C C . ALA B 1 113 ? 16.5 -4.066 1.614 1 98.44 113 ALA B C 1
ATOM 3237 O O . ALA B 1 113 ? 17.312 -4.676 2.311 1 98.44 113 ALA B O 1
ATOM 3238 N N . HIS B 1 114 ? 16.562 -3.965 0.331 1 97.88 114 HIS B N 1
ATOM 3239 C CA . HIS B 1 114 ? 17.656 -4.598 -0.402 1 97.88 114 HIS B CA 1
ATOM 3240 C C . HIS B 1 114 ? 19 -3.98 -0.033 1 97.88 114 HIS B C 1
ATOM 3242 O O . HIS B 1 114 ? 19.953 -4.699 0.267 1 97.88 114 HIS B O 1
ATOM 3248 N N . TRP B 1 115 ? 19.016 -2.654 -0.028 1 97.06 115 TRP B N 1
ATOM 3249 C CA . TRP B 1 115 ? 20.234 -1.91 0.266 1 97.06 115 TRP B CA 1
ATOM 3250 C C . TRP B 1 115 ? 20.734 -2.217 1.673 1 97.06 115 TRP B C 1
ATOM 3252 O O . TRP B 1 115 ? 21.938 -2.465 1.875 1 97.06 115 TRP B O 1
ATOM 3262 N N . LEU B 1 116 ? 19.844 -2.34 2.574 1 97.62 116 LEU B N 1
ATOM 3263 C CA . LEU B 1 116 ? 20.203 -2.549 3.973 1 97.62 116 LEU B CA 1
ATOM 3264 C C . LEU B 1 116 ? 20.25 -4.039 4.305 1 97.62 116 LEU B C 1
ATOM 3266 O O . LEU B 1 116 ? 20.578 -4.414 5.434 1 97.62 116 LEU B O 1
ATOM 3270 N N . GLN B 1 117 ? 19.891 -4.887 3.344 1 97.56 117 GLN B N 1
ATOM 3271 C CA . GLN B 1 117 ? 19.844 -6.336 3.5 1 97.56 117 GLN B CA 1
ATOM 3272 C C . GLN B 1 117 ? 18.875 -6.746 4.609 1 97.56 117 GLN B C 1
ATOM 3274 O O . GLN B 1 117 ? 19.172 -7.648 5.391 1 97.56 117 GLN B O 1
ATOM 3279 N N . ALA B 1 118 ? 17.797 -5.992 4.719 1 98 118 ALA B N 1
ATOM 3280 C CA . ALA B 1 118 ? 16.75 -6.273 5.695 1 98 118 ALA B CA 1
ATOM 3281 C C . ALA B 1 118 ? 15.797 -7.355 5.184 1 98 118 ALA B C 1
ATOM 3283 O O . ALA B 1 118 ? 15.375 -7.324 4.027 1 98 118 ALA B O 1
ATOM 3284 N N . GLU B 1 119 ? 15.445 -8.312 6.059 1 98.06 119 GLU B N 1
ATOM 3285 C CA . GLU B 1 119 ? 14.602 -9.422 5.641 1 98.06 119 GLU B CA 1
ATOM 3286 C C . GLU B 1 119 ? 13.242 -9.375 6.328 1 98.06 119 GLU B C 1
ATOM 3288 O O . GLU B 1 119 ? 12.422 -10.281 6.172 1 98.06 119 GLU B O 1
ATOM 3293 N N . GLY B 1 120 ? 12.938 -8.297 7.125 1 98.06 120 GLY B N 1
ATOM 3294 C CA . GLY B 1 120 ? 11.617 -8.094 7.695 1 98.06 120 GLY B CA 1
ATOM 3295 C C . GLY B 1 120 ? 10.57 -7.707 6.664 1 98.06 120 GLY B C 1
ATOM 3296 O O . GLY B 1 120 ? 10.852 -7.695 5.465 1 98.06 120 GLY B O 1
ATOM 3297 N N . PRO B 1 121 ? 9.359 -7.453 7.125 1 98.38 121 PRO B N 1
ATOM 3298 C CA . PRO B 1 121 ? 8.328 -6.992 6.191 1 98.38 121 PRO B CA 1
ATOM 3299 C C . PRO B 1 121 ? 8.734 -5.715 5.453 1 98.38 121 PRO B C 1
ATOM 3301 O O . PRO B 1 121 ? 9.336 -4.82 6.047 1 98.38 121 PRO B O 1
ATOM 3304 N N . ALA B 1 122 ? 8.516 -5.676 4.195 1 98.69 122 ALA B N 1
ATOM 3305 C CA . ALA B 1 122 ? 8.75 -4.484 3.383 1 98.69 122 ALA B CA 1
ATOM 3306 C C . ALA B 1 122 ? 7.555 -4.195 2.48 1 98.69 122 ALA B C 1
ATOM 3308 O O . ALA B 1 122 ? 7.156 -5.039 1.675 1 98.69 122 ALA B O 1
ATOM 3309 N N . MET B 1 123 ? 6.945 -3.006 2.648 1 98.69 123 MET B N 1
ATOM 3310 C CA . MET B 1 123 ? 5.762 -2.734 1.84 1 98.69 123 MET B CA 1
ATOM 3311 C C . MET B 1 123 ? 5.543 -1.233 1.677 1 98.69 123 MET B C 1
ATOM 3313 O O . MET B 1 123 ? 5.996 -0.443 2.506 1 98.69 123 MET B O 1
ATOM 3317 N N . VAL B 1 124 ? 4.949 -0.924 0.605 1 98.5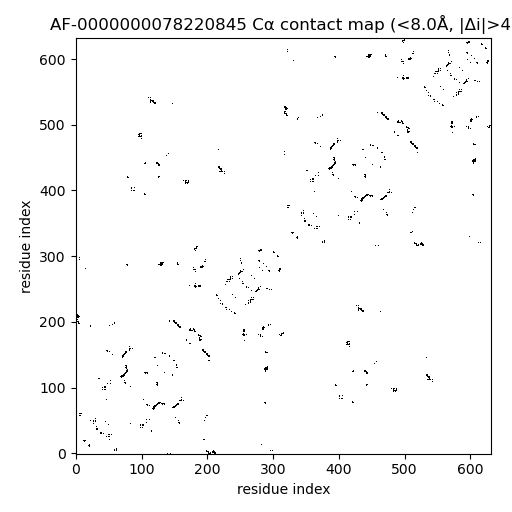6 124 VAL B N 1
ATOM 3318 C CA . VAL B 1 124 ? 4.379 0.402 0.394 1 98.56 124 VAL B CA 1
ATOM 3319 C C . VAL B 1 124 ? 2.871 0.361 0.641 1 98.56 124 VAL B C 1
ATOM 3321 O O . VAL B 1 124 ? 2.191 -0.578 0.22 1 98.56 124 VAL B O 1
ATOM 3324 N N . VAL B 1 125 ? 2.416 1.4 1.374 1 98.5 125 VAL B N 1
ATOM 3325 C CA . VAL B 1 125 ? 1 1.529 1.703 1 98.5 125 VAL B CA 1
ATOM 3326 C C . VAL B 1 125 ? 0.437 2.803 1.077 1 98.5 125 VAL B C 1
ATOM 3328 O O . VAL B 1 125 ? 1.068 3.861 1.133 1 98.5 125 VAL B O 1
ATOM 3331 N N . ASP B 1 126 ? -0.745 2.65 0.441 1 97.94 126 ASP B N 1
ATOM 3332 C CA . ASP B 1 126 ? -1.413 3.805 -0.152 1 97.94 126 ASP B CA 1
ATOM 3333 C C . ASP B 1 126 ? -2.84 3.941 0.374 1 97.94 126 ASP B C 1
ATOM 3335 O O . ASP B 1 126 ? -3.717 3.148 0.024 1 97.94 126 ASP B O 1
ATOM 3339 N N . THR B 1 127 ? -3.021 4.926 1.191 1 97.94 127 THR B N 1
ATOM 3340 C CA . THR B 1 127 ? -4.332 5.332 1.688 1 97.94 127 THR B CA 1
ATOM 3341 C C . THR B 1 127 ? -4.535 6.836 1.504 1 97.94 127 THR B C 1
ATOM 3343 O O . THR B 1 127 ? -5.125 7.496 2.359 1 97.94 127 THR B O 1
ATOM 3346 N N . ALA B 1 128 ? -3.926 7.383 0.514 1 96.06 128 ALA B N 1
ATOM 3347 C CA . ALA B 1 128 ? -3.953 8.812 0.198 1 96.06 128 ALA B CA 1
ATOM 3348 C C . ALA B 1 128 ? -3.164 9.617 1.226 1 96.06 128 ALA B C 1
ATOM 3350 O O . ALA B 1 128 ? -1.989 9.328 1.477 1 96.06 128 ALA B O 1
ATOM 3351 N N . CYS B 1 129 ? -3.801 10.609 1.818 1 96.44 129 CYS B N 1
ATOM 3352 C CA . CYS B 1 129 ? -3.057 11.516 2.682 1 96.44 129 CYS B CA 1
ATOM 3353 C C . CYS B 1 129 ? -2.699 10.844 4.004 1 96.44 129 CYS B C 1
ATOM 3355 O O . CYS B 1 129 ? -1.826 11.328 4.73 1 96.44 129 CYS B O 1
ATOM 3357 N N . SER B 1 130 ? -3.324 9.758 4.363 1 97.56 130 SER B N 1
ATOM 3358 C CA . SER B 1 130 ? -3.059 9.062 5.617 1 97.56 130 SER B CA 1
ATOM 3359 C C . SER B 1 130 ? -2.029 7.949 5.422 1 97.56 130 SER B C 1
ATOM 3361 O O . SER B 1 130 ? -1.782 7.16 6.336 1 97.56 130 SER B O 1
ATOM 3363 N N . SER B 1 131 ? -1.406 7.848 4.305 1 98.5 131 SER B N 1
ATOM 3364 C CA . SER B 1 131 ? -0.577 6.715 3.906 1 98.5 131 SER B CA 1
ATOM 3365 C C . SER B 1 131 ? 0.557 6.484 4.898 1 98.5 131 SER B C 1
ATOM 3367 O O . SER B 1 131 ? 0.78 5.355 5.344 1 98.5 131 SER B O 1
ATOM 3369 N N . SER B 1 132 ? 1.302 7.508 5.258 1 98.19 132 SER B N 1
ATOM 3370 C CA . SER B 1 132 ? 2.459 7.297 6.125 1 98.19 132 SER B CA 1
ATOM 3371 C C . SER B 1 132 ? 2.031 6.902 7.535 1 98.19 132 SER B C 1
ATOM 3373 O O . SER B 1 132 ? 2.738 6.16 8.219 1 98.19 132 SER B O 1
ATOM 3375 N N . PHE B 1 133 ? 0.842 7.312 8.039 1 98.19 133 PHE B N 1
ATOM 3376 C CA . PHE B 1 133 ? 0.354 6.902 9.352 1 98.19 133 PHE B CA 1
ATOM 3377 C C . PHE B 1 133 ? -0.178 5.473 9.312 1 98.19 133 PHE B C 1
ATOM 3379 O O . PHE B 1 133 ? -0.061 4.73 10.289 1 98.19 133 PHE B O 1
ATOM 3386 N N . VAL B 1 134 ? -0.764 5.164 8.188 1 98.5 134 VAL B N 1
ATOM 3387 C CA . VAL B 1 134 ? -1.186 3.773 8.055 1 98.5 134 VAL B CA 1
ATOM 3388 C C . VAL B 1 134 ? 0.041 2.867 7.969 1 98.5 134 VAL B C 1
ATOM 3390 O O . VAL B 1 134 ? 0.048 1.77 8.531 1 98.5 134 VAL B O 1
ATOM 3393 N N . ALA B 1 135 ? 1.081 3.344 7.281 1 98.62 135 ALA B N 1
ATOM 3394 C CA . ALA B 1 135 ? 2.35 2.621 7.312 1 98.62 135 ALA B CA 1
ATOM 3395 C C . ALA B 1 135 ? 2.855 2.461 8.742 1 98.62 135 ALA B C 1
ATOM 3397 O O . ALA B 1 135 ? 3.35 1.395 9.117 1 98.62 135 ALA B O 1
ATOM 3398 N N . LEU B 1 136 ? 2.701 3.477 9.508 1 98.25 136 LEU B N 1
ATOM 3399 C CA . LEU B 1 136 ? 3.104 3.445 10.906 1 98.25 136 LEU B CA 1
ATOM 3400 C C . LEU B 1 136 ? 2.307 2.398 11.68 1 98.25 136 LEU B C 1
ATOM 3402 O O . LEU B 1 136 ? 2.883 1.595 12.414 1 98.25 136 LEU B O 1
ATOM 3406 N N . THR B 1 137 ? 1.013 2.369 11.523 1 97.19 137 THR B N 1
ATOM 3407 C CA . THR B 1 137 ? 0.186 1.392 12.219 1 97.19 137 THR B CA 1
ATOM 3408 C C . THR B 1 137 ? 0.562 -0.028 11.805 1 97.19 137 THR B C 1
ATOM 3410 O O . THR B 1 137 ? 0.59 -0.936 12.641 1 97.19 137 THR B O 1
ATOM 3413 N N . SER B 1 138 ? 0.841 -0.166 10.531 1 97.75 138 SER B N 1
ATOM 3414 C CA . SER B 1 138 ? 1.253 -1.475 10.039 1 97.75 138 SER B CA 1
ATOM 3415 C C . SER B 1 138 ? 2.564 -1.92 10.68 1 97.75 138 SER B C 1
ATOM 3417 O O . SER B 1 138 ? 2.723 -3.09 11.031 1 97.75 138 SER B O 1
ATOM 3419 N N . ALA B 1 139 ? 3.471 -1.004 10.789 1 98.06 139 ALA B N 1
ATOM 3420 C CA . ALA B 1 139 ? 4.762 -1.305 11.398 1 98.06 139 ALA B CA 1
ATOM 3421 C C . ALA B 1 139 ? 4.602 -1.665 12.867 1 98.06 139 ALA B C 1
ATOM 3423 O O . ALA B 1 139 ? 5.211 -2.625 13.352 1 98.06 139 ALA B O 1
ATOM 3424 N N . LEU B 1 140 ? 3.783 -0.909 13.523 1 96.44 140 LEU B N 1
ATOM 3425 C CA . LEU B 1 140 ? 3.562 -1.155 14.945 1 96.44 140 LEU B CA 1
ATOM 3426 C C . LEU B 1 140 ? 2.895 -2.508 15.164 1 96.44 140 LEU B C 1
ATOM 3428 O O . LEU B 1 140 ? 3.25 -3.238 16.094 1 96.44 140 LEU B O 1
ATOM 3432 N N . ASP B 1 141 ? 1.965 -2.83 14.352 1 95.62 141 ASP B N 1
ATOM 3433 C CA . ASP B 1 141 ? 1.347 -4.152 14.414 1 95.62 141 ASP B CA 1
ATOM 3434 C C . ASP B 1 141 ? 2.379 -5.254 14.195 1 95.62 141 ASP B C 1
ATOM 3436 O O . ASP B 1 141 ? 2.379 -6.266 14.891 1 95.62 141 ASP B O 1
ATOM 3440 N N . ALA B 1 142 ? 3.223 -5.07 13.164 1 96.44 142 ALA B N 1
ATOM 3441 C CA . ALA B 1 142 ? 4.246 -6.066 12.852 1 96.44 142 ALA B CA 1
ATOM 3442 C C . ALA B 1 142 ? 5.172 -6.289 14.047 1 96.44 142 ALA B C 1
ATOM 3444 O O . ALA B 1 142 ? 5.516 -7.426 14.367 1 96.44 142 ALA B O 1
ATOM 3445 N N . ILE B 1 143 ? 5.539 -5.238 14.641 1 95.38 143 ILE B N 1
ATOM 3446 C CA . ILE B 1 143 ? 6.422 -5.316 15.797 1 95.38 143 ILE B CA 1
ATOM 3447 C C . ILE B 1 143 ? 5.707 -6.023 16.938 1 95.38 143 ILE B C 1
ATOM 3449 O O . ILE B 1 143 ? 6.27 -6.93 17.562 1 95.38 143 ILE B O 1
ATOM 3453 N N . THR B 1 144 ? 4.457 -5.676 17.188 1 92.75 144 THR B N 1
ATOM 3454 C CA . THR B 1 144 ? 3.705 -6.223 18.312 1 92.75 144 THR B CA 1
ATOM 3455 C C . THR B 1 144 ? 3.385 -7.699 18.078 1 92.75 144 THR B C 1
ATOM 3457 O O . THR B 1 144 ? 3.264 -8.469 19.031 1 92.75 144 THR B O 1
ATOM 3460 N N . HIS B 1 145 ? 3.344 -8.094 16.781 1 90.94 145 HIS B N 1
ATOM 3461 C CA . HIS B 1 145 ? 3.062 -9.484 16.453 1 90.94 145 HIS B CA 1
ATOM 3462 C C . HIS B 1 145 ? 4.348 -10.297 16.359 1 90.94 145 HIS B C 1
ATOM 3464 O O . HIS B 1 145 ? 4.316 -11.484 16.016 1 90.94 145 HIS B O 1
ATOM 3470 N N . GLY B 1 146 ? 5.461 -9.664 16.562 1 92.38 146 GLY B N 1
ATOM 3471 C CA . GLY B 1 146 ? 6.734 -10.367 16.578 1 92.38 146 GLY B CA 1
ATOM 3472 C C . GLY B 1 146 ? 7.293 -10.648 15.203 1 92.38 146 GLY B C 1
ATOM 3473 O O . GLY B 1 146 ? 8.148 -11.523 15.031 1 92.38 146 GLY B O 1
ATOM 3474 N N . LYS B 1 147 ? 6.801 -9.938 14.211 1 93.62 147 LYS B N 1
ATOM 3475 C CA . LYS B 1 147 ? 7.297 -10.133 12.852 1 93.62 147 LYS B CA 1
ATOM 3476 C C . LYS B 1 147 ? 8.641 -9.445 12.648 1 93.62 147 LYS B C 1
ATOM 3478 O O . LYS B 1 147 ? 9.414 -9.812 11.766 1 93.62 147 LYS B O 1
ATOM 3483 N N . CYS B 1 148 ? 8.891 -8.445 13.359 1 95.69 148 CYS B N 1
ATOM 3484 C CA . CYS B 1 148 ? 10.172 -7.742 13.406 1 95.69 148 CYS B CA 1
ATOM 3485 C C . CYS B 1 148 ? 10.344 -7.016 14.734 1 95.69 148 CYS B C 1
ATOM 3487 O O . CYS B 1 148 ? 9.367 -6.699 15.406 1 95.69 148 CYS B O 1
ATOM 3489 N N . ASP B 1 149 ? 11.586 -6.738 15.023 1 95.12 149 ASP B N 1
ATOM 3490 C CA . ASP B 1 149 ? 11.875 -6.043 16.281 1 95.12 149 ASP B CA 1
ATOM 3491 C C . ASP B 1 149 ? 12.148 -4.559 16.031 1 95.12 149 ASP B C 1
ATOM 3493 O O . ASP B 1 149 ? 12.125 -3.754 16.969 1 95.12 149 ASP B O 1
ATOM 3497 N N . HIS B 1 150 ? 12.516 -4.234 14.789 1 96 150 HIS B N 1
ATOM 3498 C CA . HIS B 1 150 ? 12.781 -2.871 14.352 1 96 150 HIS B CA 1
ATOM 3499 C C . HIS B 1 150 ? 12.07 -2.566 13.039 1 96 150 HIS B C 1
ATOM 3501 O O . HIS B 1 150 ? 11.797 -3.473 12.25 1 96 150 HIS B O 1
ATOM 3507 N N . ALA B 1 151 ? 11.742 -1.31 12.898 1 98.06 151 ALA B N 1
ATOM 3508 C CA . ALA B 1 151 ? 11.109 -0.912 11.641 1 98.06 151 ALA B CA 1
ATOM 3509 C C . ALA B 1 151 ? 11.477 0.523 11.273 1 98.06 151 ALA B C 1
ATOM 3511 O O . ALA B 1 151 ? 11.555 1.394 12.141 1 98.06 151 ALA B O 1
ATOM 3512 N N . ILE B 1 152 ? 11.789 0.696 10.07 1 97.75 152 ILE B N 1
ATOM 3513 C CA . ILE B 1 152 ? 11.859 2.033 9.492 1 97.75 152 ILE B CA 1
ATOM 3514 C C . ILE B 1 152 ? 10.523 2.395 8.852 1 97.75 152 ILE B C 1
ATOM 3516 O O . ILE B 1 152 ? 10.008 1.656 8.008 1 97.75 152 ILE B O 1
ATOM 3520 N N . VAL B 1 153 ? 9.914 3.477 9.328 1 98.44 153 VAL B N 1
ATOM 3521 C CA . VAL B 1 153 ? 8.609 3.934 8.852 1 98.44 153 VAL B CA 1
ATOM 3522 C C . VAL B 1 153 ? 8.734 5.344 8.281 1 98.44 153 VAL B C 1
ATOM 3524 O O . VAL B 1 153 ? 9.328 6.223 8.914 1 98.44 153 VAL B O 1
ATOM 3527 N N . GLY B 1 154 ? 8.18 5.559 7.082 1 97.06 154 GLY B N 1
ATOM 3528 C CA . GLY B 1 154 ? 8.32 6.883 6.496 1 97.06 154 GLY B CA 1
ATOM 3529 C C . GLY B 1 154 ? 7.27 7.184 5.445 1 97.06 154 GLY B C 1
ATOM 3530 O O . GLY B 1 154 ? 6.277 6.457 5.324 1 97.06 154 GLY B O 1
ATOM 3531 N N . GLY B 1 155 ? 7.371 8.289 4.828 1 96.94 155 GLY B N 1
ATOM 3532 C CA . GLY B 1 155 ? 6.559 8.766 3.721 1 96.94 155 GLY B CA 1
ATOM 3533 C C . GLY B 1 155 ? 7.273 9.781 2.85 1 96.94 155 GLY B C 1
ATOM 3534 O O . GLY B 1 155 ? 8.242 10.406 3.285 1 96.94 155 GLY B O 1
ATOM 3535 N N . VAL B 1 156 ? 6.793 9.867 1.646 1 93.62 156 VAL B N 1
ATOM 3536 C CA . VAL B 1 156 ? 7.426 10.773 0.696 1 93.62 156 VAL B CA 1
ATOM 3537 C C . VAL B 1 156 ? 6.379 11.32 -0.273 1 93.62 156 VAL B C 1
ATOM 3539 O O . VAL B 1 156 ? 5.473 10.594 -0.688 1 93.62 156 VAL B O 1
ATOM 3542 N N . ASN B 1 157 ? 6.449 12.547 -0.508 1 92.19 157 ASN B N 1
ATOM 3543 C CA . ASN B 1 157 ? 5.668 13.242 -1.526 1 92.19 157 ASN B CA 1
ATOM 3544 C C . ASN B 1 157 ? 6.512 14.273 -2.271 1 92.19 157 ASN B C 1
ATOM 3546 O O . ASN B 1 157 ? 7.086 15.172 -1.655 1 92.19 157 ASN B O 1
ATOM 3550 N N . VAL B 1 158 ? 6.637 14.078 -3.562 1 87.62 158 VAL B N 1
ATOM 3551 C CA . VAL B 1 158 ? 7.348 15.016 -4.426 1 87.62 158 VAL B CA 1
ATOM 3552 C C . VAL B 1 158 ? 6.441 15.445 -5.578 1 87.62 158 VAL B C 1
ATOM 3554 O O . VAL B 1 158 ? 5.805 14.602 -6.219 1 87.62 158 VAL B O 1
ATOM 3557 N N . ILE B 1 159 ? 6.387 16.734 -5.812 1 86 159 ILE B N 1
ATOM 3558 C CA . ILE B 1 159 ? 5.543 17.281 -6.863 1 86 159 ILE B CA 1
ATOM 3559 C C . ILE B 1 159 ? 6.379 17.547 -8.117 1 86 159 ILE B C 1
ATOM 3561 O O . ILE B 1 159 ? 7.195 18.469 -8.148 1 86 159 ILE B O 1
ATOM 3565 N N . LEU B 1 160 ? 6.168 16.719 -9.148 1 79.06 160 LEU B N 1
ATOM 3566 C CA . LEU B 1 160 ? 7.051 16.781 -10.312 1 79.06 160 LEU B CA 1
ATOM 3567 C C . LEU B 1 160 ? 6.297 17.266 -11.539 1 79.06 160 LEU B C 1
ATOM 3569 O O . LEU B 1 160 ? 6.91 17.609 -12.555 1 79.06 160 LEU B O 1
ATOM 3573 N N . HIS B 1 161 ? 5.004 17.266 -11.484 1 76.69 161 HIS B N 1
ATOM 3574 C CA . HIS B 1 161 ? 4.195 17.672 -12.625 1 76.69 161 HIS B CA 1
ATOM 3575 C C . HIS B 1 161 ? 2.93 18.391 -12.172 1 76.69 161 HIS B C 1
ATOM 3577 O O . HIS B 1 161 ? 2.459 18.188 -11.055 1 76.69 161 HIS B O 1
ATOM 3583 N N . ASP B 1 162 ? 2.324 19.078 -13.078 1 79.06 162 ASP B N 1
ATOM 3584 C CA . ASP B 1 162 ? 1.208 19.953 -12.734 1 79.06 162 ASP B CA 1
ATOM 3585 C C . ASP B 1 162 ? -0.123 19.203 -12.844 1 79.06 162 ASP B C 1
ATOM 3587 O O . ASP B 1 162 ? -1.148 19.688 -12.352 1 79.06 162 ASP B O 1
ATOM 3591 N N . THR B 1 163 ? -0.074 18.078 -13.422 1 80.88 163 THR B N 1
ATOM 3592 C CA . THR B 1 163 ? -1.331 17.406 -13.719 1 80.88 163 THR B CA 1
ATOM 3593 C C . THR B 1 163 ? -2.129 17.156 -12.445 1 80.88 163 THR B C 1
ATOM 3595 O O . THR B 1 163 ? -3.311 17.5 -12.367 1 80.88 163 THR B O 1
ATOM 3598 N N . ILE B 1 164 ? -1.489 16.609 -11.492 1 85.19 164 ILE B N 1
ATOM 3599 C CA . ILE B 1 164 ? -2.184 16.312 -10.242 1 85.19 164 ILE B CA 1
ATOM 3600 C C . ILE B 1 164 ? -2.613 17.609 -9.562 1 85.19 164 ILE B C 1
ATOM 3602 O O . ILE B 1 164 ? -3.695 17.672 -8.977 1 85.19 164 ILE B O 1
ATOM 3606 N N . THR B 1 165 ? -1.792 18.609 -9.672 1 88.31 165 THR B N 1
ATOM 3607 C CA . THR B 1 165 ? -2.15 19.906 -9.125 1 88.31 165 THR B CA 1
ATOM 3608 C C . THR B 1 165 ? -3.42 20.438 -9.781 1 88.31 165 THR B C 1
ATOM 3610 O O . THR B 1 165 ? -4.305 20.969 -9.102 1 88.31 165 THR B O 1
ATOM 3613 N N . GLN B 1 166 ? -3.502 20.281 -11.062 1 88.12 166 GLN B N 1
ATOM 3614 C CA . GLN B 1 166 ? -4.684 20.734 -11.789 1 88.12 166 GLN B CA 1
ATOM 3615 C C . GLN B 1 166 ? -5.918 19.938 -11.383 1 88.12 166 GLN B C 1
ATOM 3617 O O . GLN B 1 166 ? -7.004 20.5 -11.219 1 88.12 166 GLN B O 1
ATOM 3622 N N . VAL B 1 167 ? -5.75 18.672 -11.25 1 89.5 167 VAL B N 1
ATOM 3623 C CA . VAL B 1 167 ? -6.844 17.797 -10.836 1 89.5 167 VAL B CA 1
ATOM 3624 C C . VAL B 1 167 ? -7.367 18.25 -9.469 1 89.5 167 VAL B C 1
ATOM 3626 O O . VAL B 1 167 ? -8.578 18.391 -9.273 1 89.5 167 VAL B O 1
ATOM 3629 N N . LEU B 1 168 ? -6.477 18.484 -8.57 1 91.12 168 LEU B N 1
ATOM 3630 C CA . LEU B 1 168 ? -6.84 18.859 -7.211 1 91.12 168 LEU B CA 1
ATOM 3631 C C . LEU B 1 168 ? -7.461 20.25 -7.18 1 91.12 168 LEU B C 1
ATOM 3633 O O . LEU B 1 168 ? -8.391 20.516 -6.406 1 91.12 168 LEU B O 1
ATOM 3637 N N . ARG B 1 169 ? -6.938 21.109 -7.973 1 92.19 169 ARG B N 1
ATOM 3638 C CA . ARG B 1 169 ? -7.527 22.438 -8.094 1 92.19 169 ARG B CA 1
ATOM 3639 C C . ARG B 1 169 ? -8.969 22.359 -8.586 1 92.19 169 ARG B C 1
ATOM 3641 O O . ARG B 1 169 ? -9.859 23 -8.031 1 92.19 169 ARG B O 1
ATOM 3648 N N . ASN B 1 170 ? -9.148 21.562 -9.594 1 92.62 170 ASN B N 1
ATOM 3649 C CA . ASN B 1 170 ? -10.469 21.422 -10.188 1 92.62 170 ASN B CA 1
ATOM 3650 C C . ASN B 1 170 ? -11.422 20.672 -9.266 1 92.62 170 ASN B C 1
ATOM 3652 O O . ASN B 1 170 ? -12.641 20.781 -9.398 1 92.62 170 ASN B O 1
ATOM 3656 N N . ALA B 1 171 ? -10.82 19.906 -8.359 1 92.12 171 ALA B N 1
ATOM 3657 C CA . ALA B 1 171 ? -11.625 19.219 -7.34 1 92.12 171 ALA B CA 1
ATOM 3658 C C .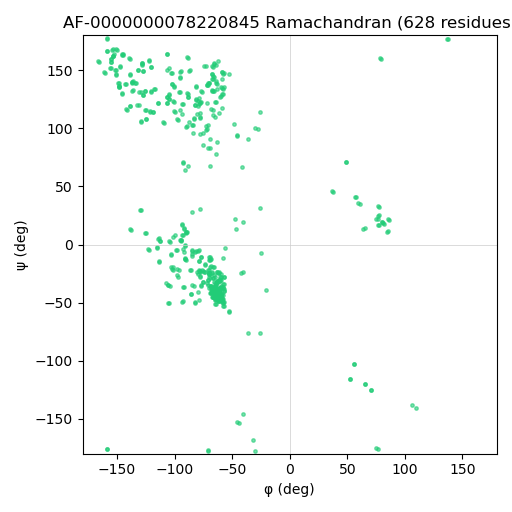 ALA B 1 171 ? -12.023 20.188 -6.223 1 92.12 171 ALA B C 1
ATOM 3660 O O . ALA B 1 171 ? -12.844 19.844 -5.367 1 92.12 171 ALA B O 1
ATOM 3661 N N . GLY B 1 172 ? -11.414 21.312 -6.145 1 92.12 172 GLY B N 1
ATOM 3662 C CA . GLY B 1 172 ? -11.781 22.359 -5.199 1 92.12 172 GLY B CA 1
ATOM 3663 C C . GLY B 1 172 ? -11.133 22.188 -3.84 1 92.12 172 GLY B C 1
ATOM 3664 O O . GLY B 1 172 ? -11.617 22.719 -2.842 1 92.12 172 GLY B O 1
ATOM 3665 N N . VAL B 1 173 ? -10 21.422 -3.822 1 92.44 173 VAL B N 1
ATOM 3666 C CA . VAL B 1 173 ? -9.438 21.125 -2.51 1 92.44 173 VAL B CA 1
ATOM 3667 C C . VAL B 1 173 ? -8.211 22 -2.266 1 92.44 173 VAL B C 1
ATOM 3669 O O . VAL B 1 173 ? -7.711 22.078 -1.139 1 92.44 173 VAL B O 1
ATOM 3672 N N . LEU B 1 174 ? -7.766 22.719 -3.303 1 94.56 174 LEU B N 1
ATOM 3673 C CA . LEU B 1 174 ? -6.602 23.578 -3.141 1 94.56 174 LEU B CA 1
ATOM 3674 C C . LEU B 1 174 ? -7.023 25.016 -2.822 1 94.56 174 LEU B C 1
ATOM 3676 O O . LEU B 1 174 ? -8.008 25.516 -3.375 1 94.56 174 LEU B O 1
ATOM 3680 N N . SER B 1 175 ? -6.246 25.609 -1.99 1 94.25 175 SER B N 1
ATOM 3681 C CA . SER B 1 175 ? -6.508 27 -1.637 1 94.25 175 SER B CA 1
ATOM 3682 C C . SER B 1 175 ? -6.281 27.938 -2.828 1 94.25 175 SER B C 1
ATOM 3684 O O . SER B 1 175 ? -5.238 27.859 -3.482 1 94.25 175 SER B O 1
ATOM 3686 N N . ALA B 1 176 ? -7.211 28.797 -3.055 1 91.56 176 ALA B N 1
ATOM 3687 C CA . ALA B 1 176 ? -7.066 29.828 -4.09 1 91.56 176 ALA B CA 1
ATOM 3688 C C . ALA B 1 176 ? -6.125 30.938 -3.639 1 91.56 176 ALA B C 1
ATOM 3690 O O . ALA B 1 176 ? -5.504 31.609 -4.465 1 91.56 176 ALA B O 1
ATOM 3691 N N . LYS B 1 177 ? -5.965 31.094 -2.346 1 88.25 177 LYS B N 1
ATOM 3692 C CA . LYS B 1 177 ? -5.152 32.156 -1.77 1 88.25 177 LYS B CA 1
ATOM 3693 C C . LYS B 1 177 ? -3.703 31.719 -1.589 1 88.25 177 LYS B C 1
ATOM 3695 O O . LYS B 1 177 ? -2.838 32.531 -1.249 1 88.25 177 LYS B O 1
ATOM 3700 N N . GLY B 1 178 ? -3.471 30.422 -1.71 1 88.31 178 GLY B N 1
ATOM 3701 C CA . GLY B 1 178 ? -2.107 29.906 -1.647 1 88.31 178 GLY B CA 1
ATOM 3702 C C . GLY B 1 178 ? -1.588 29.766 -0.23 1 88.31 178 GLY B C 1
ATOM 3703 O O . GLY B 1 178 ? -0.377 29.797 -0.001 1 88.31 178 GLY B O 1
ATOM 3704 N N . VAL B 1 179 ? -2.482 29.734 0.671 1 87.12 179 VAL B N 1
ATOM 3705 C CA . VAL B 1 179 ? -2.121 29.547 2.072 1 87.12 179 VAL B CA 1
ATOM 3706 C C . VAL B 1 179 ? -3.074 28.531 2.719 1 87.12 179 VAL B C 1
ATOM 3708 O O . VAL B 1 179 ? -4.262 28.5 2.396 1 87.12 179 VAL B O 1
ATOM 3711 N N . CYS B 1 180 ? -2.514 27.703 3.551 1 89.56 180 CYS B N 1
ATOM 3712 C CA . CYS B 1 180 ? -3.35 26.797 4.32 1 89.56 180 CYS B CA 1
ATOM 3713 C C . CYS B 1 180 ? -3.873 27.469 5.582 1 89.56 180 CYS B C 1
ATOM 3715 O O . CYS B 1 180 ? -3.17 27.547 6.594 1 89.56 180 CYS B O 1
ATOM 3717 N N . ARG B 1 181 ? -5.055 27.875 5.605 1 89.12 181 ARG B N 1
ATOM 3718 C CA . ARG B 1 181 ? -5.652 28.531 6.762 1 89.12 181 ARG B CA 1
ATOM 3719 C C . ARG B 1 181 ? -6.367 27.531 7.66 1 89.12 181 ARG B C 1
ATOM 3721 O O . ARG B 1 181 ? -7.59 27.594 7.812 1 89.12 181 ARG B O 1
ATOM 3728 N N . VAL B 1 182 ? -5.633 26.781 8.281 1 90 182 VAL B N 1
ATOM 3729 C CA . VAL B 1 182 ? -6.125 25.672 9.078 1 90 182 VAL B CA 1
ATOM 3730 C C . VAL B 1 182 ? -7.039 26.188 10.188 1 90 182 VAL B C 1
ATOM 3732 O O . VAL B 1 182 ? -6.68 27.109 10.914 1 90 182 VAL B O 1
ATOM 3735 N N . PHE B 1 183 ? -8.258 25.641 10.281 1 89 183 PHE B N 1
ATOM 3736 C CA . PHE B 1 183 ? -9.266 25.859 11.312 1 89 183 PHE B CA 1
ATOM 3737 C C . PHE B 1 183 ? -9.75 27.297 11.281 1 89 183 PHE B C 1
ATOM 3739 O O . PHE B 1 183 ? -10.398 27.766 12.219 1 89 183 PHE B O 1
ATOM 3746 N N . ASP B 1 184 ? -9.445 27.984 10.227 1 88 184 ASP B N 1
ATOM 3747 C CA . ASP B 1 184 ? -9.859 29.391 10.07 1 88 184 ASP B CA 1
ATOM 3748 C C . ASP B 1 184 ? -11.156 29.484 9.273 1 88 184 ASP B C 1
ATOM 3750 O O . ASP B 1 184 ? -11.43 28.656 8.406 1 88 184 ASP B O 1
ATOM 3754 N N . ALA B 1 185 ? -11.93 30.516 9.625 1 88.62 185 ALA B N 1
ATOM 3755 C CA . ALA B 1 185 ? -13.18 30.75 8.898 1 88.62 185 ALA B CA 1
ATOM 3756 C C . ALA B 1 185 ? -12.922 30.984 7.418 1 88.62 185 ALA B C 1
ATOM 3758 O O . ALA B 1 185 ? -13.789 30.734 6.582 1 88.62 185 ALA B O 1
ATOM 3759 N N . GLY B 1 186 ? -11.805 31.422 7.125 1 89.56 186 GLY B N 1
ATOM 3760 C CA . GLY B 1 186 ? -11.438 31.688 5.742 1 89.56 186 GLY B CA 1
ATOM 3761 C C . GLY B 1 186 ? -10.805 30.484 5.055 1 89.56 186 GLY B C 1
ATOM 3762 O O . GLY B 1 186 ? -10.266 30.625 3.953 1 89.56 186 GLY B O 1
ATOM 3763 N N . ALA B 1 187 ? -10.883 29.328 5.719 1 92.31 187 ALA B N 1
ATOM 3764 C CA . ALA B 1 187 ? -10.305 28.125 5.121 1 92.31 187 ALA B CA 1
ATOM 3765 C C . ALA B 1 187 ? -10.938 27.828 3.766 1 92.31 187 ALA B C 1
ATOM 3767 O O . ALA B 1 187 ? -12.164 27.844 3.629 1 92.31 187 ALA B O 1
ATOM 3768 N N . ASP B 1 188 ? -10.039 27.625 2.768 1 93.44 188 ASP B N 1
ATOM 3769 C CA . ASP B 1 188 ? -10.578 27.359 1.438 1 93.44 188 ASP B CA 1
ATOM 3770 C C . ASP B 1 188 ? -9.797 26.25 0.738 1 93.44 188 ASP B C 1
ATOM 3772 O O . ASP B 1 188 ? -9.859 26.109 -0.486 1 93.44 188 ASP B O 1
ATOM 3776 N N . GLY B 1 189 ? -8.984 25.547 1.468 1 94.06 189 GLY B N 1
ATOM 3777 C CA . GLY B 1 189 ? -8.227 24.453 0.881 1 94.06 189 GLY B CA 1
ATOM 3778 C C . GLY B 1 189 ? -6.777 24.422 1.341 1 94.06 189 GLY B C 1
ATOM 3779 O O . GLY B 1 189 ? -6.352 25.266 2.133 1 94.06 189 GLY B O 1
ATOM 3780 N N . TYR B 1 190 ? -6.086 23.359 0.847 1 92.81 190 TYR B N 1
ATOM 3781 C CA . TYR B 1 190 ? -4.695 23.234 1.27 1 92.81 190 TYR B CA 1
ATOM 3782 C C . TYR B 1 190 ? -3.746 23.609 0.136 1 92.81 190 TYR B C 1
ATOM 3784 O O . TYR B 1 190 ? -4.18 23.859 -0.989 1 92.81 190 TYR B O 1
ATOM 3792 N N . VAL B 1 191 ? -2.512 23.844 0.494 1 92.81 191 VAL B N 1
ATOM 3793 C CA . VAL B 1 191 ? -1.409 24.016 -0.446 1 92.81 191 VAL B CA 1
ATOM 3794 C C . VAL B 1 191 ? -0.538 22.766 -0.456 1 92.81 191 VAL B C 1
ATOM 3796 O O . VAL B 1 191 ? -0.127 22.281 0.601 1 92.81 191 VAL B O 1
ATOM 3799 N N . ARG B 1 192 ? -0.285 22.266 -1.643 1 92 192 ARG B N 1
ATOM 3800 C CA . ARG B 1 192 ? 0.541 21.062 -1.74 1 92 192 ARG B CA 1
ATOM 3801 C C . ARG B 1 192 ? 1.975 21.344 -1.308 1 92 192 ARG B C 1
ATOM 3803 O O . ARG B 1 192 ? 2.486 22.453 -1.523 1 92 192 ARG B O 1
ATOM 3810 N N . SER B 1 193 ? 2.541 20.406 -0.707 1 90 193 SER B N 1
ATOM 3811 C CA . SER B 1 193 ? 3.938 20.547 -0.312 1 90 193 SER B CA 1
ATOM 3812 C C . SER B 1 193 ? 4.715 19.266 -0.547 1 90 193 SER B C 1
ATOM 3814 O O . SER B 1 193 ? 4.125 18.203 -0.79 1 90 193 SER B O 1
ATOM 3816 N N . GLU B 1 194 ? 5.973 19.375 -0.619 1 89.19 194 GLU B N 1
ATOM 3817 C CA . GLU B 1 194 ? 6.887 18.25 -0.755 1 89.19 194 GLU B CA 1
ATOM 3818 C C . GLU B 1 194 ? 7.559 17.906 0.576 1 89.19 194 GLU B C 1
ATOM 3820 O O . GLU B 1 194 ? 7.891 18.812 1.35 1 89.19 194 GLU B O 1
ATOM 3825 N N . ALA B 1 195 ? 7.645 16.625 0.802 1 90.62 195 ALA B N 1
ATOM 3826 C CA . ALA B 1 195 ? 8.289 16.219 2.047 1 90.62 195 ALA B CA 1
ATOM 3827 C C . ALA B 1 195 ? 8.734 14.758 1.977 1 90.62 195 ALA B C 1
ATOM 3829 O O . ALA B 1 195 ? 8.164 13.969 1.226 1 90.62 195 ALA B O 1
ATOM 3830 N N . VAL B 1 196 ? 9.781 14.508 2.648 1 93 196 VAL B N 1
ATOM 3831 C CA . VAL B 1 196 ? 10.211 13.141 2.926 1 93 196 VAL B CA 1
ATOM 3832 C C . VAL B 1 196 ? 10.664 13.023 4.379 1 93 196 VAL B C 1
ATOM 3834 O O . VAL B 1 196 ? 11.258 13.953 4.926 1 93 196 VAL B O 1
ATOM 3837 N N . GLY B 1 197 ? 10.312 11.945 5.02 1 92 197 GLY B N 1
ATOM 3838 C CA . GLY B 1 197 ? 10.734 11.703 6.387 1 92 197 GLY B CA 1
ATOM 3839 C C . GLY B 1 197 ? 10.516 10.273 6.84 1 92 197 GLY B C 1
ATOM 3840 O O . GLY B 1 197 ? 9.758 9.531 6.215 1 92 197 GLY B O 1
ATOM 3841 N N . CYS B 1 198 ? 11.25 9.906 7.809 1 94.5 198 CYS B N 1
ATOM 3842 C CA . CYS B 1 198 ? 11.062 8.57 8.375 1 94.5 198 CYS B CA 1
ATOM 3843 C C . CYS B 1 198 ? 11.5 8.539 9.836 1 94.5 198 CYS B C 1
ATOM 3845 O O . CYS B 1 198 ? 12.148 9.469 10.32 1 94.5 198 CYS B O 1
ATOM 3847 N N . ILE B 1 199 ? 11.055 7.57 10.492 1 94.06 199 ILE B N 1
ATOM 3848 C CA . ILE B 1 199 ? 11.438 7.289 11.875 1 94.06 199 ILE B CA 1
ATOM 3849 C C . ILE B 1 199 ? 11.898 5.836 12 1 94.06 199 ILE B C 1
ATOM 3851 O O . ILE B 1 199 ? 11.609 5.012 11.125 1 94.06 199 ILE B O 1
ATOM 3855 N N . LEU B 1 200 ? 12.68 5.617 12.992 1 94.88 200 LEU B N 1
ATOM 3856 C CA . LEU B 1 200 ? 13.102 4.27 13.367 1 94.88 200 LEU B CA 1
ATOM 3857 C C . LEU B 1 200 ? 12.398 3.811 14.641 1 94.88 200 LEU B C 1
ATOM 3859 O O . LEU B 1 200 ? 12.422 4.508 15.656 1 94.88 200 LEU B O 1
ATOM 3863 N N . LEU B 1 201 ? 11.672 2.68 14.539 1 95.81 201 LEU B N 1
ATOM 3864 C CA . LEU B 1 201 ? 11.008 2.057 15.68 1 95.81 201 LEU B CA 1
ATOM 3865 C C . LEU B 1 201 ? 11.797 0.848 16.172 1 95.81 201 LEU B C 1
ATOM 3867 O O . LEU B 1 201 ? 12.406 0.132 15.375 1 95.81 201 LEU B O 1
ATOM 3871 N N . SER B 1 202 ? 11.734 0.624 17.469 1 93.25 202 SER B N 1
ATOM 3872 C CA . SER B 1 202 ? 12.414 -0.518 18.078 1 93.25 202 SER B CA 1
ATOM 3873 C C . SER B 1 202 ? 11.688 -0.989 19.328 1 93.25 202 SER B C 1
ATOM 3875 O O . SER B 1 202 ? 11.117 -0.18 20.062 1 93.25 202 SER B O 1
ATOM 3877 N N . THR B 1 203 ? 11.719 -2.283 19.547 1 91.19 203 THR B N 1
ATOM 3878 C CA . THR B 1 203 ? 11.203 -2.824 20.797 1 91.19 203 THR B CA 1
ATOM 3879 C C . THR B 1 203 ? 12.156 -2.521 21.953 1 91.19 203 THR B C 1
ATOM 3881 O O . THR B 1 203 ? 11.766 -2.582 23.125 1 91.19 203 THR B O 1
ATOM 3884 N N . ASN B 1 204 ? 13.406 -2.312 21.609 1 82.69 204 ASN B N 1
ATOM 3885 C CA . ASN B 1 204 ? 14.414 -1.97 22.609 1 82.69 204 ASN B CA 1
ATOM 3886 C C . ASN B 1 204 ? 14.32 -0.503 23.016 1 82.69 204 ASN B C 1
ATOM 3888 O O . ASN B 1 204 ? 14.461 0.389 22.188 1 82.69 204 ASN B O 1
ATOM 3892 N N . SER B 1 205 ? 14.117 -0.294 24.266 1 79.19 205 SER B N 1
ATOM 3893 C CA . SER B 1 205 ? 13.891 1.06 24.766 1 79.19 205 SER B CA 1
ATOM 3894 C C . SER B 1 205 ? 15.203 1.807 24.969 1 79.19 205 SER B C 1
ATOM 3896 O O . SER B 1 205 ? 15.211 3.027 25.125 1 79.19 205 SER B O 1
ATOM 3898 N N . SER B 1 206 ? 16.234 1.135 24.797 1 76.88 206 SER B N 1
ATOM 3899 C CA . SER B 1 206 ? 17.5 1.821 25.047 1 76.88 206 SER B CA 1
ATOM 3900 C C . SER B 1 206 ? 17.75 2.91 24 1 76.88 206 SER B C 1
ATOM 3902 O O . SER B 1 206 ? 17.781 2.635 22.797 1 76.88 206 SER B O 1
ATOM 3904 N N . GLY B 1 207 ? 17.797 4.117 24.438 1 79.75 207 GLY B N 1
ATOM 3905 C CA . GLY B 1 207 ? 18.078 5.242 23.562 1 79.75 207 GLY B CA 1
ATOM 3906 C C . GLY B 1 207 ? 16.859 5.781 22.844 1 79.75 207 GLY B C 1
ATOM 3907 O O . GLY B 1 207 ? 16.969 6.609 21.938 1 79.75 207 GLY B O 1
ATOM 3908 N N . ALA B 1 208 ? 15.703 5.305 23.297 1 85.88 208 ALA B N 1
ATOM 3909 C CA . ALA B 1 208 ? 14.469 5.746 22.656 1 85.88 208 ALA B CA 1
ATOM 3910 C C . ALA B 1 208 ? 14.164 7.199 23 1 85.88 208 ALA B C 1
ATOM 3912 O O . ALA B 1 208 ? 14.375 7.637 24.125 1 85.88 208 ALA B O 1
ATOM 3913 N N . GLU B 1 209 ? 13.711 7.938 21.984 1 85.81 209 GLU B N 1
ATOM 3914 C CA . GLU B 1 209 ? 13.398 9.352 22.156 1 85.81 209 GLU B CA 1
ATOM 3915 C C . GLU B 1 209 ? 11.906 9.562 22.375 1 85.81 209 GLU B C 1
ATOM 3917 O O . GLU B 1 209 ? 11.492 10.602 22.906 1 85.81 209 GLU B O 1
ATOM 3922 N N . PHE B 1 210 ? 11.086 8.68 22 1 90.19 210 PHE B N 1
ATOM 3923 C CA . PHE B 1 210 ? 9.641 8.758 22.141 1 90.19 210 PHE B CA 1
ATOM 3924 C C . PHE B 1 210 ? 9.023 7.367 22.219 1 90.19 210 PHE B C 1
ATOM 3926 O O . PHE B 1 210 ? 9.695 6.371 21.969 1 90.19 210 PHE B O 1
ATOM 3933 N N . ARG B 1 211 ? 7.805 7.332 22.703 1 92.5 211 ARG B N 1
ATOM 3934 C CA . ARG B 1 211 ? 7.051 6.086 22.766 1 92.5 211 ARG B CA 1
ATOM 3935 C C . ARG B 1 211 ? 5.664 6.25 22.156 1 92.5 211 ARG B C 1
ATOM 3937 O O . ARG B 1 211 ? 4.992 7.262 22.391 1 92.5 211 ARG B O 1
ATOM 3944 N N . ILE B 1 212 ? 5.312 5.367 21.328 1 93.5 212 ILE B N 1
ATOM 3945 C CA . ILE B 1 212 ? 3.945 5.258 20.828 1 93.5 212 ILE B CA 1
ATOM 3946 C C . ILE B 1 212 ? 3.219 4.137 21.562 1 93.5 212 ILE B C 1
ATOM 3948 O O . ILE B 1 212 ? 3.643 2.98 21.531 1 93.5 212 ILE B O 1
ATOM 3952 N N . THR B 1 213 ? 2.098 4.48 22.203 1 92.06 213 THR B N 1
ATOM 3953 C CA . THR B 1 213 ? 1.503 3.545 23.156 1 92.06 213 THR B CA 1
ATOM 3954 C C . THR B 1 213 ? 0.245 2.91 22.562 1 92.06 213 THR B C 1
ATOM 3956 O O . THR B 1 213 ? -0.095 1.772 22.906 1 92.06 213 THR B O 1
ATOM 3959 N N . HIS B 1 214 ? -0.463 3.721 21.766 1 93.56 214 HIS B N 1
ATOM 3960 C CA . HIS B 1 214 ? -1.712 3.25 21.188 1 93.56 214 HIS B CA 1
ATOM 3961 C C . HIS B 1 214 ? -1.84 3.695 19.734 1 93.56 214 HIS B C 1
ATOM 3963 O O . HIS B 1 214 ? -1.333 4.754 19.359 1 93.56 214 HIS B O 1
ATOM 3969 N N . TRP B 1 215 ? -2.418 2.922 18.969 1 95 215 TRP B N 1
ATOM 3970 C CA . TRP B 1 215 ? -2.676 3.258 17.578 1 95 215 TRP B CA 1
ATOM 3971 C C . TRP B 1 215 ? -3.928 2.553 17.062 1 95 215 TRP B C 1
ATOM 3973 O O . TRP B 1 215 ? -4.309 1.499 17.578 1 95 215 TRP B O 1
ATOM 3983 N N . ALA B 1 216 ? -4.59 3.166 16.125 1 95.38 216 ALA B N 1
ATOM 3984 C CA . ALA B 1 216 ? -5.797 2.631 15.492 1 95.38 216 ALA B CA 1
ATOM 3985 C C . ALA B 1 216 ? -5.891 3.053 14.031 1 95.38 216 ALA B C 1
ATOM 3987 O O . ALA B 1 216 ? -5.277 4.043 13.625 1 95.38 216 ALA B O 1
ATOM 3988 N N . ILE B 1 217 ? -6.527 2.299 13.305 1 96.5 217 ILE B N 1
ATOM 3989 C CA . ILE B 1 217 ? -6.797 2.566 11.891 1 96.5 217 ILE B CA 1
ATOM 3990 C C . ILE B 1 217 ? -8.266 2.281 11.586 1 96.5 217 ILE B C 1
ATOM 3992 O O . ILE B 1 217 ? -8.844 1.33 12.117 1 96.5 217 ILE B O 1
ATOM 3996 N N . GLY B 1 218 ? -8.875 3.121 10.805 1 97 218 GLY B N 1
ATOM 3997 C CA . GLY B 1 218 ? -10.234 2.934 10.328 1 97 218 GLY B CA 1
ATOM 3998 C C . GLY B 1 218 ? -10.539 3.719 9.07 1 97 218 GLY B C 1
ATOM 3999 O O . GLY B 1 218 ? -9.656 4.379 8.516 1 97 218 GLY B O 1
ATOM 4000 N N . HIS B 1 219 ? -11.711 3.551 8.578 1 97.56 219 HIS B N 1
ATOM 4001 C CA . HIS B 1 219 ? -12.227 4.262 7.41 1 97.56 219 HIS B CA 1
ATOM 4002 C C . HIS B 1 219 ? -13.5 5.027 7.75 1 97.56 219 HIS B C 1
ATOM 4004 O O . HIS B 1 219 ? -14.211 4.672 8.695 1 97.56 219 HIS B O 1
ATOM 4010 N N . ASN B 1 220 ? -13.758 5.977 6.969 1 96 220 ASN B N 1
ATOM 4011 C CA . ASN B 1 220 ? -14.914 6.844 7.176 1 96 220 ASN B CA 1
ATOM 4012 C C . ASN B 1 220 ? -16.219 6.059 7.125 1 96 220 ASN B C 1
ATOM 4014 O O . ASN B 1 220 ? -17.172 6.371 7.852 1 96 220 ASN B O 1
ATOM 4018 N N . GLY B 1 221 ? -16.25 5.035 6.352 1 95.88 221 GLY B N 1
ATOM 4019 C CA . GLY B 1 221 ? -17.516 4.371 6.066 1 95.88 221 GLY B CA 1
ATOM 4020 C C . GLY B 1 221 ? -18.484 5.238 5.281 1 95.88 221 GLY B C 1
ATOM 4021 O O . GLY B 1 221 ? -18.125 5.781 4.23 1 95.88 221 GLY B O 1
ATOM 4022 N N . LYS B 1 222 ? -19.609 5.469 5.863 1 93.38 222 LYS B N 1
ATOM 4023 C CA . LYS B 1 222 ? -20.641 6.266 5.211 1 93.38 222 LYS B CA 1
ATOM 4024 C C . LYS B 1 222 ? -20.297 7.754 5.258 1 93.38 222 LYS B C 1
ATOM 4026 O O . LYS B 1 222 ? -19.938 8.281 6.312 1 93.38 222 LYS B O 1
ATOM 4031 N N . ALA B 1 223 ? -20.391 8.414 4.145 1 93.19 223 ALA B N 1
ATOM 4032 C CA . ALA B 1 223 ? -20.266 9.859 3.984 1 93.19 223 ALA B CA 1
ATOM 4033 C C . ALA B 1 223 ? -20.938 10.328 2.695 1 93.19 223 ALA B C 1
ATOM 4035 O O . ALA B 1 223 ? -21.359 9.508 1.871 1 93.19 223 ALA B O 1
ATOM 4036 N N . SER B 1 224 ? -21.125 11.633 2.588 1 90.38 224 SER B N 1
ATOM 4037 C CA . SER B 1 224 ? -21.797 12.156 1.404 1 90.38 224 SER B CA 1
ATOM 4038 C C . SER B 1 224 ? -21 11.867 0.139 1 90.38 224 SER B C 1
ATOM 4040 O O . SER B 1 224 ? -21.578 11.719 -0.943 1 90.38 224 SER B O 1
ATOM 4042 N N . SER B 1 225 ? -19.719 11.844 0.27 1 90.5 225 SER B N 1
ATOM 4043 C CA . SER B 1 225 ? -18.812 11.422 -0.796 1 90.5 225 SER B CA 1
ATOM 4044 C C . SER B 1 225 ? -17.531 10.828 -0.23 1 90.5 225 SER B C 1
ATOM 4046 O O . SER B 1 225 ? -17.266 10.922 0.972 1 90.5 225 SER B O 1
ATOM 4048 N N . LEU B 1 226 ? -16.766 10.211 -1.069 1 91 226 LEU B N 1
ATOM 4049 C CA . LEU B 1 226 ? -15.578 9.469 -0.67 1 91 226 LEU B CA 1
ATOM 4050 C C . LEU B 1 226 ? -14.57 10.383 0.029 1 91 226 LEU B C 1
ATOM 4052 O O . LEU B 1 226 ? -13.852 9.945 0.925 1 91 226 LEU B O 1
ATOM 4056 N N . GLN B 1 227 ? -14.578 11.648 -0.306 1 89.25 227 GLN B N 1
ATOM 4057 C CA . GLN B 1 227 ? -13.547 12.555 0.184 1 89.25 227 GLN B CA 1
ATOM 4058 C C . GLN B 1 227 ? -14.031 13.344 1.396 1 89.25 227 GLN B C 1
ATOM 4060 O O . GLN B 1 227 ? -13.281 14.148 1.961 1 89.25 227 GLN B O 1
ATOM 4065 N N . VAL B 1 228 ? -15.266 13.18 1.736 1 91.94 228 VAL B N 1
ATOM 4066 C CA . VAL B 1 228 ? -15.828 13.906 2.869 1 91.94 228 VAL B CA 1
ATOM 4067 C C . VAL B 1 228 ? -15.609 13.109 4.152 1 91.94 228 VAL B C 1
ATOM 4069 O O . VAL B 1 228 ? -15.953 11.922 4.223 1 91.94 228 VAL B O 1
ATOM 4072 N N . PRO B 1 229 ? -15.047 13.727 5.109 1 94.88 229 PRO B N 1
ATOM 4073 C CA . PRO B 1 229 ? -14.852 13.016 6.375 1 94.88 229 PRO B CA 1
ATOM 4074 C C . PRO B 1 229 ? -16.172 12.703 7.086 1 94.88 229 PRO B C 1
ATOM 4076 O O . PRO B 1 229 ? -17.172 13.359 6.832 1 94.88 229 PRO B O 1
ATOM 4079 N N . ASN B 1 230 ? -16.156 11.688 7.859 1 97.31 230 ASN B N 1
ATOM 4080 C CA . ASN B 1 230 ? -17.234 11.297 8.758 1 97.31 230 ASN B CA 1
ATOM 4081 C C . ASN B 1 230 ? -16.859 11.508 10.219 1 97.31 230 ASN B C 1
ATOM 4083 O O . ASN B 1 230 ? -16.156 10.695 10.805 1 97.31 230 ASN B O 1
ATOM 4087 N N . GLY B 1 231 ? -17.453 12.586 10.797 1 96.75 231 GLY B N 1
ATOM 4088 C CA . GLY B 1 231 ? -17.109 12.953 12.156 1 96.75 231 GLY B CA 1
ATOM 4089 C C . GLY B 1 231 ? -17.422 11.867 13.172 1 96.75 231 GLY B C 1
ATOM 4090 O O . GLY B 1 231 ? -16.656 11.648 14.109 1 96.75 231 GLY B O 1
ATOM 4091 N N . SER B 1 232 ? -18.516 11.164 12.984 1 96.75 232 SER B N 1
ATOM 4092 C CA . SER B 1 232 ? -18.906 10.102 13.898 1 96.75 232 SER B CA 1
ATOM 4093 C C . SER B 1 232 ? -17.922 8.938 13.852 1 96.75 232 SER B C 1
ATOM 4095 O O . SER B 1 232 ? -17.594 8.344 14.883 1 96.75 232 SER B O 1
ATOM 4097 N N . SER B 1 233 ? -17.484 8.602 12.711 1 96.56 233 SER B N 1
ATOM 4098 C CA . SER B 1 233 ? -16.484 7.555 12.562 1 96.56 233 SER B CA 1
ATOM 4099 C C . SER B 1 233 ? -15.156 7.961 13.203 1 96.56 233 SER B C 1
ATOM 4101 O O . SER B 1 233 ? -14.492 7.145 13.844 1 96.56 233 SER B O 1
ATOM 4103 N N . GLN B 1 234 ? -14.773 9.25 12.984 1 96.25 234 GLN B N 1
ATOM 4104 C CA . GLN B 1 234 ? -13.555 9.766 13.609 1 96.25 234 GLN B CA 1
ATOM 4105 C C . GLN B 1 234 ? -13.641 9.68 15.133 1 96.25 234 GLN B C 1
ATOM 4107 O O . GLN B 1 234 ? -12.68 9.266 15.789 1 96.25 234 GLN B O 1
ATOM 4112 N N . GLU B 1 235 ? -14.789 10.047 15.695 1 96.06 235 GLU B N 1
ATOM 4113 C CA . GLU B 1 235 ? -15.008 9.984 17.141 1 96.06 235 GLU B CA 1
ATOM 4114 C C . GLU B 1 235 ? -14.891 8.547 17.641 1 96.06 235 GLU B C 1
ATOM 4116 O O . GLU B 1 235 ? -14.25 8.305 18.672 1 96.06 235 GLU B O 1
ATOM 4121 N N . ARG B 1 236 ? -15.508 7.617 16.938 1 95.38 236 ARG B N 1
ATOM 4122 C CA . ARG B 1 236 ? -15.461 6.219 17.344 1 95.38 236 ARG B CA 1
ATOM 4123 C C . ARG B 1 236 ? -14.031 5.699 17.359 1 95.38 236 ARG B C 1
ATOM 4125 O O . ARG B 1 236 ? -13.641 4.973 18.281 1 95.38 236 ARG B O 1
ATOM 4132 N N . LEU B 1 237 ? -13.266 6.113 16.391 1 95.19 237 LEU B N 1
ATOM 4133 C CA . LEU B 1 237 ? -11.875 5.684 16.312 1 95.19 237 LEU B CA 1
ATOM 4134 C C . LEU B 1 237 ? -11.07 6.266 17.469 1 95.19 237 LEU B C 1
ATOM 4136 O O . LEU B 1 237 ? -10.273 5.555 18.094 1 95.19 237 LEU B O 1
ATOM 4140 N N . MET B 1 238 ? -11.258 7.562 17.75 1 94.62 238 MET B N 1
ATOM 4141 C CA . MET B 1 238 ? -10.539 8.227 18.828 1 94.62 238 MET B CA 1
ATOM 4142 C C . MET B 1 238 ? -10.914 7.621 20.172 1 94.62 238 MET B C 1
ATOM 4144 O O . MET B 1 238 ? -10.047 7.402 21.031 1 94.62 238 MET B O 1
ATOM 4148 N N . ARG B 1 239 ? -12.141 7.281 20.328 1 93.19 239 ARG B N 1
ATOM 4149 C CA . ARG B 1 239 ? -12.602 6.715 21.594 1 93.19 239 ARG B CA 1
ATOM 4150 C C . ARG B 1 239 ? -12.086 5.293 21.781 1 93.19 239 ARG B C 1
ATOM 4152 O O . ARG B 1 239 ? -11.805 4.867 22.906 1 93.19 239 ARG B O 1
ATOM 4159 N N . ALA B 1 240 ? -11.961 4.609 20.703 1 89.06 240 ALA B N 1
ATOM 4160 C CA . ALA B 1 240 ? -11.477 3.232 20.766 1 89.06 240 ALA B CA 1
ATOM 4161 C C . ALA B 1 240 ? -10.023 3.184 21.234 1 89.06 240 ALA B C 1
ATOM 4163 O O . ALA B 1 240 ? -9.586 2.172 21.797 1 89.06 240 ALA B O 1
ATOM 4164 N N . LEU B 1 241 ? -9.242 4.23 21.016 1 89.06 241 LEU B N 1
ATOM 4165 C CA . LEU B 1 241 ? -7.852 4.281 21.438 1 89.06 241 LEU B CA 1
ATOM 4166 C C . LEU B 1 241 ? -7.754 4.383 22.953 1 89.06 241 LEU B C 1
ATOM 4168 O O . LEU B 1 241 ? -6.715 4.059 23.547 1 89.06 241 LEU B O 1
ATOM 4172 N N . ASN B 1 242 ? -8.898 4.637 23.625 1 77.38 242 ASN B N 1
ATOM 4173 C CA . ASN B 1 242 ? -8.984 4.738 25.078 1 77.38 242 ASN B CA 1
ATOM 4174 C C . ASN B 1 242 ? -7.746 5.414 25.656 1 77.38 242 ASN B C 1
ATOM 4176 O O . ASN B 1 242 ? -7.137 4.895 26.594 1 77.38 242 ASN B O 1
ATOM 4180 N N . SER B 1 243 ? -7.422 6.449 25 1 74 243 SER B N 1
ATOM 4181 C CA . SER B 1 243 ? -6.242 7.164 25.469 1 74 243 SER B CA 1
ATOM 4182 C C . SER B 1 243 ? -6.566 8.031 26.688 1 74 243 SER B C 1
ATOM 4184 O O . SER B 1 243 ? -7.711 8.453 26.859 1 74 243 SER B O 1
ATOM 4186 N N . GLY B 1 244 ? -5.898 7.934 27.781 1 78.62 244 GLY B N 1
ATOM 4187 C CA . GLY B 1 244 ? -6.07 8.789 28.953 1 78.62 244 GLY B CA 1
ATOM 4188 C C . GLY B 1 244 ? -6.16 10.258 28.609 1 78.62 244 GLY B C 1
ATOM 4189 O O . GLY B 1 244 ? -6.695 10.625 27.562 1 78.62 244 GLY B O 1
ATOM 4190 N N . ASN B 1 245 ? -5.812 11.055 29.422 1 86.31 245 ASN B N 1
ATOM 4191 C CA . ASN B 1 245 ? -5.828 12.5 29.234 1 86.31 245 ASN B CA 1
ATOM 4192 C C . ASN B 1 245 ? -4.859 12.93 28.125 1 86.31 245 ASN B C 1
ATOM 4194 O O . ASN B 1 245 ? -3.686 12.562 28.156 1 86.31 245 ASN B O 1
ATOM 4198 N N . ILE B 1 246 ? -5.387 13.633 27.094 1 91.62 246 ILE B N 1
ATOM 4199 C CA . ILE B 1 246 ? -4.598 14.141 25.984 1 91.62 246 ILE B CA 1
ATOM 4200 C C . ILE B 1 246 ? -4.398 15.648 26.125 1 91.62 246 ILE B C 1
ATOM 4202 O O . ILE B 1 246 ? -5.367 16.391 26.266 1 91.62 246 ILE B O 1
ATOM 4206 N N . ASP B 1 247 ? -3.162 16.031 26.094 1 89.12 247 ASP B N 1
ATOM 4207 C CA . ASP B 1 247 ? -2.85 17.453 26.266 1 89.12 247 ASP B CA 1
ATOM 4208 C C . ASP B 1 247 ? -2.959 18.203 24.938 1 89.12 2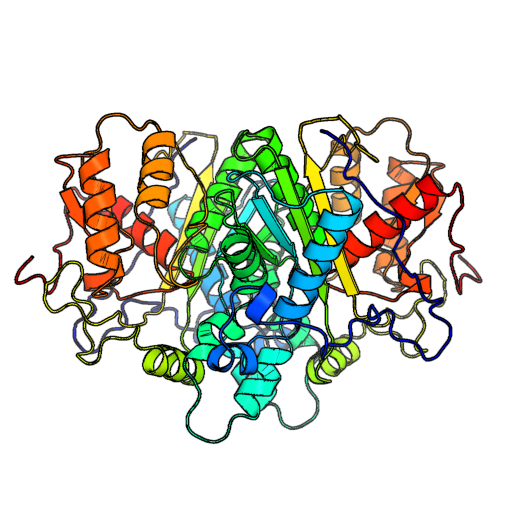47 ASP B C 1
ATOM 4210 O O . ASP B 1 247 ? -3.309 19.375 24.906 1 89.12 247 ASP B O 1
ATOM 4214 N N . HIS B 1 248 ? -2.582 17.5 23.875 1 91.31 248 HIS B N 1
ATOM 4215 C CA . HIS B 1 248 ? -2.498 18.156 22.578 1 91.31 248 HIS B CA 1
ATOM 4216 C C . HIS B 1 248 ? -2.809 17.188 21.453 1 91.31 248 HIS B C 1
ATOM 4218 O O . HIS B 1 248 ? -2.408 16.016 21.5 1 91.31 248 HIS B O 1
ATOM 4224 N N . VAL B 1 249 ? -3.562 17.719 20.484 1 93.19 249 VAL B N 1
ATOM 4225 C CA . VAL B 1 249 ? -3.873 16.922 19.312 1 93.19 249 VAL B CA 1
ATOM 4226 C C . VAL B 1 249 ? -3.305 17.609 18.062 1 93.19 249 VAL B C 1
ATOM 4228 O O . VAL B 1 249 ? -3.664 18.734 17.75 1 93.19 249 VAL B O 1
ATOM 4231 N N . GLU B 1 250 ? -2.332 16.984 17.422 1 94.31 250 GLU B N 1
ATOM 4232 C CA . GLU B 1 250 ? -1.943 17.359 16.062 1 94.31 250 GLU B CA 1
ATOM 4233 C C . GLU B 1 250 ? -2.924 16.797 15.039 1 94.31 250 GLU B C 1
ATOM 4235 O O . GLU B 1 250 ? -2.936 15.594 14.773 1 94.31 250 GLU B O 1
ATOM 4240 N N . CYS B 1 251 ? -3.684 17.656 14.438 1 95.19 251 CYS B N 1
ATOM 4241 C CA . CYS B 1 251 ? -4.777 17.266 13.555 1 95.19 251 CYS B CA 1
ATOM 4242 C C . CYS B 1 251 ? -4.285 17.109 12.117 1 95.19 251 CYS B C 1
ATOM 4244 O O . CYS B 1 251 ? -3.178 17.547 11.789 1 95.19 251 CYS B O 1
ATOM 4246 N N . HIS B 1 252 ? -5.094 16.391 11.352 1 95.75 252 HIS B N 1
ATOM 4247 C CA . HIS B 1 252 ? -4.863 16.422 9.914 1 95.75 252 HIS B CA 1
ATOM 4248 C C . HIS B 1 252 ? -4.949 17.859 9.383 1 95.75 252 HIS B C 1
ATOM 4250 O O . HIS B 1 252 ? -4.02 18.344 8.742 1 95.75 252 HIS B O 1
ATOM 4256 N N . GLY B 1 253 ? -6.086 18.609 9.68 1 93.44 253 GLY B N 1
ATOM 4257 C CA . GLY B 1 253 ? -6.199 20.047 9.484 1 93.44 253 GLY B CA 1
ATOM 4258 C C . GLY B 1 253 ? -5.754 20.5 8.109 1 93.44 253 GLY B C 1
ATOM 4259 O O . GLY B 1 253 ? -4.766 21.219 7.973 1 93.44 253 GLY B O 1
ATOM 4260 N N . THR B 1 254 ? -6.477 20.219 7.09 1 90.56 254 THR B N 1
ATOM 4261 C CA . THR B 1 254 ? -6.055 20.516 5.723 1 90.56 254 THR B CA 1
ATOM 4262 C C . THR B 1 254 ? -6.418 21.953 5.355 1 90.56 254 THR B C 1
ATOM 4264 O O . THR B 1 254 ? -6.012 22.453 4.301 1 90.56 254 THR B O 1
ATOM 4267 N N . GLY B 1 255 ? -7.109 22.641 6.223 1 91.44 255 GLY B N 1
ATOM 4268 C CA . GLY B 1 255 ? -7.523 24 5.895 1 91.44 255 GLY B CA 1
ATOM 4269 C C . GLY B 1 255 ? -8.703 24.047 4.941 1 91.44 255 GLY B C 1
ATOM 4270 O O . GLY B 1 255 ? -8.766 24.922 4.07 1 91.44 255 GLY B O 1
ATOM 4271 N N . THR B 1 256 ? -9.547 23.109 5.062 1 92 256 THR B N 1
ATOM 4272 C CA . THR B 1 256 ? -10.727 23.062 4.207 1 92 256 THR B CA 1
ATOM 4273 C C . THR B 1 256 ? -11.977 23.453 4.988 1 92 256 THR B C 1
ATOM 4275 O O . THR B 1 256 ? -12.078 23.188 6.188 1 92 256 THR B O 1
ATOM 4278 N N . THR B 1 257 ? -12.914 24.016 4.285 1 90.88 257 THR B N 1
ATOM 4279 C CA . THR B 1 257 ? -14.141 24.516 4.887 1 90.88 257 THR B CA 1
ATOM 4280 C C . THR B 1 257 ? -14.953 23.359 5.477 1 90.88 257 THR B C 1
ATOM 4282 O O . THR B 1 257 ? -15.625 23.531 6.5 1 90.88 257 THR B O 1
ATOM 4285 N N . LEU B 1 258 ? -14.922 22.219 4.918 1 91.12 258 LEU B N 1
ATOM 4286 C CA . LEU B 1 258 ? -15.734 21.078 5.344 1 91.12 258 LEU B CA 1
ATOM 4287 C C . LEU B 1 258 ? -14.984 20.203 6.34 1 91.12 258 LEU B C 1
ATOM 4289 O O . LEU B 1 258 ? -15.516 19.859 7.395 1 91.12 258 LEU B O 1
ATOM 4293 N N . GLY B 1 259 ? -13.781 19.844 6.062 1 93.31 259 GLY B N 1
ATOM 4294 C CA . GLY B 1 259 ? -13.008 18.891 6.844 1 93.31 259 GLY B CA 1
ATOM 4295 C C . GLY B 1 259 ? -12.609 19.422 8.203 1 93.31 259 GLY B C 1
ATOM 4296 O O . GLY B 1 259 ? -12.703 18.703 9.211 1 93.31 259 GLY B O 1
ATOM 4297 N N . ASP B 1 260 ? -12.203 20.672 8.273 1 94.38 260 ASP B N 1
ATOM 4298 C CA . ASP B 1 260 ? -11.641 21.234 9.5 1 94.38 260 ASP B CA 1
ATOM 4299 C C . ASP B 1 260 ? -12.68 21.266 10.617 1 94.38 260 ASP B C 1
ATOM 4301 O O . ASP B 1 260 ? -12.438 20.766 11.719 1 94.38 260 ASP B O 1
ATOM 4305 N N . PRO B 1 261 ? -13.875 21.812 10.383 1 94.62 261 PRO B N 1
ATOM 4306 C CA . PRO B 1 261 ? -14.875 21.828 11.445 1 94.62 261 PRO B CA 1
ATOM 4307 C C . PRO B 1 261 ? -15.289 20.438 11.898 1 94.62 261 PRO B C 1
ATOM 4309 O O . PRO B 1 261 ? -15.516 20.203 13.086 1 94.62 261 PRO B O 1
ATOM 4312 N N . ILE B 1 262 ? -15.383 19.5 10.984 1 95.56 262 ILE B N 1
ATOM 4313 C CA . ILE B 1 262 ? -15.758 18.125 11.32 1 95.56 262 ILE B CA 1
ATOM 4314 C C . ILE B 1 262 ? -14.703 17.516 12.227 1 95.56 262 ILE B C 1
ATOM 4316 O O . ILE B 1 262 ? -15.039 16.906 13.258 1 95.56 262 ILE B O 1
ATOM 4320 N N . GLU B 1 263 ? -13.484 17.688 11.883 1 95.38 263 GLU B N 1
ATOM 4321 C CA . GLU B 1 263 ? -12.383 17.109 12.648 1 95.38 263 GLU B CA 1
ATOM 4322 C C . GLU B 1 263 ? -12.297 17.75 14.039 1 95.38 263 GLU B C 1
ATOM 4324 O O . GLU B 1 263 ? -12.148 17.047 15.039 1 95.38 263 GLU B O 1
ATOM 4329 N N . ILE B 1 264 ? -12.398 19.062 14.164 1 93.75 264 ILE B N 1
ATOM 4330 C CA . ILE B 1 264 ? -12.289 19.75 15.438 1 93.75 264 ILE B CA 1
ATOM 4331 C C . ILE B 1 264 ? -13.43 19.328 16.359 1 93.75 264 ILE B C 1
ATOM 4333 O O . ILE B 1 264 ? -13.227 19.141 17.562 1 93.75 264 ILE B O 1
ATOM 4337 N N . ARG B 1 265 ? -14.609 19.219 15.797 1 95.5 265 ARG B N 1
ATOM 4338 C CA . ARG B 1 265 ? -15.75 18.781 16.594 1 95.5 265 ARG B CA 1
ATOM 4339 C C . ARG B 1 265 ? -15.516 17.375 17.156 1 95.5 265 ARG B C 1
ATOM 4341 O O . ARG B 1 265 ? -15.82 17.094 18.312 1 95.5 265 ARG B O 1
ATOM 4348 N N . ALA B 1 266 ? -15.008 16.5 16.312 1 95.06 266 ALA B N 1
ATOM 4349 C CA . ALA B 1 266 ? -14.711 15.141 16.766 1 95.06 266 ALA B CA 1
ATOM 4350 C C . ALA B 1 266 ? -13.672 15.156 17.875 1 95.06 266 ALA B C 1
ATOM 4352 O O . ALA B 1 266 ? -13.836 14.477 18.891 1 95.06 266 ALA B O 1
ATOM 4353 N N . VAL B 1 267 ? -12.641 15.969 17.703 1 94.19 267 VAL B N 1
ATOM 4354 C CA . VAL B 1 267 ? -11.578 16.062 18.703 1 94.19 267 VAL B CA 1
ATOM 4355 C C . VAL B 1 267 ? -12.133 16.641 20 1 94.19 267 VAL B C 1
ATOM 4357 O O . VAL B 1 267 ? -11.828 16.125 21.078 1 94.19 267 VAL B O 1
ATOM 4360 N N . SER B 1 268 ? -12.93 17.656 19.906 1 94.06 268 SER B N 1
ATOM 4361 C CA . SER B 1 268 ? -13.508 18.312 21.078 1 94.06 268 SER B CA 1
ATOM 4362 C C . SER B 1 268 ? -14.383 17.344 21.859 1 94.06 268 SER B C 1
ATOM 4364 O O . SER B 1 268 ? -14.352 17.328 23.094 1 94.06 268 SER B O 1
ATOM 4366 N N . ARG B 1 269 ? -15.094 16.547 21.234 1 93.75 269 ARG B N 1
ATOM 4367 C CA . ARG B 1 269 ? -16 15.594 21.875 1 93.75 269 ARG B CA 1
ATOM 4368 C C . ARG B 1 269 ? -15.227 14.484 22.578 1 93.75 269 ARG B C 1
ATOM 4370 O O . ARG B 1 269 ? -15.672 13.969 23.609 1 93.75 269 ARG B O 1
ATOM 4377 N N . CYS B 1 270 ? -14.117 14.188 22.047 1 94.31 270 CYS B N 1
ATOM 4378 C CA . CYS B 1 270 ? -13.352 13.078 22.609 1 94.31 270 CYS B CA 1
ATOM 4379 C C . CYS B 1 270 ? -12.367 13.562 23.656 1 94.31 270 CYS B C 1
ATOM 4381 O O . CYS B 1 270 ? -12.109 12.875 24.641 1 94.31 270 CYS B O 1
ATOM 4383 N N . TYR B 1 271 ? -11.781 14.773 23.391 1 92.44 271 TYR B N 1
ATOM 4384 C CA . TYR B 1 271 ? -10.633 15.133 24.219 1 92.44 271 TYR B CA 1
ATOM 4385 C C . TYR B 1 271 ? -10.844 16.484 24.891 1 92.44 271 TYR B C 1
ATOM 4387 O O . TYR B 1 271 ? -9.93 17.031 25.516 1 92.44 271 TYR B O 1
ATOM 4395 N N . GLY B 1 272 ? -11.969 17.016 24.828 1 84.69 272 GLY B N 1
ATOM 4396 C CA . GLY B 1 272 ? -12.359 18.188 25.594 1 84.69 272 GLY B CA 1
ATOM 4397 C C . GLY B 1 272 ? -11.445 19.375 25.391 1 84.69 272 GLY B C 1
ATOM 4398 O O . GLY B 1 272 ? -11.328 19.891 24.281 1 84.69 272 GLY B O 1
ATOM 4399 N N . ALA B 1 273 ? -10.578 19.531 26.484 1 83.88 273 ALA B N 1
ATOM 4400 C CA . ALA B 1 273 ? -9.797 20.766 26.594 1 83.88 273 ALA B CA 1
ATOM 4401 C C . ALA B 1 273 ? -8.438 20.609 25.922 1 83.88 273 ALA B C 1
ATOM 4403 O O . ALA B 1 273 ? -7.57 21.469 26.047 1 83.88 273 ALA B O 1
ATOM 4404 N N . ALA B 1 274 ? -8.273 19.609 25.156 1 89.25 274 ALA B N 1
ATOM 4405 C CA . ALA B 1 274 ? -6.988 19.453 24.484 1 89.25 274 ALA B CA 1
ATOM 4406 C C . ALA B 1 274 ? -6.738 20.609 23.516 1 89.25 274 ALA B C 1
ATOM 4408 O O . ALA B 1 274 ? -7.656 21.062 22.828 1 89.25 274 ALA B O 1
ATOM 4409 N N . THR B 1 275 ? -5.469 21.094 23.5 1 89.5 275 THR B N 1
ATOM 4410 C CA . THR B 1 275 ? -5.098 22.062 22.469 1 89.5 275 THR B CA 1
ATOM 4411 C C . THR B 1 275 ? -4.941 21.359 21.125 1 89.5 275 THR B C 1
ATOM 4413 O O . THR B 1 275 ? -4.742 20.141 21.062 1 89.5 275 THR B O 1
ATOM 4416 N N . ILE B 1 276 ? -5.16 22.172 20.047 1 90.5 276 ILE B N 1
ATOM 4417 C CA . ILE B 1 276 ? -5.094 21.578 18.719 1 90.5 276 ILE B CA 1
ATOM 4418 C C . ILE B 1 276 ? -4.133 22.375 17.844 1 90.5 276 ILE B C 1
ATOM 4420 O O . ILE B 1 276 ? -3.947 23.578 18.047 1 90.5 276 ILE B O 1
ATOM 4424 N N . SER B 1 277 ? -3.48 21.734 16.906 1 88.31 277 SER B N 1
ATOM 4425 C CA . SER B 1 277 ? -2.666 22.344 15.867 1 88.31 277 SER B CA 1
ATOM 4426 C C . SER B 1 277 ? -2.584 21.453 14.633 1 88.31 277 SER B C 1
ATOM 4428 O O . SER B 1 277 ? -3.098 20.344 14.633 1 88.31 277 SER B O 1
ATOM 4430 N N . SER B 1 278 ? -2.113 22 13.586 1 92 278 SER B N 1
ATOM 4431 C CA . SER B 1 278 ? -1.686 21.266 12.406 1 92 278 SER B CA 1
ATOM 4432 C C . SER B 1 278 ? -0.483 21.938 11.742 1 92 278 SER B C 1
ATOM 4434 O O . SER B 1 278 ? -0.522 23.125 11.43 1 92 278 SER B O 1
ATOM 4436 N N . ILE B 1 279 ? 0.468 21.156 11.508 1 90.38 279 ILE B N 1
ATOM 4437 C CA . ILE B 1 279 ? 1.72 21.656 10.953 1 90.38 279 ILE B CA 1
ATOM 4438 C C . ILE B 1 279 ? 1.498 22.125 9.516 1 90.38 279 ILE B C 1
ATOM 4440 O O . ILE B 1 279 ? 2.342 22.828 8.945 1 90.38 279 ILE B O 1
ATOM 4444 N N . LYS B 1 280 ? 0.37 21.797 8.93 1 90 280 LYS B N 1
ATOM 4445 C CA . LYS B 1 280 ? 0.091 22.141 7.539 1 90 280 LYS B CA 1
ATOM 4446 C C . LYS B 1 280 ? -0.06 23.641 7.367 1 90 280 LYS B C 1
ATOM 4448 O O . LYS B 1 280 ? 0.087 24.172 6.262 1 90 280 LYS B O 1
ATOM 4453 N N . SER B 1 281 ? -0.415 24.312 8.406 1 87.44 281 SER B N 1
ATOM 4454 C CA . SER B 1 281 ? -0.491 25.766 8.344 1 87.44 281 SER B CA 1
ATOM 4455 C C . SER B 1 281 ? 0.869 26.375 8.031 1 87.44 281 SER B C 1
ATOM 4457 O O . SER B 1 281 ? 0.947 27.484 7.5 1 87.44 281 SER B O 1
ATOM 4459 N N . LEU B 1 282 ? 1.912 25.641 8.344 1 85.06 282 LEU B N 1
ATOM 4460 C CA . LEU B 1 282 ? 3.266 26.156 8.141 1 85.06 282 LEU B CA 1
ATOM 4461 C C . LEU B 1 282 ? 3.914 25.484 6.926 1 85.06 282 LEU B C 1
ATOM 4463 O O . LEU B 1 282 ? 4.637 26.141 6.168 1 85.06 282 LEU B O 1
ATOM 4467 N N . LEU B 1 283 ? 3.604 24.219 6.719 1 87 283 LEU B N 1
ATOM 4468 C CA . LEU B 1 283 ? 4.406 23.453 5.766 1 87 283 LEU B CA 1
ATOM 4469 C C . LEU B 1 283 ? 3.566 23.031 4.562 1 87 283 LEU B C 1
ATOM 4471 O O . LEU B 1 283 ? 4.086 22.438 3.615 1 87 283 LEU B O 1
ATOM 4475 N N . GLY B 1 284 ? 2.342 23.328 4.582 1 91 284 GLY B N 1
ATOM 4476 C CA . GLY B 1 284 ? 1.467 22.797 3.545 1 91 284 GLY B CA 1
ATOM 4477 C C . GLY B 1 284 ? 1.113 21.344 3.746 1 91 284 GLY B C 1
ATOM 4478 O O . GLY B 1 284 ? 1.363 20.781 4.812 1 91 284 GLY B O 1
ATOM 4479 N N . HIS B 1 285 ? 0.404 20.828 2.785 1 93.5 285 HIS B N 1
ATOM 4480 C CA . HIS B 1 285 ? -0.068 19.453 2.836 1 93.5 285 HIS B CA 1
ATOM 4481 C C . HIS B 1 285 ? 0.82 18.531 2.004 1 93.5 285 HIS B C 1
ATOM 4483 O O . HIS B 1 285 ? 0.818 18.609 0.773 1 93.5 285 HIS B O 1
ATOM 4489 N N . ALA B 1 286 ? 1.474 17.641 2.691 1 92.88 286 ALA B N 1
ATOM 4490 C CA . ALA B 1 286 ? 2.473 16.797 2.055 1 92.88 286 ALA B CA 1
ATOM 4491 C C . ALA B 1 286 ? 1.855 15.477 1.593 1 92.88 286 ALA B C 1
ATOM 4493 O O . ALA B 1 286 ? 2.559 14.477 1.431 1 92.88 286 ALA B O 1
ATOM 4494 N N . GLU B 1 287 ? 0.611 15.422 1.506 1 94.06 287 GLU B N 1
ATOM 4495 C CA . GLU B 1 287 ? -0.124 14.289 0.949 1 94.06 287 GLU B CA 1
ATOM 4496 C C . GLU B 1 287 ? 0.29 12.984 1.614 1 94.06 287 GLU B C 1
ATOM 4498 O O . GLU B 1 287 ? 0.213 12.852 2.838 1 94.06 287 GLU B O 1
ATOM 4503 N N . ALA B 1 288 ? 0.879 12.062 0.916 1 96.62 288 ALA B N 1
ATOM 4504 C CA . ALA B 1 288 ? 1.177 10.75 1.486 1 96.62 288 ALA B CA 1
ATOM 4505 C C . ALA B 1 288 ? 2.158 10.867 2.648 1 96.62 288 ALA B C 1
ATOM 4507 O O . ALA B 1 288 ? 2.219 9.984 3.51 1 96.62 288 ALA B O 1
ATOM 4508 N N . ALA B 1 289 ? 2.922 11.914 2.658 1 95.44 289 ALA B N 1
ATOM 4509 C CA . ALA B 1 289 ? 3.92 12.102 3.709 1 95.44 289 ALA B CA 1
ATOM 4510 C C . ALA B 1 289 ? 3.363 12.953 4.848 1 95.44 289 ALA B C 1
ATOM 4512 O O . ALA B 1 289 ? 4.062 13.219 5.828 1 95.44 289 ALA B O 1
ATOM 4513 N N . SER B 1 290 ? 2.08 13.312 4.773 1 95.44 290 SER B N 1
ATOM 4514 C CA . SER B 1 290 ? 1.508 14.266 5.723 1 95.44 290 SER B CA 1
ATOM 4515 C C . SER B 1 290 ? 1.565 13.727 7.148 1 95.44 290 SER B C 1
ATOM 4517 O O . SER B 1 290 ? 1.863 14.469 8.086 1 95.44 290 SER B O 1
ATOM 4519 N N . GLY B 1 291 ? 1.281 12.445 7.34 1 96.06 291 GLY B N 1
ATOM 4520 C CA . GLY B 1 291 ? 1.311 11.844 8.664 1 96.06 291 GLY B CA 1
ATOM 4521 C C . GLY B 1 291 ? 2.684 11.891 9.312 1 96.06 291 GLY B C 1
ATOM 4522 O O . GLY B 1 291 ? 2.826 12.336 10.453 1 96.06 291 GLY B O 1
ATOM 4523 N N . ILE B 1 292 ? 3.654 11.484 8.562 1 94.44 292 ILE B N 1
ATOM 4524 C CA . ILE B 1 292 ? 5.004 11.414 9.109 1 94.44 292 ILE B CA 1
ATOM 4525 C C . ILE B 1 292 ? 5.527 12.828 9.375 1 94.44 292 ILE B C 1
ATOM 4527 O O . ILE B 1 292 ? 6.27 13.047 10.336 1 94.44 292 ILE B O 1
ATOM 4531 N N . VAL B 1 293 ? 5.18 13.797 8.539 1 92.31 293 VAL B N 1
ATOM 4532 C CA . VAL B 1 293 ? 5.566 15.188 8.742 1 92.31 293 VAL B CA 1
ATOM 4533 C C . VAL B 1 293 ? 4.953 15.703 10.047 1 92.31 293 VAL B C 1
ATOM 4535 O O . VAL B 1 293 ? 5.637 16.344 10.844 1 92.31 293 VAL B O 1
ATOM 4538 N N . SER B 1 294 ? 3.705 15.438 10.258 1 94.06 294 SER B N 1
ATOM 4539 C CA . SER B 1 294 ? 3.027 15.836 11.484 1 94.06 294 SER B CA 1
ATOM 4540 C C . SER B 1 294 ? 3.686 15.211 12.711 1 94.06 294 SER B C 1
ATOM 4542 O O . SER B 1 294 ? 3.881 15.883 13.727 1 94.06 294 SER B O 1
ATOM 4544 N N . LEU B 1 295 ? 3.975 13.938 12.633 1 93.5 295 LEU B N 1
ATOM 4545 C CA . LEU B 1 295 ? 4.605 13.242 13.75 1 93.5 295 LEU B CA 1
ATOM 4546 C C . LEU B 1 295 ? 5.969 13.844 14.062 1 93.5 295 LEU B C 1
ATOM 4548 O O . LEU B 1 295 ? 6.273 14.125 15.227 1 93.5 295 LEU B O 1
ATOM 4552 N N . LEU B 1 296 ? 6.75 14.039 13.039 1 90.12 296 LEU B N 1
ATOM 4553 C CA . LEU B 1 296 ? 8.086 14.594 13.227 1 90.12 296 LEU B CA 1
ATOM 4554 C C . LEU B 1 296 ? 8.016 16 13.805 1 90.12 296 LEU B C 1
ATOM 4556 O O . LEU B 1 296 ? 8.82 16.375 14.664 1 90.12 296 LEU B O 1
ATOM 4560 N N . ALA B 1 297 ? 7.086 16.766 13.328 1 87.44 297 ALA B N 1
ATOM 4561 C CA . ALA B 1 297 ? 6.891 18.109 13.875 1 87.44 297 ALA B CA 1
ATOM 4562 C C . ALA B 1 297 ? 6.535 18.047 15.359 1 87.44 297 ALA B C 1
ATOM 4564 O O . ALA B 1 297 ? 7.059 18.828 16.156 1 87.44 297 ALA B O 1
ATOM 4565 N N . CYS B 1 298 ? 5.648 17.156 15.727 1 89.56 298 CYS B N 1
ATOM 4566 C CA . CYS B 1 298 ? 5.258 17 17.125 1 89.56 298 CYS B CA 1
ATOM 4567 C C . CYS B 1 298 ? 6.453 16.594 17.969 1 89.56 298 CYS B C 1
ATOM 4569 O O . CYS B 1 298 ? 6.637 17.125 19.078 1 89.56 298 CYS B O 1
ATOM 4571 N N . LEU B 1 299 ? 7.215 15.672 17.484 1 86.31 299 LEU B N 1
ATOM 4572 C CA . LEU B 1 299 ? 8.367 15.188 18.234 1 86.31 299 LEU B CA 1
ATOM 4573 C C . LEU B 1 299 ? 9.391 16.312 18.438 1 86.31 299 LEU B C 1
ATOM 4575 O O . LEU B 1 299 ? 9.984 16.422 19.516 1 86.31 299 LEU B O 1
ATOM 4579 N N . GLN B 1 300 ? 9.586 17.109 17.406 1 84 300 GLN B N 1
ATOM 4580 C CA . GLN B 1 300 ? 10.5 18.234 17.531 1 84 300 GLN B CA 1
ATOM 4581 C C . GLN B 1 300 ? 9.977 19.25 18.547 1 84 300 GLN B C 1
ATOM 4583 O O . GLN B 1 300 ? 10.758 19.812 19.312 1 84 300 GLN B O 1
ATOM 4588 N N . GLN B 1 301 ? 8.727 19.484 18.531 1 82.44 301 GLN B N 1
ATOM 4589 C CA . GLN B 1 301 ? 8.117 20.406 19.484 1 82.44 301 GLN B CA 1
ATOM 4590 C C . GLN B 1 301 ? 8.258 19.891 20.922 1 82.44 301 GLN B C 1
ATOM 4592 O O . GLN B 1 301 ? 8.539 20.656 21.828 1 82.44 301 GLN B O 1
ATOM 4597 N N . MET B 1 302 ? 8.039 18.625 21.125 1 83.88 302 MET B N 1
ATOM 4598 C CA . MET B 1 302 ? 8.18 18 22.438 1 83.88 302 MET B CA 1
ATOM 4599 C C . MET B 1 302 ? 9.625 18.062 22.906 1 83.88 302 MET B C 1
ATOM 4601 O O . MET B 1 302 ? 9.883 18.328 24.094 1 83.88 302 MET B O 1
ATOM 4605 N N . LYS B 1 303 ? 10.523 17.812 22.031 1 81.69 303 LYS B N 1
ATOM 4606 C CA . LYS B 1 303 ? 11.945 17.781 22.359 1 81.69 303 LYS B CA 1
ATOM 4607 C C . LYS B 1 303 ? 12.438 19.156 22.781 1 81.69 303 LYS B C 1
ATOM 4609 O O . LYS B 1 303 ? 13.258 19.281 23.703 1 81.69 303 LYS B O 1
ATOM 4614 N N . HIS B 1 304 ? 11.914 20.188 22.156 1 80.31 304 HIS B N 1
ATOM 4615 C CA . HIS B 1 304 ? 12.422 21.531 22.391 1 80.31 304 HIS B CA 1
ATOM 4616 C C . HIS B 1 304 ? 11.461 22.328 23.266 1 80.31 304 HIS B C 1
ATOM 4618 O O . HIS B 1 304 ? 11.672 23.531 23.5 1 80.31 304 HIS B O 1
ATOM 4624 N N . ASN B 1 305 ? 10.453 21.719 23.688 1 77.62 305 ASN B N 1
ATOM 4625 C CA . ASN B 1 305 ? 9.477 22.312 24.594 1 77.62 305 ASN B CA 1
ATOM 4626 C C . ASN B 1 305 ? 8.875 23.594 24.016 1 77.62 305 ASN B C 1
ATOM 4628 O O . ASN B 1 305 ? 8.859 24.625 24.688 1 77.62 305 ASN B O 1
ATOM 4632 N N . TYR B 1 306 ? 8.602 23.562 22.734 1 69.06 306 TYR B N 1
ATOM 4633 C CA . TYR B 1 306 ? 7.895 24.672 22.078 1 69.06 306 TYR B CA 1
ATOM 4634 C C . TYR B 1 306 ? 6.699 24.156 21.297 1 69.06 306 TYR B C 1
ATOM 4636 O O . TYR B 1 306 ? 6.551 22.953 21.078 1 69.06 306 TYR B O 1
ATOM 4644 N N . ARG B 1 307 ? 5.73 25.094 21.125 1 68.69 307 ARG B N 1
ATOM 4645 C CA . ARG B 1 307 ? 4.613 24.781 20.234 1 68.69 307 ARG B CA 1
ATOM 4646 C C . ARG B 1 307 ? 4.617 25.688 19 1 68.69 307 ARG B C 1
ATOM 4648 O O . ARG B 1 307 ? 4.754 26.906 19.125 1 68.69 307 ARG B O 1
ATOM 4655 N N . ALA B 1 308 ? 4.68 25.047 17.891 1 62.81 308 ALA B N 1
ATOM 4656 C CA . ALA B 1 308 ? 4.613 25.828 16.656 1 62.81 308 ALA B CA 1
ATOM 4657 C C . ALA B 1 308 ? 3.316 26.625 16.578 1 62.81 308 ALA B C 1
ATOM 4659 O O . ALA B 1 308 ? 2.254 26.141 16.969 1 62.81 308 ALA B O 1
ATOM 4660 N N . PRO B 1 309 ? 3.516 27.891 16.188 1 56.06 309 PRO B N 1
ATOM 4661 C CA . PRO B 1 309 ? 2.291 28.688 16.031 1 56.06 309 PRO B CA 1
ATOM 4662 C C . PRO B 1 309 ? 1.415 28.203 14.883 1 56.06 309 PRO B C 1
ATOM 4664 O O . PRO B 1 309 ? 1.912 27.578 13.938 1 56.06 309 PRO B O 1
ATOM 4667 N N . GLN B 1 310 ? 0.088 28.266 15.109 1 55.69 310 GLN B N 1
ATOM 4668 C CA . GLN B 1 310 ? -0.828 28.094 13.984 1 55.69 310 GLN B CA 1
ATOM 4669 C C . GLN B 1 310 ? -0.823 29.328 13.078 1 55.69 310 GLN B C 1
ATOM 4671 O O . GLN B 1 310 ? -1.476 30.328 13.383 1 55.69 310 GLN B O 1
ATOM 4676 N N . SER B 1 311 ? -0.049 29.141 12.023 1 52.25 311 SER B N 1
ATOM 4677 C CA . SER B 1 311 ? 0.087 30.297 11.148 1 52.25 311 SER B CA 1
ATOM 4678 C C . SER B 1 311 ? -1.212 30.578 10.398 1 52.25 311 SER B C 1
ATOM 4680 O O . SER B 1 311 ? -1.947 29.641 10.055 1 52.25 311 SER B O 1
ATOM 4682 N N . CYS B 1 312 ? -1.566 31.812 10.266 1 47.09 312 CYS B N 1
ATOM 4683 C CA . CYS B 1 312 ? -2.639 32.344 9.422 1 47.09 312 CYS B CA 1
ATOM 4684 C C . CYS B 1 312 ? -4 32.094 10.055 1 47.09 312 CYS B C 1
ATOM 4686 O O . CYS B 1 312 ? -5.004 31.953 9.352 1 47.09 312 CYS B O 1
ATOM 4688 N N . PHE B 1 313 ? -3.908 31.781 11.359 1 44.53 313 PHE B N 1
ATOM 4689 C CA . PHE B 1 313 ? -5.164 31.656 12.086 1 44.53 313 PHE B CA 1
ATOM 4690 C C . PHE B 1 313 ? -5.656 33.031 12.547 1 44.53 313 PHE B C 1
ATOM 4692 O O . PHE B 1 313 ? -4.957 33.719 13.273 1 44.53 313 PHE B O 1
ATOM 4699 N N . THR B 1 314 ? -6.672 33.562 11.984 1 37.59 314 THR B N 1
ATOM 4700 C CA . THR B 1 314 ? -7.188 34.875 12.367 1 37.59 314 THR B CA 1
ATOM 4701 C C . THR B 1 314 ? -8.477 34.719 13.18 1 37.59 314 THR B C 1
ATOM 4703 O O . THR B 1 314 ? -8.656 35.406 14.188 1 37.59 314 THR B O 1
ATOM 4706 N N . CYS B 1 315 ? -9.477 33.969 12.758 1 41.41 315 CYS B N 1
ATOM 4707 C CA . CYS B 1 315 ? -10.758 33.75 13.422 1 41.41 315 CYS B CA 1
ATOM 4708 C C . CYS B 1 315 ? -11.227 32.312 13.242 1 41.41 315 CYS B C 1
ATOM 4710 O O . CYS B 1 315 ? -11.094 31.75 12.156 1 41.41 315 CYS B O 1
ATOM 4712 N N . PRO B 1 316 ? -11.805 31.797 14.539 1 54.31 316 PRO B N 1
ATOM 4713 C CA . PRO B 1 316 ? -12.328 30.438 14.43 1 54.31 316 PRO B CA 1
ATOM 4714 C C . PRO B 1 316 ? -13.547 30.344 13.523 1 54.31 316 PRO B C 1
ATOM 4716 O O . PRO B 1 316 ? -14.289 31.312 13.367 1 54.31 316 PRO B O 1
#

pLDDT: mean 84.64, std 18.75, range [22.09, 98.88]

Radius of gyration: 23.45 Å; Cα contacts (8 Å, |Δi|>4): 1446; chains: 2; bounding box: 54×69×58 Å

Organism: Teladorsagia circumcincta (NCBI:txid45464)

InterPro domains:
  IPR014030 Beta-ketoacyl synthase-like, N-terminal domain [PF00109] (15-204)
  IPR014031 Beta-ketoacyl synthase, C-terminal domain [PF02801] (212-310)
  IPR016039 Thiolase-like [G3DSA:3.40.47.10] (6-316)
  IPR016039 Thiolase-like [SSF53901] (23-304)
  IPR018201 Beta-ketoacyl synthase, active site [PS00606] (120-136)
  IPR020841 Polyketide synthase, beta-ketoacyl synthase domain [PS52004] (1-316)
  IPR020841 Polyketide synthase, beta-ketoacyl synthase domain [SM00825] (12-315)
  IPR050091 Polyketide and Nonribosomal Peptide Biosynthesis Enzymes [PTHR43775] (25-316)

Nearest PDB structures (foldseek):
  4na3-assembly1_A  TM=9.246E-01  e=8.666E-26  Bacillus subtilis subsp. subtilis str. 168
  4na1-assembly1_B  TM=9.468E-01  e=8.146E-25  Bacillus subtilis subsp. subtilis str. 168
  7uwr-assembly1_B  TM=9.209E-01  e=3.409E-24  Streptomyces venezuelae
  3hhd-assembly2_B  TM=8.971E-01  e=3.627E-25  Homo sapiens
  4na3-assembly1_B  TM=9.104E-01  e=7.654E-25  Bacillus subtilis subsp. subtilis str. 168

Secondary structure (DSSP, 8-state):
-BPP---S-------STT---S----GGG--TTTTT--HHHHTT--HHHHHHHHHHHHHHHHHT-SS--TT-EEEEE----HHHHHHHHH--SPPPTTHHHHH-THHHHHHHHHHHT--S-EEEEE-GGGHHHHHHHHHHHHHHTTS-SEEEEEEEE----HHHHHHHHHTT-B-SSSS--TT-TT---B-B--EEEEEEEES--TT-S------------S-SSTTS--HHHHHHHHHHTT----SEEE------TTHHHHHHHHHHHHHTT-EEE-THHHH-B-GGGHHHHHHHHHHHHHHHT-----TT----/-BPP---S--------TT--------GGG--TTTTT--HHHHTT--HHHHHHHHHHHHHHHHHT-SS--TT-EEEEE----HHHHHHHHH--SPPPTTHHHHH-THHHHHHHHHHHT--S-EEEEE-GGGHHHHHHHHHHHHHHTTS-SEEEEEEEE----HHHHHHHHHHT-B-SSSS--TT-TT---B-B--EEEEEEEES--TT-S------------S-SSTTS--HHHHHHHHHHTT----SEEE------TTHHHHHHHHHHHHHTT-EEE-THHHH-B-GGGHHHHHHHHHHHHHHHT-----TT----

Solvent-accessible surface area (backbone atoms only — not comparable to full-atom values): 32236 Å² total; per-residue (Å²): 88,30,14,28,34,73,50,75,80,66,63,72,40,63,49,56,99,80,43,71,24,34,70,81,61,52,76,83,66,63,57,40,67,85,57,74,36,52,77,80,47,47,79,39,45,34,66,66,38,51,52,47,49,52,37,49,51,52,35,30,54,45,56,70,41,92,70,65,64,47,43,28,21,30,24,25,4,41,50,83,60,43,60,56,47,46,49,68,66,60,62,78,77,87,60,57,23,50,40,53,66,20,59,38,68,24,33,47,18,44,48,47,28,33,59,61,33,15,32,8,39,48,32,20,24,18,43,39,48,47,4,11,44,51,16,41,51,51,46,53,48,35,39,75,70,65,60,20,59,31,30,42,31,20,13,40,26,70,85,75,54,61,63,64,55,46,16,39,46,58,53,57,50,37,24,88,83,67,49,20,19,34,61,19,68,79,16,50,4,26,28,81,32,47,32,66,41,55,44,42,39,27,63,60,54,79,78,39,65,43,71,62,85,71,79,83,69,58,32,50,16,56,49,98,44,91,86,43,74,24,41,68,42,52,33,53,53,56,56,69,52,64,65,73,92,54,71,65,44,80,45,80,39,54,3,29,68,67,55,22,59,38,49,51,52,26,46,39,75,73,44,55,85,35,45,75,45,30,61,22,28,58,60,28,43,18,42,10,11,32,36,38,50,44,50,52,52,50,52,51,26,64,74,67,73,47,77,81,77,66,39,71,53,81,47,112,91,27,13,31,37,74,49,77,78,64,77,74,65,74,44,60,96,82,54,68,54,45,64,88,63,54,77,82,67,63,56,40,67,85,58,72,36,52,76,80,47,47,79,37,46,34,65,68,39,51,50,49,48,52,37,48,50,52,39,30,52,47,55,71,42,92,71,65,64,46,43,27,20,30,24,25,4,41,49,84,59,44,59,56,50,47,49,66,65,60,61,76,76,86,59,58,23,49,39,52,67,18,57,38,68,25,34,46,18,44,48,47,28,33,60,60,33,14,32,8,40,48,32,20,23,17,45,39,49,47,5,11,44,50,15,41,50,52,45,51,49,36,39,76,70,65,60,20,58,31,30,42,31,21,13,39,26,73,84,76,54,60,64,64,54,45,16,39,46,59,54,58,49,38,23,88,83,68,49,20,18,34,65,19,69,79,17,49,4,26,27,81,31,32,33,66,41,56,46,42,39,27,65,59,54,78,76,37,64,43,70,61,86,72,80,83,69,58,33,52,16,58,48,96,42,92,85,43,74,24,40,69,42,51,33,52,53,58,55,69,51,65,64,75,92,53,70,64,44,80,44,80,38,54,2,28,67,66,52,21,58,38,52,52,52,26,46,39,74,73,42,56,84,35,45,76,46,31,61,23,28,56,56,28,41,17,40,10,12,32,37,38,52,45,50,52,52,49,52,52,24,63,76,66,72,49,77,81,76,64,40,70,53,82,47,109